Protein AF-A0A3B8SJ83-F1 (afdb_monomer_lite)

Secondary structure (DSSP, 8-state):
-----EEEEE-S---HHHHHHHHHHHHH--SEEEEEESSGGG--HHHHHHHHTSTTGGGEEEEE-TT--HHHHHH--SHHHHHHHHHTTEEEHHHHHHHHHHHHHHHHT--TT--HHHHHHHHHHHHHHH-EE-TTTTTS-HHHHSSTTHHHHSEE-HHHHHHHHHHHHHHTT--EEEEEEESSHHHHHTT---EEEEEEEETTEEEEE-HHHHHHHHHTTPPPPGGGTT-HHHHHHH-EE-TT-S---HHHHBEEE-HHHHHHHHHHS---EE-TTSEEEEE-TTS-EEEEEEEEEEEETTEEEEEEEEEEBPTTS-B---EEEEESS-HHHHHHHHHHHHHHHHHHHHHHHTT-HHHHHHHHHHHTT-GGGTTHHHHIIIIIT-HHHHHHHHHHTS-B--EEEEEE-TTTSSSEEEEEE--HHHHHHT---EEEEE-TTS-EEEEEEEEEEEETTEEEEEEEEEEEEEETTEEEEEEEEEEESS--TT---HHIIIIIT-HHHHHHHHHHHTTEEEEE-TTS-EE--HHHHHHHHTTHHHHT---GGGEEE------HHHHHHHHHHEEEEEE--SS-TTEEEEEETTT-PBP--HHHHHHHHHHHHHHHHH-SS--TT-SSTTHHHHHTSHHHHHHHHHHHHHHHHHHHHHSS--HHHHHHHHHHHHTTSTTHHHHHHHHHSSHHHHHHHHHHHHHH-TTS-------------HHHHHHHHHHHHHHHHHHHHHHHHHT--PPPPP--

pLDDT: mean 80.46, std 15.46, range [27.53, 97.81]

Foldseek 3Di:
DDPQFEDEAEDLELDPVNLVVLLVDVVVDDHAYEYEDQACLSDDLVSLVSLCPRDPSVSYKYAHQQQLHPLQLVPPPDPVSNCLSVPLRIGRSVLSNLLNVLLVVLVVLDFPLDDLVLLLLSLLVCLLQQAAEAPPVVPDDSSCAQDSVCSRVSYHHQNHSLRVSSNSCVSVVWDKHKFFAFQDPVCRVVLHRPGIWMWTQDPNATFTARSVVQRVVVLVLDHGQQLVGRQLLSCVHGPQTRPSGPDGPSQARHWGFASVLSRVSSVLSWDQRWQPLQKDWAAAPVRWIKIWGFDDWDQDLNQIKTKIWIWTQDPVRDTHFTDIAIESDSPSNLVSLVVVLVVLVVVLVVCVVVVVVVSNVVSVVVNPPVLVSVCVSNCVRCQQPNPVLQVVLVVLQLSYSAYWDWDQDPPPSRHTDIHGDDPSVVSVVNHWQKDWDAAPVRWIKMKTWPAWDAAPNAIKTKIKIWGWDQDPNDTIITIGIAIESDDCSPPPDNLVVYPQVNPVLQVVCCNQQVHYRYDQDPVRDGDHDPRNSVCSRSNVCVVSDRDVVRMGRRDHACALVNLVVLVVFKDWDADDPPVDRGDIWIAGPVPRDTDPPVVSVLSSVLSVLLQVLQQVDADPPDPDRRPCRSRVPPVNNVLVVQLLVLQVVCCVSRVFGDLVSSLVSSCVVVVVDPCSNSSSLSQQADPVSRVSSVVSVCSSRVSRHRDPDDRDGDDDPVVVVVVVVVVVVVVVVVVVVVVVVVVPDDDDDDDD

Radius of gyration: 31.82 Å; chains: 1; bounding box: 109×90×77 Å

Structure (mmCIF, N/CA/C/O backbone):
data_AF-A0A3B8SJ83-F1
#
_entry.id   AF-A0A3B8SJ83-F1
#
loop_
_atom_site.group_PDB
_atom_site.id
_atom_site.type_symbol
_atom_site.label_atom_id
_atom_site.label_alt_id
_atom_site.label_comp_id
_atom_site.label_asym_id
_atom_site.label_entity_id
_atom_site.label_seq_id
_atom_site.pdbx_PDB_ins_code
_atom_site.Cartn_x
_atom_site.Cartn_y
_atom_site.Cartn_z
_atom_site.occupancy
_atom_site.B_iso_or_equiv
_atom_site.auth_seq_id
_atom_site.auth_comp_id
_atom_site.auth_asym_id
_atom_site.auth_atom_id
_atom_site.pdbx_PDB_model_num
ATOM 1 N N . MET A 1 1 ? -13.842 -2.117 34.768 1.00 34.81 1 MET A N 1
ATOM 2 C CA . MET A 1 1 ? -14.308 -2.565 33.436 1.00 34.81 1 MET A CA 1
ATOM 3 C C . MET A 1 1 ? -15.825 -2.562 33.440 1.00 34.81 1 MET A C 1
ATOM 5 O O . MET A 1 1 ? -16.409 -3.313 34.207 1.00 34.81 1 MET A O 1
ATOM 9 N N . VAL A 1 2 ? -16.463 -1.702 32.647 1.00 33.84 2 VAL A N 1
ATOM 10 C CA . VAL A 1 2 ? -17.920 -1.751 32.462 1.00 33.84 2 VAL A CA 1
ATOM 11 C C . VAL A 1 2 ? -18.201 -2.896 31.488 1.00 33.84 2 VAL A C 1
ATOM 13 O O . VAL A 1 2 ? -17.814 -2.814 30.325 1.00 33.84 2 VAL A O 1
ATOM 16 N N . LYS A 1 3 ? -18.804 -3.994 31.961 1.00 45.38 3 LYS A N 1
ATOM 17 C CA . LYS A 1 3 ? -19.375 -5.018 31.076 1.00 45.38 3 LYS A CA 1
ATOM 18 C C . LYS A 1 3 ? -20.525 -4.350 30.326 1.00 45.38 3 LYS A C 1
ATOM 20 O O . LYS A 1 3 ? -21.556 -4.059 30.923 1.00 45.38 3 LYS A O 1
ATOM 25 N N . TYR A 1 4 ? -20.339 -4.050 29.046 1.00 55.72 4 TYR A N 1
ATOM 26 C CA . TYR A 1 4 ? -21.445 -3.587 28.218 1.00 55.72 4 TYR A CA 1
ATOM 27 C C . TYR A 1 4 ? -22.380 -4.779 27.967 1.00 55.72 4 TYR A C 1
ATOM 29 O O . TYR A 1 4 ? -22.067 -5.662 27.170 1.00 55.72 4 TYR A O 1
ATOM 37 N N . ASN A 1 5 ? -23.508 -4.834 28.679 1.00 74.50 5 ASN A N 1
ATOM 38 C CA . ASN A 1 5 ? -24.552 -5.825 28.428 1.00 74.50 5 ASN A CA 1
ATOM 39 C C . ASN A 1 5 ? -25.293 -5.453 27.139 1.00 74.50 5 ASN A C 1
ATOM 41 O O . ASN A 1 5 ? -26.170 -4.586 27.143 1.00 74.50 5 ASN A O 1
ATOM 45 N N . TYR A 1 6 ? -24.917 -6.104 26.039 1.00 87.31 6 TYR A N 1
ATOM 46 C CA . TYR A 1 6 ? -25.641 -6.035 24.774 1.00 87.31 6 TYR A CA 1
ATOM 47 C C . TYR A 1 6 ? -26.563 -7.244 24.626 1.00 87.31 6 TYR A C 1
ATOM 49 O O . TYR A 1 6 ? -26.104 -8.387 24.673 1.00 87.31 6 TYR A O 1
ATOM 57 N N . TYR A 1 7 ? -27.841 -6.993 24.372 1.00 92.56 7 TYR A N 1
ATOM 58 C CA . TYR A 1 7 ? -28.748 -7.975 23.800 1.00 92.56 7 TYR A CA 1
ATOM 59 C C . TYR A 1 7 ? -28.501 -8.057 22.293 1.00 92.56 7 TYR A C 1
ATOM 61 O O . TYR A 1 7 ? -28.601 -7.052 21.587 1.00 92.56 7 TYR A O 1
ATOM 69 N N . ARG A 1 8 ? -28.104 -9.237 21.809 1.00 90.56 8 ARG A N 1
ATOM 70 C CA . ARG A 1 8 ? -27.739 -9.451 20.404 1.00 90.56 8 ARG A CA 1
ATOM 71 C C . ARG A 1 8 ? -28.942 -9.940 19.608 1.00 90.56 8 ARG A C 1
ATOM 73 O O . ARG A 1 8 ? -29.590 -10.899 20.015 1.00 90.56 8 ARG A O 1
ATOM 80 N N . ILE A 1 9 ? -29.185 -9.318 18.459 1.00 93.50 9 ILE A N 1
ATOM 81 C CA . ILE A 1 9 ? -30.235 -9.712 17.513 1.00 93.50 9 ILE A CA 1
ATOM 82 C C . ILE A 1 9 ? -29.571 -9.954 16.162 1.00 93.50 9 ILE A C 1
ATOM 84 O O . ILE A 1 9 ? -29.054 -9.012 15.572 1.00 93.50 9 ILE A O 1
ATOM 88 N N . SER A 1 10 ? -29.569 -11.191 15.669 1.00 91.38 10 SER A N 1
ATOM 89 C CA . SER A 1 10 ? -29.023 -11.509 14.343 1.00 91.38 10 SER A CA 1
ATOM 90 C C . SER A 1 10 ? -30.096 -11.373 13.267 1.00 91.38 10 SER A C 1
ATOM 92 O O . SER A 1 10 ? -31.195 -11.904 13.418 1.00 91.38 10 SER A O 1
ATOM 94 N N . THR A 1 11 ? -29.774 -10.672 12.182 1.00 92.62 11 THR A N 1
ATOM 95 C CA . THR A 1 11 ? -30.673 -10.452 11.041 1.00 92.62 11 THR A CA 1
ATOM 96 C C . THR A 1 11 ? -29.872 -10.233 9.755 1.00 92.62 11 THR A C 1
ATOM 98 O O . THR A 1 11 ? -28.681 -9.926 9.788 1.00 92.62 11 THR A O 1
ATOM 101 N N . SER A 1 12 ? -30.529 -10.386 8.608 1.00 90.38 12 SER A N 1
ATOM 102 C CA . SER A 1 12 ? -29.990 -10.029 7.290 1.00 90.38 12 SER A CA 1
ATOM 103 C C . SER A 1 12 ? -30.589 -8.742 6.723 1.00 90.38 12 SER A C 1
ATOM 105 O O . SER A 1 12 ? -30.140 -8.282 5.682 1.00 90.38 12 SER A O 1
ATOM 107 N N . THR A 1 13 ? -31.617 -8.177 7.355 1.00 92.75 13 THR A N 1
ATOM 108 C CA . THR A 1 13 ? -32.349 -7.006 6.851 1.00 92.75 13 THR A CA 1
ATOM 109 C C . THR A 1 13 ? -32.823 -6.125 8.000 1.00 92.75 13 THR A C 1
ATOM 111 O O . THR A 1 13 ? -33.065 -6.613 9.107 1.00 92.75 13 THR A O 1
ATOM 114 N N . VAL A 1 14 ? -32.984 -4.830 7.726 1.00 94.44 14 VAL A N 1
ATOM 115 C CA . VAL A 1 14 ? -33.705 -3.894 8.596 1.00 94.44 14 VAL A CA 1
ATOM 116 C C . VAL A 1 14 ? -35.096 -3.692 8.008 1.00 94.44 14 VAL A C 1
ATOM 118 O O . VAL A 1 14 ? -35.273 -2.960 7.043 1.00 94.44 14 VAL A O 1
ATOM 121 N N . ASP A 1 15 ? -36.076 -4.400 8.560 1.00 94.88 15 ASP A N 1
ATOM 122 C CA . ASP A 1 15 ? -37.480 -4.318 8.159 1.00 94.88 15 ASP A CA 1
ATOM 123 C C . ASP A 1 15 ? -38.366 -3.835 9.319 1.00 94.88 15 ASP A C 1
ATOM 125 O O . ASP A 1 15 ? -37.934 -3.743 10.473 1.00 94.88 15 ASP A O 1
ATOM 129 N N . ASP A 1 16 ? -39.636 -3.550 9.032 1.00 95.12 16 ASP A N 1
ATOM 130 C CA . ASP A 1 16 ? -40.601 -3.087 10.038 1.00 95.12 16 ASP A CA 1
ATOM 131 C C . ASP A 1 16 ? -40.759 -4.061 11.214 1.00 95.12 16 ASP A C 1
ATOM 133 O O . ASP A 1 16 ? -41.078 -3.649 12.333 1.00 95.12 16 ASP A O 1
ATOM 137 N N . LYS A 1 17 ? -40.552 -5.363 10.979 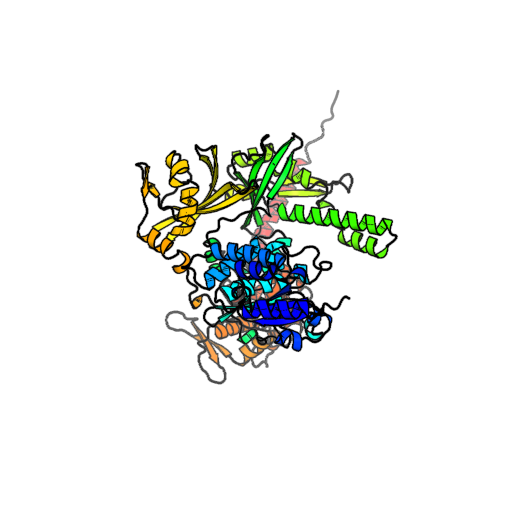1.00 95.94 17 LYS A N 1
ATOM 138 C CA . LYS A 1 17 ? -40.641 -6.387 12.021 1.00 95.94 17 LYS A CA 1
ATOM 139 C C . LYS A 1 17 ? -39.481 -6.245 13.001 1.00 95.94 17 LYS A C 1
ATOM 141 O O . LYS A 1 17 ? -39.714 -6.275 14.211 1.00 95.94 17 LYS A O 1
ATOM 146 N N . LEU A 1 18 ? -38.261 -6.059 12.500 1.00 96.31 18 LEU A N 1
ATOM 147 C CA . LEU A 1 18 ? -37.087 -5.787 13.322 1.00 96.31 18 LEU A CA 1
ATOM 148 C C . LEU A 1 18 ? -37.250 -4.477 14.090 1.00 96.31 18 LEU A C 1
ATOM 150 O O . LEU A 1 18 ? -37.018 -4.464 15.296 1.00 96.31 18 LEU A O 1
ATOM 154 N N . LEU A 1 19 ? -37.664 -3.398 13.421 1.00 96.88 19 LEU A N 1
ATOM 155 C CA . LEU A 1 19 ? -37.819 -2.079 14.044 1.00 96.88 19 LEU A CA 1
ATOM 156 C C . LEU A 1 19 ? -38.784 -2.136 15.235 1.00 96.88 19 LEU A C 1
ATOM 158 O O . LEU A 1 19 ? -38.406 -1.762 16.346 1.00 96.88 19 LEU A O 1
ATOM 162 N N . LYS A 1 20 ? -39.979 -2.712 15.039 1.00 96.06 20 LYS A N 1
ATOM 163 C CA . LYS A 1 20 ? -40.971 -2.909 16.113 1.00 96.06 20 LYS A CA 1
ATOM 164 C C . LYS A 1 20 ? -40.437 -3.781 17.245 1.00 96.06 20 LYS A C 1
ATOM 166 O O . LYS A 1 20 ? -40.707 -3.516 18.413 1.00 96.06 20 LYS A O 1
ATOM 171 N N . TYR A 1 21 ? -39.691 -4.832 16.911 1.00 96.50 21 TYR A N 1
ATOM 172 C CA . TYR A 1 21 ? -39.110 -5.726 17.906 1.00 96.50 21 TYR A CA 1
ATOM 173 C C . TYR A 1 21 ? -38.054 -5.021 18.767 1.00 96.50 21 TYR A C 1
ATOM 175 O O . TYR A 1 21 ? -38.084 -5.138 19.993 1.00 96.50 21 TYR A O 1
ATOM 183 N N . VAL A 1 22 ? -37.143 -4.269 18.141 1.00 96.25 22 VAL A N 1
ATOM 184 C CA . VAL A 1 22 ? -36.103 -3.496 18.834 1.00 96.25 22 VAL A CA 1
ATOM 185 C C . VAL A 1 22 ? -36.736 -2.428 19.719 1.00 96.25 22 VAL A C 1
ATOM 187 O O . VAL A 1 22 ? -36.352 -2.306 20.879 1.00 96.25 22 VAL A O 1
ATOM 190 N N . GLU A 1 23 ? -37.730 -1.701 19.212 1.00 95.31 23 GLU A N 1
ATOM 191 C CA . GLU A 1 23 ? -38.444 -0.677 19.977 1.00 95.31 23 GLU A CA 1
ATOM 192 C C . GLU A 1 23 ? -39.129 -1.272 21.212 1.00 95.31 23 GLU A C 1
ATOM 194 O O . GLU A 1 23 ? -38.849 -0.850 22.334 1.00 95.31 23 GLU A O 1
ATOM 199 N N . ASN A 1 24 ? -39.911 -2.342 21.036 1.00 95.56 24 ASN A N 1
ATOM 200 C CA . ASN A 1 24 ? -40.551 -3.048 22.145 1.00 95.56 24 ASN A CA 1
ATOM 201 C C . ASN A 1 24 ? -39.526 -3.594 23.160 1.00 95.56 24 ASN A C 1
ATOM 203 O O . ASN A 1 24 ? -39.752 -3.549 24.370 1.00 95.56 24 ASN A O 1
ATOM 207 N N . TYR A 1 25 ? -38.373 -4.093 22.702 1.00 95.56 25 TYR A N 1
ATOM 208 C CA . TYR A 1 25 ? -37.311 -4.538 23.606 1.00 95.56 25 TYR A CA 1
ATOM 209 C C . TYR A 1 25 ? -36.755 -3.374 24.436 1.00 95.56 25 TYR A C 1
ATOM 211 O O . TYR A 1 25 ? -36.599 -3.512 25.651 1.00 95.56 25 TYR A O 1
ATOM 219 N N . LEU A 1 26 ? -36.468 -2.234 23.804 1.00 94.31 26 LEU A N 1
ATOM 220 C CA . LEU A 1 26 ? -35.889 -1.057 24.457 1.00 94.31 26 LEU A CA 1
ATOM 221 C C . LEU A 1 26 ? -36.829 -0.405 25.474 1.00 94.31 26 LEU A C 1
ATOM 223 O O . LEU A 1 26 ? -36.334 0.163 26.450 1.00 94.31 26 LEU A O 1
ATOM 227 N N . GLU A 1 27 ? -38.144 -0.483 25.262 1.00 93.81 27 GLU A N 1
ATOM 228 C CA . GLU A 1 27 ? -39.149 0.010 26.212 1.00 93.81 27 GLU A CA 1
ATOM 229 C C . GLU A 1 27 ? -39.242 -0.854 27.473 1.00 93.81 27 GLU A C 1
ATOM 231 O O . GLU A 1 27 ? -39.438 -0.327 28.566 1.00 93.81 27 GLU A O 1
ATOM 236 N N . ASN A 1 28 ? -39.040 -2.166 27.337 1.00 94.44 28 ASN A N 1
ATOM 237 C CA . ASN A 1 28 ? -39.207 -3.121 28.434 1.00 94.44 28 ASN A CA 1
ATOM 238 C C . ASN A 1 28 ? -37.895 -3.525 29.128 1.00 94.44 28 ASN A C 1
ATOM 240 O O . ASN A 1 28 ? -37.922 -4.222 30.139 1.00 94.44 28 ASN A O 1
ATOM 244 N N . ASN A 1 29 ? -36.735 -3.126 28.597 1.00 92.69 29 ASN A N 1
ATOM 245 C CA . ASN A 1 29 ? -35.425 -3.554 29.095 1.00 92.69 29 ASN A CA 1
ATOM 246 C C . ASN A 1 29 ? -34.447 -2.381 29.187 1.00 92.69 29 ASN A C 1
ATOM 248 O O . ASN A 1 29 ? -34.550 -1.413 28.437 1.00 92.69 29 ASN A O 1
ATOM 252 N N . SER A 1 30 ? -33.434 -2.496 30.053 1.00 88.62 30 SER A N 1
ATOM 253 C CA . SER A 1 30 ? -32.368 -1.494 30.244 1.00 88.62 30 SER A CA 1
ATOM 254 C C . SER A 1 30 ? -31.062 -1.794 29.487 1.00 88.62 30 SER A C 1
ATOM 256 O O . SER A 1 30 ? -30.221 -0.907 29.341 1.00 88.62 30 SER A O 1
ATOM 258 N N . ASN A 1 31 ? -30.898 -3.007 28.947 1.00 92.25 31 ASN A N 1
ATOM 259 C CA . ASN A 1 31 ? -29.703 -3.412 28.194 1.00 92.25 31 ASN A CA 1
ATOM 260 C C . ASN A 1 31 ? -29.587 -2.692 26.841 1.00 92.25 31 ASN A C 1
ATOM 262 O O . ASN A 1 31 ? -30.593 -2.370 26.211 1.00 92.25 31 ASN A O 1
ATOM 266 N N . ASN A 1 32 ? -28.364 -2.488 26.353 1.00 94.06 32 ASN A N 1
ATOM 267 C CA . ASN A 1 32 ? -28.154 -2.001 24.987 1.00 94.06 32 ASN A CA 1
ATOM 268 C C . ASN A 1 32 ? -28.525 -3.091 23.975 1.00 94.06 32 ASN A C 1
ATOM 270 O O . ASN A 1 32 ? -28.421 -4.277 24.281 1.00 94.06 32 ASN A O 1
ATOM 274 N N . VAL A 1 33 ? -28.904 -2.710 22.759 1.00 96.50 33 VAL A N 1
ATOM 275 C CA . VAL A 1 33 ? -29.196 -3.647 21.665 1.00 96.50 33 VAL A CA 1
ATOM 276 C C . VAL A 1 33 ? -28.073 -3.583 20.638 1.00 96.50 33 VAL A C 1
ATOM 278 O O . VAL A 1 33 ? -27.719 -2.501 20.180 1.00 96.50 33 VAL A O 1
ATOM 281 N N . ALA A 1 34 ? -27.519 -4.736 20.265 1.00 95.56 34 ALA A N 1
ATOM 282 C CA . ALA A 1 34 ? -26.570 -4.866 19.162 1.00 95.56 34 ALA A CA 1
ATOM 283 C C . ALA A 1 34 ? -27.201 -5.703 18.042 1.00 95.56 34 ALA A C 1
ATOM 285 O O . ALA A 1 34 ? -27.373 -6.916 18.185 1.00 95.56 34 ALA A O 1
ATOM 286 N N . ILE A 1 35 ? -27.538 -5.053 16.929 1.00 97.06 35 ILE A N 1
ATOM 287 C CA . ILE A 1 35 ? -28.074 -5.710 15.735 1.00 97.06 35 ILE A CA 1
ATOM 288 C C . ILE A 1 35 ? -26.894 -6.249 14.932 1.00 97.06 35 ILE A C 1
ATOM 290 O O . ILE A 1 35 ? -26.019 -5.492 14.515 1.00 97.06 35 ILE A O 1
ATOM 294 N N . ASN A 1 36 ? -26.839 -7.564 14.776 1.00 95.12 36 ASN A N 1
ATOM 295 C CA . ASN A 1 36 ? -25.716 -8.289 14.214 1.00 95.12 36 ASN A CA 1
ATOM 296 C C . ASN A 1 36 ? -25.958 -8.616 12.737 1.00 95.12 36 ASN A C 1
ATOM 298 O O . ASN A 1 36 ? -26.928 -9.300 12.404 1.00 95.12 36 ASN A O 1
ATOM 302 N N . PHE A 1 37 ? -25.035 -8.161 11.891 1.00 95.38 37 PHE A N 1
ATOM 303 C CA . PHE A 1 37 ? -24.977 -8.450 10.462 1.00 95.38 37 PHE A CA 1
ATOM 304 C C . PHE A 1 37 ? -23.670 -9.158 10.115 1.00 95.38 37 PHE A C 1
ATOM 306 O O . PHE A 1 37 ? -22.623 -8.906 10.717 1.00 95.38 37 PHE A O 1
ATOM 313 N N . LYS A 1 38 ? -23.715 -9.994 9.075 1.00 92.88 38 LYS A N 1
ATOM 314 C CA . LYS A 1 38 ? -22.539 -10.715 8.574 1.00 92.88 38 LYS A CA 1
ATOM 315 C C . LYS A 1 38 ? -21.435 -9.766 8.086 1.00 92.88 38 LYS A C 1
ATOM 317 O O . LYS A 1 38 ? -20.259 -9.958 8.385 1.00 92.88 38 LYS A O 1
ATOM 322 N N . ASN A 1 39 ? -21.827 -8.745 7.332 1.00 94.94 39 ASN A N 1
ATOM 323 C CA . ASN A 1 39 ? -20.981 -7.670 6.821 1.00 94.94 39 ASN A CA 1
ATOM 324 C C . ASN A 1 39 ? -21.859 -6.421 6.591 1.00 94.94 39 ASN A C 1
ATOM 326 O O . ASN A 1 39 ? -23.078 -6.457 6.790 1.00 94.94 39 ASN A O 1
ATOM 330 N N . THR A 1 40 ? -21.265 -5.317 6.156 1.00 96.44 40 THR A N 1
ATOM 331 C CA . THR A 1 40 ? -21.988 -4.058 5.933 1.00 96.44 40 THR A CA 1
ATOM 332 C C . THR A 1 40 ? -22.846 -4.044 4.661 1.00 96.44 40 THR A C 1
ATOM 334 O O . THR A 1 40 ? -23.563 -3.071 4.453 1.00 96.44 40 THR A O 1
ATOM 337 N N . SER A 1 41 ? -22.827 -5.064 3.785 1.00 95.06 41 SER A N 1
ATOM 338 C CA . SER A 1 41 ? -23.718 -5.081 2.602 1.00 95.06 41 SER A CA 1
ATOM 339 C C . SER A 1 41 ? -25.188 -5.290 2.968 1.00 95.06 41 SER A C 1
ATOM 341 O O . SER A 1 41 ? -26.057 -5.053 2.138 1.00 95.06 41 SER A O 1
ATOM 343 N N . PHE A 1 42 ? -25.463 -5.735 4.195 1.00 95.00 42 PHE A N 1
ATOM 344 C CA . PHE A 1 42 ? -26.809 -5.972 4.721 1.00 95.00 42 PHE A CA 1
ATOM 345 C C . PHE A 1 42 ? -27.407 -4.762 5.455 1.00 95.00 42 PHE A C 1
ATOM 347 O O . PHE A 1 42 ? -28.500 -4.863 6.007 1.00 95.00 42 PHE A O 1
ATOM 354 N N . VAL A 1 43 ? -26.693 -3.632 5.492 1.00 95.38 43 VAL A N 1
ATOM 355 C CA . VAL A 1 43 ? -27.158 -2.398 6.132 1.00 95.38 43 VAL A CA 1
ATOM 356 C C . VAL A 1 43 ? -26.799 -1.184 5.276 1.00 95.38 43 VAL A C 1
ATOM 358 O O . VAL A 1 43 ? -25.647 -0.961 4.908 1.00 95.38 43 VAL A O 1
ATOM 361 N N . SER A 1 44 ? -27.805 -0.390 4.935 1.00 95.25 44 SER A N 1
ATOM 362 C CA . SER A 1 44 ? -27.694 0.813 4.113 1.00 95.25 44 SER A CA 1
ATOM 363 C C . SER A 1 44 ? -27.753 2.092 4.952 1.00 95.25 44 SER A C 1
ATOM 365 O O . SER A 1 44 ? -28.101 2.078 6.129 1.00 95.25 44 SER A O 1
ATOM 367 N N . MET A 1 45 ? -27.451 3.239 4.332 1.00 95.38 45 MET A N 1
ATOM 368 C CA . MET A 1 45 ? -27.646 4.546 4.976 1.00 95.38 45 MET A CA 1
ATOM 369 C C . MET A 1 45 ? -29.100 4.771 5.405 1.00 95.38 45 MET A C 1
ATOM 371 O O . MET A 1 45 ? -29.333 5.291 6.494 1.00 95.38 45 MET A O 1
ATOM 375 N N . HIS A 1 46 ? -30.057 4.338 4.580 1.00 95.88 46 HIS A N 1
ATOM 376 C CA . HIS A 1 46 ? -31.481 4.455 4.877 1.00 95.88 46 HIS A CA 1
ATOM 377 C C . HIS A 1 46 ? -31.874 3.622 6.104 1.00 95.88 46 HIS A C 1
ATOM 379 O O . HIS A 1 46 ? -32.580 4.106 6.982 1.00 95.88 46 HIS A O 1
ATOM 385 N N . ASP A 1 47 ? -31.341 2.406 6.219 1.00 97.06 47 ASP A N 1
ATOM 386 C CA . ASP A 1 47 ? -31.588 1.539 7.375 1.00 97.06 47 ASP A CA 1
ATOM 387 C C . ASP A 1 47 ? -31.101 2.178 8.681 1.00 97.06 47 ASP A C 1
ATOM 389 O O . ASP A 1 47 ? -31.779 2.105 9.707 1.00 97.06 47 ASP A O 1
ATOM 393 N N . ILE A 1 48 ? -29.950 2.861 8.649 1.00 97.12 48 ILE A N 1
ATOM 394 C CA . ILE A 1 48 ? -29.464 3.597 9.821 1.00 97.12 48 ILE A CA 1
ATOM 395 C C . ILE A 1 48 ? -30.395 4.766 10.165 1.00 97.12 48 ILE A C 1
ATOM 397 O O . ILE A 1 48 ? -30.680 4.984 11.340 1.00 97.12 48 ILE A O 1
ATOM 401 N N . GLU A 1 49 ? -30.903 5.497 9.171 1.00 96.12 49 GLU A N 1
ATOM 402 C CA . GLU A 1 49 ? -31.882 6.573 9.394 1.00 96.12 49 GLU A CA 1
ATOM 403 C C . GLU A 1 49 ? -33.190 6.056 10.005 1.00 96.12 49 GLU A C 1
ATOM 405 O O . GLU A 1 49 ? -33.778 6.734 10.846 1.00 96.12 49 GLU A O 1
ATOM 410 N N . LEU A 1 50 ? -33.644 4.859 9.621 1.00 96.69 50 LEU A N 1
ATOM 411 C CA . LEU A 1 50 ? -34.806 4.214 10.238 1.00 96.69 50 LEU A CA 1
ATOM 412 C C . LEU A 1 50 ? -34.534 3.859 11.705 1.00 96.69 50 LEU A C 1
ATOM 414 O O . LEU A 1 50 ? -35.357 4.152 12.570 1.00 96.69 50 LEU A O 1
ATOM 418 N N . LEU A 1 51 ? -33.364 3.292 12.005 1.00 96.81 51 LEU A N 1
ATOM 419 C CA . LEU A 1 51 ? -32.968 2.943 13.373 1.00 96.81 51 LEU A CA 1
ATOM 420 C C . LEU A 1 51 ? -32.798 4.172 14.276 1.00 96.81 51 LEU A C 1
ATOM 422 O O . LEU A 1 51 ? -33.109 4.112 15.464 1.00 96.81 51 LEU A O 1
ATOM 426 N N . GLU A 1 52 ? -32.340 5.300 13.733 1.00 96.56 52 GLU A N 1
ATOM 427 C CA . GLU A 1 52 ? -32.212 6.558 14.478 1.00 96.56 52 GLU A CA 1
ATOM 428 C C . GLU A 1 52 ? -33.563 7.145 14.905 1.00 96.56 52 GLU A C 1
ATOM 430 O O . GLU A 1 52 ? -33.619 7.833 15.927 1.00 96.56 52 GLU A O 1
ATOM 435 N N . ARG A 1 53 ? -34.643 6.855 14.162 1.00 95.50 53 ARG A N 1
ATOM 436 C CA . ARG A 1 53 ? -36.014 7.299 14.479 1.00 95.50 53 ARG A CA 1
ATOM 437 C C . ARG A 1 53 ? -36.643 6.534 15.641 1.00 95.50 53 ARG A C 1
ATOM 439 O O . ARG A 1 53 ? -37.641 7.004 16.180 1.00 95.50 53 ARG A O 1
ATOM 446 N N . LEU A 1 54 ? -36.083 5.384 16.021 1.00 94.81 54 LEU A N 1
ATOM 447 C CA . LEU A 1 54 ? -36.581 4.612 17.155 1.00 94.81 54 LEU A CA 1
ATOM 448 C C . LEU A 1 54 ? -36.448 5.405 18.453 1.00 94.81 54 LEU A C 1
ATOM 450 O O . LEU A 1 54 ? -35.447 6.086 18.711 1.00 94.81 54 LEU A O 1
ATOM 454 N N . LYS A 1 55 ? -37.428 5.242 19.335 1.00 91.31 55 LYS A N 1
ATOM 455 C CA . LYS A 1 55 ? -37.325 5.742 20.703 1.00 91.31 55 LYS A CA 1
ATOM 456 C C . LYS A 1 55 ? -36.159 5.046 21.420 1.00 91.31 55 LYS A C 1
ATOM 458 O O . LYS A 1 55 ? -36.029 3.827 21.381 1.00 91.31 55 LYS A O 1
ATOM 463 N N . ASN A 1 56 ? -35.308 5.823 22.096 1.00 90.44 56 ASN A N 1
ATOM 464 C CA . ASN A 1 56 ? -34.062 5.350 22.726 1.00 90.44 56 ASN A CA 1
ATOM 465 C C . ASN A 1 56 ? -33.011 4.787 21.741 1.00 90.44 56 ASN A C 1
ATOM 467 O O . ASN A 1 56 ? -32.235 3.896 22.096 1.00 90.44 56 ASN A O 1
ATOM 471 N N . SER A 1 57 ? -32.937 5.323 20.517 1.00 91.75 57 SER A N 1
ATOM 472 C CA . SER A 1 57 ? -31.948 4.920 19.502 1.00 91.75 57 SER A CA 1
ATOM 473 C C . SER A 1 57 ? -30.481 5.069 19.941 1.00 91.75 57 SER A C 1
ATOM 475 O O . SER A 1 57 ? -29.610 4.369 19.431 1.00 91.75 57 SER A O 1
ATOM 477 N N . ASN A 1 58 ? -30.184 5.882 20.963 1.00 92.50 58 ASN A N 1
ATOM 478 C CA . ASN A 1 58 ? -28.858 5.974 21.595 1.00 92.50 58 ASN A CA 1
ATOM 479 C C . ASN A 1 58 ? -28.382 4.667 22.266 1.00 92.50 58 ASN A C 1
ATOM 481 O O . ASN A 1 58 ? -27.202 4.545 22.599 1.00 92.50 58 ASN A O 1
ATOM 485 N N . ARG A 1 59 ? -29.286 3.704 22.480 1.00 94.69 59 ARG A N 1
ATOM 486 C CA . ARG A 1 59 ? -29.001 2.363 23.016 1.00 94.69 59 ARG A CA 1
ATOM 487 C C . ARG A 1 59 ? -28.936 1.287 21.927 1.00 94.69 59 ARG A C 1
ATOM 489 O O . ARG A 1 59 ? -28.771 0.111 22.257 1.00 94.69 59 ARG A O 1
ATOM 496 N N . VAL A 1 60 ? -29.054 1.674 20.655 1.00 96.88 60 VAL A N 1
ATOM 497 C CA . VAL A 1 60 ? -28.970 0.784 19.491 1.00 96.88 60 VAL A CA 1
ATOM 498 C C . VAL A 1 60 ? -27.586 0.877 18.862 1.00 96.88 60 VAL A C 1
ATOM 500 O O . VAL A 1 60 ? -27.060 1.956 18.592 1.00 96.88 60 VAL A O 1
ATOM 503 N N . PHE A 1 61 ? -27.003 -0.286 18.605 1.00 97.38 61 PHE A N 1
ATOM 504 C CA . PHE A 1 61 ? -25.684 -0.447 18.019 1.00 97.38 61 PHE A CA 1
ATOM 505 C C . PHE A 1 61 ? -25.738 -1.468 16.888 1.00 97.38 61 PHE A C 1
ATOM 507 O O . PHE A 1 61 ? -26.579 -2.367 16.875 1.00 97.38 61 PHE A O 1
ATOM 514 N N . ILE A 1 62 ? -24.798 -1.353 15.958 1.00 97.44 62 ILE A N 1
ATOM 515 C CA . ILE A 1 62 ? -24.606 -2.301 14.866 1.00 97.44 62 ILE A CA 1
ATOM 516 C C . ILE A 1 62 ? -23.368 -3.129 15.165 1.00 97.44 62 ILE A C 1
ATOM 518 O O . ILE A 1 62 ? -22.300 -2.580 15.430 1.00 97.44 62 ILE A O 1
ATOM 522 N N . ARG A 1 63 ? -23.490 -4.449 15.093 1.00 95.06 63 ARG A N 1
ATOM 523 C CA . ARG A 1 63 ? -22.359 -5.369 15.120 1.00 95.06 63 ARG A CA 1
ATOM 524 C C . ARG A 1 63 ? -22.132 -5.924 13.723 1.00 95.06 63 ARG A C 1
ATOM 526 O O . ARG A 1 63 ? -23.069 -6.411 13.099 1.00 95.06 63 ARG A O 1
ATOM 533 N N . ILE A 1 64 ? -20.886 -5.878 13.265 1.00 95.25 64 ILE A N 1
ATOM 534 C CA . ILE A 1 64 ? -20.474 -6.498 12.004 1.00 95.25 64 ILE A CA 1
ATOM 535 C C . ILE A 1 64 ? -19.579 -7.688 12.320 1.00 95.25 64 ILE A C 1
ATOM 537 O O . ILE A 1 64 ? -18.483 -7.483 12.836 1.00 95.25 64 ILE A O 1
ATOM 541 N N . GLU A 1 65 ? -20.022 -8.913 12.030 1.00 91.31 65 GLU A N 1
ATOM 542 C CA . GLU A 1 65 ? -19.252 -10.136 12.310 1.00 91.31 65 GLU A CA 1
ATOM 543 C C . GLU A 1 65 ? -17.842 -10.054 11.724 1.00 91.31 65 GLU A C 1
ATOM 545 O O . GLU A 1 65 ? -16.867 -10.091 12.478 1.00 91.31 65 GLU A O 1
ATOM 550 N N . GLY A 1 66 ? -17.733 -9.874 10.402 1.00 87.94 66 GLY A N 1
ATOM 551 C CA . GLY A 1 66 ? -16.454 -9.722 9.713 1.00 87.94 66 GLY A CA 1
ATOM 552 C C . GLY A 1 66 ? -15.473 -10.846 10.064 1.00 87.94 66 GLY A C 1
ATOM 553 O O . GLY A 1 66 ? -15.722 -12.018 9.791 1.00 87.94 66 GLY A O 1
ATOM 554 N N . GLY A 1 67 ? -14.325 -10.485 10.641 1.00 87.06 67 GLY A N 1
ATOM 555 C CA . GLY A 1 67 ? -13.305 -11.422 11.122 1.00 87.06 67 GLY A CA 1
ATOM 556 C C . GLY A 1 67 ? -13.532 -11.961 12.539 1.00 87.06 67 GLY A C 1
ATOM 557 O O . GLY A 1 67 ? -12.840 -12.894 12.937 1.00 87.06 67 GLY A O 1
ATOM 558 N N . TYR A 1 68 ? -14.480 -11.407 13.297 1.00 91.06 68 TYR A N 1
ATOM 559 C CA . TYR A 1 68 ? -14.778 -11.760 14.690 1.00 91.06 68 TYR A CA 1
ATOM 560 C C . TYR A 1 68 ? -16.106 -12.523 14.797 1.00 91.06 68 TYR A C 1
ATOM 562 O O . TYR A 1 68 ? -17.017 -12.134 15.530 1.00 91.06 68 TYR A O 1
ATOM 570 N N . ASP A 1 69 ? -16.236 -13.599 14.026 1.00 88.25 69 ASP A N 1
ATOM 571 C CA . ASP A 1 69 ? -17.408 -14.474 14.065 1.00 88.25 69 ASP A CA 1
ATOM 572 C C . ASP A 1 69 ? -17.538 -15.239 15.400 1.00 88.25 69 ASP A C 1
ATOM 574 O O . ASP A 1 69 ? -16.636 -15.248 16.246 1.00 88.25 69 ASP A O 1
ATOM 578 N N . ASP A 1 70 ? -18.693 -15.875 15.611 1.00 86.19 70 ASP A N 1
ATOM 579 C CA . ASP A 1 70 ? -18.964 -16.611 16.851 1.00 86.19 70 ASP A CA 1
ATOM 580 C C . ASP A 1 70 ? -18.022 -17.811 17.036 1.00 86.19 70 ASP A C 1
ATOM 582 O O . ASP A 1 70 ? -17.682 -18.152 18.169 1.00 86.19 70 ASP A O 1
ATOM 586 N N . SER A 1 71 ? -17.533 -18.416 15.945 1.00 88.44 71 SER A N 1
ATOM 587 C CA . SER A 1 71 ? -16.541 -19.493 16.030 1.00 88.44 71 SER A CA 1
ATOM 588 C C . SER A 1 71 ? -15.253 -18.990 16.673 1.00 88.44 71 SER A C 1
ATOM 590 O O . SER A 1 71 ? -14.734 -19.637 17.581 1.00 88.44 71 SER A O 1
ATOM 592 N N . ARG A 1 72 ? -14.743 -17.830 16.247 1.00 89.75 72 ARG A N 1
ATOM 593 C CA . ARG A 1 72 ? -13.540 -17.218 16.825 1.00 89.75 72 ARG A CA 1
ATOM 594 C C . ARG A 1 72 ? -13.749 -16.870 18.296 1.00 89.75 72 ARG A C 1
ATOM 596 O O . ARG A 1 72 ? -12.917 -17.224 19.128 1.00 89.75 72 ARG A O 1
ATOM 603 N N . VAL A 1 73 ? -14.880 -16.240 18.615 1.00 86.88 73 VAL A N 1
ATOM 604 C CA . VAL A 1 73 ? -15.245 -15.848 19.987 1.00 86.88 73 VAL A CA 1
ATOM 605 C C . VAL A 1 73 ? -15.301 -17.049 20.937 1.00 86.88 73 VAL A C 1
ATOM 607 O O . VAL A 1 73 ? -14.909 -16.926 22.097 1.00 86.88 73 VAL A O 1
ATOM 610 N N . ASN A 1 74 ? -15.803 -18.191 20.466 1.00 88.19 74 ASN A N 1
ATOM 611 C CA . ASN A 1 74 ? -15.954 -19.395 21.283 1.00 88.19 74 ASN A CA 1
ATOM 612 C C . ASN A 1 74 ? -14.650 -20.192 21.413 1.00 88.19 74 ASN A C 1
ATOM 614 O O . ASN A 1 74 ? -14.420 -20.808 22.450 1.00 88.19 74 ASN A O 1
ATOM 618 N N . ASN A 1 75 ? -13.799 -20.169 20.386 1.00 88.75 75 ASN A N 1
ATOM 619 C CA . ASN A 1 75 ? -12.569 -20.957 20.365 1.00 88.75 75 ASN A CA 1
ATOM 620 C C . ASN A 1 75 ? -11.400 -20.260 21.085 1.00 88.75 75 ASN A C 1
ATOM 622 O O . ASN A 1 75 ? -10.607 -20.923 21.749 1.00 88.75 75 ASN A O 1
ATOM 626 N N . TYR A 1 76 ? -11.288 -18.929 21.015 1.00 86.12 76 TYR A N 1
ATOM 627 C CA . TYR A 1 76 ? -10.232 -18.179 21.707 1.00 86.12 76 TYR A CA 1
ATOM 628 C C . TYR A 1 76 ? -10.724 -17.629 23.050 1.00 86.12 76 TYR A C 1
ATOM 630 O O . TYR A 1 76 ? -11.129 -16.475 23.157 1.00 86.12 76 TYR A O 1
ATOM 638 N N . THR A 1 77 ? -10.670 -18.463 24.090 1.00 83.06 77 THR A N 1
ATOM 639 C CA . THR A 1 77 ? -11.326 -18.219 25.391 1.00 83.06 77 THR A CA 1
ATOM 640 C C . THR A 1 77 ? -10.543 -17.354 26.380 1.00 83.06 77 THR A C 1
ATOM 642 O O . THR A 1 77 ? -11.089 -16.989 27.419 1.00 83.06 77 THR A O 1
ATOM 645 N N . ALA A 1 78 ? -9.291 -16.989 26.084 1.00 80.25 78 ALA A N 1
ATOM 646 C CA . ALA A 1 78 ? -8.538 -16.085 26.950 1.00 80.25 78 ALA A CA 1
ATOM 647 C C . ALA A 1 78 ? -9.208 -14.699 26.995 1.00 80.25 78 ALA A C 1
ATOM 649 O O . ALA A 1 78 ? -9.502 -14.113 25.950 1.00 80.25 78 ALA A O 1
ATOM 650 N N . ASP A 1 79 ? -9.401 -14.155 28.202 1.00 75.75 79 ASP A N 1
ATOM 651 C CA . ASP A 1 79 ? -10.215 -12.953 28.454 1.00 75.75 79 ASP A CA 1
ATOM 652 C C . ASP A 1 79 ? -9.874 -11.758 27.550 1.00 75.75 79 ASP A C 1
ATOM 654 O O . ASP A 1 79 ? -10.761 -11.013 27.124 1.00 75.75 79 ASP A O 1
ATOM 658 N N . ILE A 1 80 ? -8.590 -11.563 27.236 1.00 76.81 80 ILE A N 1
ATOM 659 C CA . ILE A 1 80 ? -8.136 -10.464 26.377 1.00 76.81 80 ILE A CA 1
ATOM 660 C C . ILE A 1 80 ? -8.676 -10.583 24.942 1.00 76.81 80 ILE A C 1
ATOM 662 O O . ILE A 1 80 ? -9.108 -9.581 24.371 1.00 76.81 80 ILE A O 1
ATOM 666 N N . TYR A 1 81 ? -8.721 -11.795 24.383 1.00 83.38 81 TYR A N 1
ATOM 667 C CA . TYR A 1 81 ? -9.200 -12.052 23.022 1.00 83.38 81 TYR A CA 1
ATOM 668 C C . TYR A 1 81 ? -10.722 -12.074 22.968 1.00 83.38 81 TYR A C 1
ATOM 670 O O . TYR A 1 81 ? -11.304 -11.417 22.110 1.00 83.38 81 TYR A O 1
ATOM 678 N N . VAL A 1 82 ? -11.374 -12.707 23.948 1.00 82.31 82 VAL A N 1
ATOM 679 C CA . VAL A 1 82 ? -12.842 -12.737 24.040 1.00 82.31 82 VAL A CA 1
ATOM 680 C C . VAL A 1 82 ? -13.418 -11.326 24.059 1.00 82.31 82 VAL A C 1
ATOM 682 O O . VAL A 1 82 ? -14.375 -11.044 23.340 1.00 82.31 82 VAL A O 1
ATOM 685 N N . ASN A 1 83 ? -12.849 -10.423 24.862 1.00 83.88 83 ASN A N 1
ATOM 686 C CA . ASN A 1 83 ? -13.333 -9.046 24.925 1.00 83.88 83 ASN A CA 1
ATOM 687 C C . ASN A 1 83 ? -13.146 -8.319 23.586 1.00 83.88 83 ASN A C 1
ATOM 689 O O . ASN A 1 83 ? -14.085 -7.689 23.101 1.00 83.88 83 ASN A O 1
ATOM 693 N N . MET A 1 84 ? -11.975 -8.460 22.961 1.00 87.44 84 MET A N 1
ATOM 694 C CA . MET A 1 84 ? -11.692 -7.886 21.643 1.00 87.44 84 MET A CA 1
ATOM 695 C C . MET A 1 84 ? -12.690 -8.398 20.589 1.00 87.44 84 MET A C 1
ATOM 697 O O . MET A 1 84 ? -13.407 -7.611 19.973 1.00 87.44 84 MET A O 1
ATOM 701 N N . HIS A 1 85 ? -12.824 -9.719 20.441 1.00 89.81 85 HIS A N 1
ATOM 702 C CA . HIS A 1 85 ? -13.681 -10.355 19.431 1.00 89.81 85 HIS A CA 1
ATOM 703 C C . HIS A 1 85 ? -15.183 -10.141 19.680 1.00 89.81 85 HIS A C 1
ATOM 705 O O . HIS A 1 85 ? -15.984 -10.118 18.741 1.00 89.81 85 HIS A O 1
ATOM 711 N N . LYS A 1 86 ? -15.608 -9.971 20.939 1.00 86.81 86 LYS A N 1
ATOM 712 C CA . LYS A 1 86 ? -17.023 -9.732 21.264 1.00 86.81 86 LYS A CA 1
ATOM 713 C C . LYS A 1 86 ? -17.465 -8.289 21.067 1.00 86.81 86 LYS A C 1
ATOM 715 O O . LYS A 1 86 ? -18.652 -8.106 20.778 1.00 86.81 86 LYS A O 1
ATOM 720 N N . TYR A 1 87 ? -16.585 -7.309 21.284 1.00 88.69 87 TYR A N 1
ATOM 721 C CA . TYR A 1 87 ? -17.003 -5.915 21.465 1.00 88.69 87 TYR A CA 1
ATOM 722 C C . TYR A 1 87 ? -16.364 -4.912 20.496 1.00 88.69 87 TYR A C 1
ATOM 724 O O . TYR A 1 87 ? -16.988 -3.886 20.226 1.00 88.69 87 TYR A O 1
ATOM 732 N N . ASP A 1 88 ? -15.179 -5.170 19.934 1.00 91.38 88 ASP A N 1
ATOM 733 C CA . ASP A 1 88 ? -14.487 -4.165 19.105 1.00 91.38 88 ASP A CA 1
ATOM 734 C C . ASP A 1 88 ? -15.180 -3.914 17.754 1.00 91.38 88 ASP A C 1
ATOM 736 O O . ASP A 1 88 ? -15.039 -2.835 17.172 1.00 91.38 88 ASP A O 1
ATOM 740 N N . ASN A 1 89 ? -15.974 -4.878 17.277 1.00 92.50 89 ASN A N 1
ATOM 741 C CA . ASN A 1 89 ? -16.780 -4.791 16.055 1.00 92.50 89 ASN A CA 1
ATOM 742 C C . ASN A 1 89 ? -18.227 -4.317 16.286 1.00 92.50 89 ASN A C 1
ATOM 744 O O . ASN A 1 89 ? -19.087 -4.541 15.432 1.00 92.50 89 ASN A O 1
ATOM 748 N N . ILE A 1 90 ? -18.500 -3.685 17.431 1.00 94.81 90 ILE A N 1
ATOM 749 C CA . ILE A 1 90 ? -19.769 -3.012 17.722 1.00 94.81 90 ILE A CA 1
ATOM 750 C C . ILE A 1 90 ? -19.590 -1.510 17.488 1.00 94.81 90 ILE A C 1
ATOM 752 O O . ILE A 1 90 ? -18.646 -0.895 17.992 1.00 94.81 90 ILE A O 1
ATOM 756 N N . TYR A 1 91 ? -20.503 -0.915 16.731 1.00 95.81 91 TYR A N 1
ATOM 757 C CA . TYR A 1 91 ? -20.470 0.471 16.281 1.00 95.81 91 TYR A CA 1
ATOM 758 C C . TYR A 1 91 ? -21.764 1.178 16.672 1.00 95.81 91 TYR A C 1
ATOM 760 O O . TYR A 1 91 ? -22.851 0.607 16.591 1.00 95.81 91 TYR A O 1
ATOM 768 N N . SER A 1 92 ? -21.660 2.439 17.075 1.00 95.81 92 SER A N 1
ATOM 769 C CA . SER A 1 92 ? -22.829 3.319 17.143 1.00 95.81 92 SER A CA 1
ATOM 770 C C . SER A 1 92 ? -23.417 3.550 15.745 1.00 95.81 92 SER A C 1
ATOM 772 O O . SER A 1 92 ? -22.722 3.403 14.736 1.00 95.81 92 SER A O 1
ATOM 774 N N . LEU A 1 93 ? -24.684 3.970 15.678 1.00 96.50 93 LEU A N 1
ATOM 775 C CA . LEU A 1 93 ? -25.339 4.337 14.414 1.00 96.50 93 LEU A CA 1
ATOM 776 C C . LEU A 1 93 ? -24.544 5.414 13.649 1.00 96.50 93 LEU A C 1
ATOM 778 O O . LEU A 1 93 ? -24.339 5.303 12.441 1.00 96.50 93 LEU A O 1
ATOM 782 N N . TYR A 1 94 ? -23.993 6.399 14.366 1.00 93.75 94 TYR A N 1
ATOM 783 C CA . TYR A 1 94 ? -23.150 7.444 13.783 1.00 93.75 94 TYR A CA 1
ATOM 784 C C . TYR A 1 94 ? -21.842 6.900 13.188 1.00 93.75 94 TYR A C 1
ATOM 786 O O . TYR A 1 94 ? -21.498 7.217 12.049 1.00 93.75 94 TYR A O 1
ATOM 794 N N . GLU A 1 95 ? -21.117 6.051 13.924 1.00 96.38 95 GLU A N 1
ATOM 795 C CA . GLU A 1 95 ? -19.902 5.411 13.402 1.00 96.38 95 GLU A CA 1
ATOM 796 C C . GLU A 1 95 ? -20.211 4.561 12.167 1.00 96.38 95 GLU A C 1
ATOM 798 O O . GLU A 1 95 ? -19.449 4.593 11.201 1.00 96.38 95 GLU A O 1
ATOM 803 N N . MET A 1 96 ? -21.343 3.849 12.162 1.00 97.62 96 MET A N 1
ATOM 804 C CA . MET A 1 96 ? -21.763 3.051 11.012 1.00 97.62 96 MET A CA 1
ATOM 805 C C . MET A 1 96 ? -22.036 3.919 9.779 1.00 97.62 96 MET A C 1
ATOM 807 O O . MET A 1 96 ? -21.593 3.566 8.689 1.00 97.62 96 MET A O 1
ATOM 811 N N . LYS A 1 97 ? -22.654 5.099 9.930 1.00 95.38 97 LYS A N 1
ATOM 812 C CA . LYS A 1 97 ? -22.783 6.064 8.822 1.00 95.38 97 LYS A CA 1
ATOM 813 C C . LYS A 1 97 ? -21.428 6.483 8.261 1.00 95.38 97 LYS A C 1
ATOM 815 O O . LYS A 1 97 ? -21.254 6.511 7.045 1.00 95.38 97 LYS A O 1
ATOM 820 N N . LEU A 1 98 ? -20.452 6.792 9.115 1.00 93.75 98 LEU A N 1
ATOM 821 C CA . LEU A 1 98 ? -19.106 7.156 8.653 1.00 93.75 98 LEU A CA 1
ATOM 822 C C . LEU A 1 98 ? -18.428 6.002 7.901 1.00 93.75 98 LEU A C 1
ATOM 824 O O . LEU A 1 98 ? -17.827 6.228 6.851 1.00 93.75 98 LEU A O 1
ATOM 828 N N . ILE A 1 99 ? -18.571 4.772 8.399 1.00 96.94 99 ILE A N 1
ATOM 829 C CA . ILE A 1 99 ? -18.058 3.557 7.751 1.00 96.94 99 ILE A CA 1
ATOM 830 C C . ILE A 1 99 ? -18.706 3.367 6.374 1.00 96.94 99 ILE A C 1
ATOM 832 O O . ILE A 1 99 ? -17.993 3.269 5.377 1.00 96.94 99 ILE A O 1
ATOM 836 N N . LEU A 1 100 ? -20.040 3.378 6.297 1.00 97.19 100 LEU A N 1
ATOM 837 C CA . LEU A 1 100 ? -20.782 3.216 5.042 1.00 97.19 100 LEU A CA 1
ATOM 838 C C . LEU A 1 100 ? -20.444 4.316 4.032 1.00 97.19 100 LEU A C 1
ATOM 840 O O . LEU A 1 100 ? -20.342 4.045 2.838 1.00 97.19 100 LEU A O 1
ATOM 844 N N . LYS A 1 101 ? -20.220 5.553 4.491 1.00 91.81 101 LYS A N 1
ATOM 845 C CA . LYS A 1 101 ? -19.824 6.671 3.626 1.00 91.81 101 LYS A CA 1
ATOM 846 C C . LYS A 1 101 ? -18.484 6.403 2.943 1.00 91.81 101 LYS A C 1
ATOM 848 O O . LYS A 1 101 ? -18.377 6.588 1.731 1.00 91.81 101 LYS A O 1
ATOM 853 N N . GLU A 1 102 ? -17.480 5.966 3.701 1.00 92.25 102 GLU A N 1
ATOM 854 C CA . GLU A 1 102 ? -16.159 5.660 3.143 1.00 92.25 102 GLU A CA 1
ATOM 855 C C . GLU A 1 102 ? -16.185 4.406 2.264 1.00 92.25 102 GLU A C 1
ATOM 857 O O . GLU A 1 102 ? -15.586 4.411 1.191 1.00 92.25 102 GLU A O 1
ATOM 862 N N . ILE A 1 103 ? -16.931 3.366 2.646 1.00 95.88 103 ILE A N 1
ATOM 863 C CA . ILE A 1 103 ? -17.115 2.170 1.811 1.00 95.88 103 ILE A CA 1
ATOM 864 C C . ILE A 1 103 ? -17.759 2.533 0.471 1.00 95.88 103 ILE A C 1
ATOM 866 O O . ILE A 1 103 ? -17.214 2.190 -0.575 1.00 95.88 103 ILE A O 1
ATOM 870 N N . ASN A 1 104 ? -18.857 3.294 0.477 1.00 91.50 104 ASN A N 1
ATOM 871 C CA . ASN A 1 104 ? -19.533 3.715 -0.752 1.00 91.50 104 ASN A CA 1
ATOM 872 C C . ASN A 1 104 ? -18.605 4.539 -1.655 1.00 91.50 104 ASN A C 1
ATOM 874 O O . ASN A 1 104 ? -18.622 4.380 -2.872 1.00 91.50 104 ASN A O 1
ATOM 878 N N . LYS A 1 105 ? -17.763 5.399 -1.071 1.00 86.31 105 LYS A N 1
ATOM 879 C CA . LYS A 1 105 ? -16.757 6.171 -1.811 1.00 86.31 105 LYS A CA 1
ATOM 880 C C . LYS A 1 105 ? -15.706 5.272 -2.469 1.00 86.31 105 LYS A C 1
ATOM 882 O O . LYS A 1 105 ? -15.316 5.534 -3.605 1.00 86.31 105 LYS A O 1
ATOM 887 N N . ILE A 1 106 ? -15.251 4.226 -1.777 1.00 89.56 106 ILE A N 1
ATOM 888 C CA . ILE A 1 106 ? -14.327 3.226 -2.334 1.00 89.56 106 ILE A CA 1
ATOM 889 C C . ILE A 1 106 ? -15.012 2.466 -3.477 1.00 89.56 106 ILE A C 1
ATOM 891 O O . ILE A 1 106 ? -14.449 2.334 -4.560 1.00 89.56 106 ILE A O 1
ATOM 895 N N . GLU A 1 107 ? -16.246 2.007 -3.278 1.00 90.75 107 GLU A N 1
ATOM 896 C CA . GLU A 1 107 ? -16.976 1.214 -4.275 1.00 90.75 107 GLU A CA 1
ATOM 897 C C . GLU A 1 107 ? -17.348 2.018 -5.528 1.00 90.75 107 GLU A C 1
ATOM 899 O O . GLU A 1 107 ? -17.287 1.485 -6.633 1.00 90.75 107 GLU A O 1
ATOM 904 N N . GLN A 1 108 ? -17.616 3.321 -5.403 1.00 83.50 108 GLN A N 1
ATOM 905 C CA . GLN A 1 108 ? -17.794 4.227 -6.549 1.00 83.50 108 GLN A CA 1
ATOM 906 C C . GLN A 1 108 ? -16.544 4.342 -7.435 1.00 83.50 108 GLN A C 1
ATOM 908 O O . GLN A 1 108 ? -16.653 4.705 -8.607 1.00 83.50 108 GLN A O 1
ATOM 913 N N . GLY A 1 109 ? -15.357 4.055 -6.893 1.00 78.00 109 GLY A N 1
ATOM 914 C CA . GLY A 1 109 ? -14.105 4.025 -7.647 1.00 78.00 109 GLY A CA 1
ATOM 915 C C . GLY A 1 109 ? -13.880 2.732 -8.435 1.00 78.00 109 GLY A C 1
ATOM 916 O O . GLY A 1 109 ? -12.910 2.654 -9.189 1.00 78.00 109 GLY A O 1
ATOM 917 N N . ILE A 1 110 ? -14.743 1.724 -8.274 1.00 81.38 110 ILE A N 1
ATOM 918 C CA . ILE A 1 110 ? -14.639 0.444 -8.975 1.00 81.38 110 ILE A CA 1
ATOM 919 C C . ILE A 1 110 ? -15.197 0.587 -10.391 1.00 81.38 110 ILE A C 1
ATOM 921 O O . ILE A 1 110 ? -16.341 0.989 -10.595 1.00 81.38 110 ILE A O 1
ATOM 925 N N . ASN A 1 111 ? -14.411 0.184 -11.387 1.00 73.50 111 ASN A N 1
ATOM 926 C CA . ASN A 1 111 ? -14.928 0.011 -12.740 1.00 73.50 111 ASN A CA 1
ATOM 927 C C . ASN A 1 111 ? -15.729 -1.300 -12.820 1.00 73.50 111 ASN A C 1
ATOM 929 O O . ASN A 1 111 ? -15.254 -2.353 -12.390 1.00 73.50 111 ASN A O 1
ATOM 933 N N . SER A 1 112 ? -16.927 -1.255 -13.401 1.00 74.75 112 SER A N 1
ATOM 934 C CA . SER A 1 112 ? -17.816 -2.419 -13.524 1.00 74.75 112 SER A CA 1
ATOM 935 C C . SER A 1 112 ? -17.207 -3.582 -14.312 1.00 74.75 112 SER A C 1
ATOM 937 O O . SER A 1 112 ? -17.578 -4.728 -14.084 1.00 74.75 112 SER A O 1
ATOM 939 N N . ASN A 1 113 ? -16.257 -3.299 -15.206 1.00 71.94 113 ASN A N 1
ATOM 940 C CA . ASN A 1 113 ? -15.571 -4.298 -16.025 1.00 71.94 113 ASN A CA 1
ATOM 941 C C . ASN A 1 113 ? -14.345 -4.899 -15.322 1.00 71.94 113 ASN A C 1
ATOM 943 O O . ASN A 1 113 ? -13.647 -5.723 -15.917 1.00 71.94 113 ASN A O 1
ATOM 947 N N . TRP A 1 114 ? -14.044 -4.478 -14.086 1.00 76.56 114 TRP A N 1
ATOM 948 C CA . TRP A 1 114 ? -12.897 -5.003 -13.361 1.00 76.56 114 TRP A CA 1
ATOM 949 C C . TRP A 1 114 ? -13.102 -6.440 -12.896 1.00 76.56 114 TRP A C 1
ATOM 951 O O . TRP A 1 114 ? -14.135 -6.792 -12.321 1.00 76.56 114 TRP A O 1
ATOM 961 N N . SER A 1 115 ? -12.058 -7.245 -13.075 1.00 76.19 115 SER A N 1
ATOM 962 C CA . SER A 1 115 ? -11.977 -8.589 -12.512 1.00 76.19 115 SER A CA 1
ATOM 963 C C . SER A 1 115 ? -11.805 -8.553 -10.986 1.00 76.19 115 SER A C 1
ATOM 965 O O . SER A 1 115 ? -11.446 -7.526 -10.401 1.00 76.19 115 SER A O 1
ATOM 967 N N . THR A 1 116 ? -12.033 -9.690 -10.328 1.00 84.06 116 THR A N 1
ATOM 968 C CA . THR A 1 116 ? -11.825 -9.880 -8.880 1.00 84.06 116 THR A CA 1
ATOM 969 C C . THR A 1 116 ? -10.420 -9.447 -8.448 1.00 84.06 116 THR A C 1
ATOM 971 O O . THR A 1 116 ? -10.252 -8.737 -7.458 1.00 84.06 116 THR A O 1
ATOM 974 N N . GLU A 1 117 ? -9.403 -9.798 -9.232 1.00 77.56 117 GLU A N 1
ATOM 975 C CA . GLU A 1 117 ? -7.998 -9.455 -8.998 1.00 77.56 117 GLU A CA 1
ATOM 976 C C . GLU A 1 117 ? -7.768 -7.940 -9.056 1.00 77.56 117 GLU A C 1
ATOM 978 O O . GLU A 1 117 ? -7.053 -7.372 -8.231 1.00 77.56 117 GLU A O 1
ATOM 983 N N . GLN A 1 118 ? -8.395 -7.265 -10.020 1.00 76.25 118 GLN A N 1
ATOM 984 C CA . GLN A 1 118 ? -8.261 -5.820 -10.204 1.00 76.25 118 GLN A CA 1
ATOM 985 C C . GLN A 1 118 ? -8.939 -5.055 -9.069 1.00 76.25 118 GLN A C 1
ATOM 987 O O . GLN A 1 118 ? -8.354 -4.112 -8.534 1.00 76.25 118 GLN A O 1
ATOM 992 N N . LYS A 1 119 ? -10.126 -5.502 -8.644 1.00 85.69 119 LYS A N 1
ATOM 993 C CA . LYS A 1 119 ? -10.809 -4.969 -7.458 1.00 85.69 119 LYS A CA 1
ATOM 994 C C . LYS A 1 119 ? -9.959 -5.154 -6.201 1.00 85.69 119 LYS A C 1
ATOM 996 O O . LYS A 1 119 ? -9.770 -4.195 -5.457 1.00 85.69 119 LYS A O 1
ATOM 1001 N N . LEU A 1 120 ? -9.366 -6.336 -6.006 1.00 86.50 120 LEU A N 1
ATOM 1002 C CA . LEU A 1 120 ? -8.461 -6.592 -4.883 1.00 86.50 120 LEU A CA 1
ATOM 1003 C C . LEU A 1 120 ? -7.264 -5.631 -4.887 1.00 86.50 120 LEU A C 1
ATOM 1005 O O . LEU A 1 120 ? -6.981 -4.996 -3.872 1.00 86.50 120 LEU A O 1
ATOM 1009 N N . LEU A 1 121 ? -6.571 -5.483 -6.020 1.00 79.12 121 LEU A N 1
ATOM 1010 C CA . LEU A 1 121 ? -5.419 -4.579 -6.125 1.00 79.12 121 LEU A CA 1
ATOM 1011 C C . LEU A 1 121 ? -5.807 -3.110 -5.954 1.00 79.12 121 LEU A C 1
ATOM 1013 O O . LEU A 1 121 ? -5.030 -2.331 -5.395 1.00 79.12 121 LEU A O 1
ATOM 1017 N N . TYR A 1 122 ? -7.010 -2.734 -6.385 1.00 80.19 122 TYR A N 1
ATOM 1018 C CA . TYR A 1 122 ? -7.578 -1.424 -6.104 1.00 80.19 122 TYR A CA 1
ATOM 1019 C C . TYR A 1 122 ? -7.789 -1.216 -4.599 1.00 80.19 122 TYR A C 1
ATOM 1021 O O . TYR A 1 122 ? -7.301 -0.214 -4.072 1.00 80.19 122 TYR A O 1
ATOM 1029 N N . PHE A 1 123 ? -8.420 -2.162 -3.894 1.00 87.69 123 PHE A N 1
ATOM 1030 C CA . PHE A 1 123 ? -8.629 -2.083 -2.442 1.00 87.69 123 PHE A CA 1
ATOM 1031 C C . PHE A 1 123 ? -7.310 -1.994 -1.690 1.00 87.69 123 PHE A C 1
ATOM 1033 O O . PHE A 1 123 ? -7.106 -1.057 -0.920 1.00 87.69 123 PHE A O 1
ATOM 1040 N N . ILE A 1 124 ? -6.380 -2.907 -1.976 1.00 82.50 124 ILE A N 1
ATOM 1041 C CA . ILE A 1 124 ? -5.032 -2.898 -1.404 1.00 82.50 124 ILE A CA 1
ATOM 1042 C C . ILE A 1 124 ? -4.388 -1.532 -1.630 1.00 82.50 124 ILE A C 1
ATOM 1044 O O . ILE A 1 124 ? -3.940 -0.892 -0.682 1.00 82.50 124 ILE A O 1
ATOM 1048 N N . GLY A 1 125 ? -4.392 -1.046 -2.874 1.00 73.75 125 GLY A N 1
ATOM 1049 C CA . GLY A 1 125 ? -3.820 0.245 -3.223 1.00 73.75 125 GLY A CA 1
ATOM 1050 C C . GLY A 1 125 ? -4.497 1.420 -2.518 1.00 73.75 125 GLY A C 1
ATOM 1051 O O . GLY A 1 125 ? -3.811 2.384 -2.188 1.00 73.75 125 GLY A O 1
ATOM 1052 N N . TYR A 1 126 ? -5.820 1.405 -2.341 1.00 78.75 126 TYR A N 1
ATOM 1053 C CA . TYR A 1 126 ? -6.578 2.454 -1.646 1.00 78.75 126 TYR A CA 1
ATOM 1054 C C . TYR A 1 126 ? -6.232 2.485 -0.157 1.00 78.75 126 TYR A C 1
ATOM 1056 O O . TYR A 1 126 ? -5.837 3.529 0.360 1.00 78.75 126 TYR A O 1
ATOM 1064 N N . LEU A 1 127 ? -6.318 1.335 0.517 1.00 82.62 127 LEU A N 1
ATOM 1065 C CA . LEU A 1 127 ? -6.066 1.221 1.954 1.00 82.62 127 LEU A CA 1
ATOM 1066 C C . LEU A 1 127 ? -4.639 1.639 2.303 1.00 82.62 127 LEU A C 1
ATOM 1068 O O . LEU A 1 127 ? -4.439 2.381 3.259 1.00 82.62 127 LEU A O 1
ATOM 1072 N N . LYS A 1 128 ? -3.662 1.252 1.477 1.00 73.00 128 LYS A N 1
ATOM 1073 C CA . LYS A 1 128 ? -2.259 1.656 1.640 1.00 73.00 128 LYS A CA 1
ATOM 1074 C C . LYS A 1 128 ? -2.045 3.175 1.565 1.00 73.00 128 LYS A C 1
ATOM 1076 O O . LYS A 1 128 ? -1.112 3.692 2.167 1.00 73.00 128 LYS A O 1
ATOM 1081 N N . GLU A 1 129 ? -2.836 3.868 0.750 1.00 68.44 129 GLU A N 1
ATOM 1082 C CA . GLU A 1 129 ? -2.678 5.302 0.485 1.00 68.44 129 GLU A CA 1
ATOM 1083 C C . GLU A 1 129 ? -3.415 6.149 1.528 1.00 68.44 129 GLU A C 1
ATOM 1085 O O . GLU A 1 129 ? -2.936 7.210 1.929 1.00 68.44 129 GLU A O 1
ATOM 1090 N N . LYS A 1 130 ? -4.590 5.682 1.962 1.00 73.50 130 LYS A N 1
ATOM 1091 C CA . LYS A 1 130 ? -5.530 6.462 2.775 1.00 73.50 130 LYS A CA 1
ATOM 1092 C C . LYS A 1 130 ? -5.538 6.113 4.253 1.00 73.50 130 LYS A C 1
ATOM 1094 O O . LYS A 1 130 ? -6.108 6.871 5.033 1.00 73.50 130 LYS A O 1
ATOM 1099 N N . ILE A 1 131 ? -4.925 5.003 4.644 1.00 77.50 131 ILE A N 1
ATOM 1100 C CA . ILE A 1 131 ? -4.847 4.578 6.037 1.00 77.50 131 ILE A CA 1
ATOM 1101 C C . ILE A 1 131 ? -3.374 4.454 6.408 1.00 77.50 131 ILE A C 1
ATOM 1103 O O . ILE A 1 131 ? -2.571 3.908 5.656 1.00 77.50 131 ILE A O 1
ATOM 1107 N N . ILE A 1 132 ? -3.005 4.998 7.565 1.00 72.00 132 ILE A N 1
ATOM 1108 C CA . ILE A 1 132 ? -1.655 4.872 8.116 1.00 72.00 132 ILE A CA 1
ATOM 1109 C C . ILE A 1 132 ? -1.646 3.879 9.275 1.00 72.00 132 ILE A C 1
ATOM 1111 O O . ILE A 1 132 ? -2.626 3.723 10.008 1.00 72.00 132 ILE A O 1
ATOM 1115 N N . TYR A 1 133 ? -0.518 3.201 9.481 1.00 71.25 133 TYR A N 1
ATOM 1116 C CA . TYR A 1 133 ? -0.367 2.348 10.657 1.00 71.25 133 TYR A CA 1
ATOM 1117 C C . TYR A 1 133 ? -0.306 3.207 11.930 1.00 71.25 133 TYR A C 1
ATOM 1119 O O . TYR A 1 133 ? 0.516 4.124 12.024 1.00 71.25 133 TYR A O 1
ATOM 1127 N N . HIS A 1 134 ? -1.139 2.905 12.928 1.00 67.94 134 HIS A N 1
ATOM 1128 C CA . HIS A 1 134 ? -1.303 3.735 14.116 1.00 67.94 134 HIS A CA 1
ATOM 1129 C C . HIS A 1 134 ? 0.043 3.900 14.863 1.00 67.94 134 HIS A C 1
ATOM 1131 O O . HIS A 1 134 ? 0.685 2.909 15.229 1.00 67.94 134 HIS A O 1
ATOM 1137 N N . PRO A 1 135 ? 0.530 5.137 15.083 1.00 53.53 135 PRO A N 1
ATOM 1138 C CA . PRO A 1 135 ? 1.858 5.366 15.659 1.00 53.53 135 PRO A CA 1
ATOM 1139 C C . PRO A 1 135 ? 1.934 5.047 17.157 1.00 53.53 135 PRO A C 1
ATOM 1141 O O . PRO A 1 135 ? 3.002 4.694 17.633 1.00 53.53 135 PRO A O 1
ATOM 1144 N N . PHE A 1 136 ? 0.811 5.110 17.878 1.00 62.09 136 PHE A N 1
ATOM 1145 C CA . PHE A 1 136 ? 0.725 4.843 19.325 1.00 62.09 136 PHE A CA 1
ATOM 1146 C C . PHE A 1 136 ? -0.139 3.618 19.613 1.00 62.09 136 PHE A C 1
ATOM 1148 O O . PHE A 1 136 ? -1.035 3.658 20.445 1.00 62.09 136 PHE A O 1
ATOM 1155 N N . PHE A 1 137 ? 0.026 2.565 18.815 1.00 70.75 137 PHE A N 1
ATOM 1156 C CA . PHE A 1 137 ? -0.841 1.391 18.899 1.00 70.75 137 PHE A CA 1
ATOM 1157 C C . PHE A 1 137 ? -0.780 0.674 20.255 1.00 70.75 137 PHE A C 1
ATOM 1159 O O . PHE A 1 137 ? -1.759 0.050 20.637 1.00 70.75 137 PHE A O 1
ATOM 1166 N N . GLU A 1 138 ? 0.333 0.791 20.981 1.00 67.56 138 GLU A N 1
ATOM 1167 C CA . GLU A 1 138 ? 0.519 0.185 22.305 1.00 67.56 138 GLU A CA 1
ATOM 1168 C C . GLU A 1 138 ? -0.405 0.784 23.373 1.00 67.56 138 GLU A C 1
ATOM 1170 O O . GLU A 1 138 ? -0.762 0.108 24.332 1.00 67.56 138 GLU A O 1
ATOM 1175 N N . THR A 1 139 ? -0.808 2.048 23.207 1.00 69.25 139 THR A N 1
ATOM 1176 C CA . THR A 1 139 ? -1.634 2.784 24.179 1.00 69.25 139 THR A CA 1
ATOM 1177 C C . THR A 1 139 ? -3.016 3.150 23.645 1.00 69.25 139 THR A C 1
ATOM 1179 O O . THR A 1 139 ? -3.856 3.647 24.394 1.00 69.25 139 THR A O 1
ATOM 1182 N N . ALA A 1 140 ? -3.274 2.914 22.357 1.00 69.56 140 ALA A N 1
ATOM 1183 C CA . ALA A 1 140 ? -4.562 3.193 21.742 1.00 69.56 140 ALA A CA 1
ATOM 1184 C C . ALA A 1 140 ? -5.618 2.152 22.159 1.00 69.56 140 ALA A C 1
ATOM 1186 O O . ALA A 1 140 ? -5.310 0.958 22.206 1.00 69.56 140 ALA A O 1
ATOM 1187 N N . PRO A 1 141 ? -6.876 2.563 22.414 1.00 81.31 141 PRO A N 1
ATOM 1188 C CA . PRO A 1 141 ? -7.948 1.619 22.704 1.00 81.31 141 PRO A CA 1
ATOM 1189 C C . PRO A 1 141 ? -8.150 0.632 21.550 1.00 81.31 141 PRO A C 1
ATOM 1191 O O . PRO A 1 141 ? -8.271 1.036 20.395 1.00 81.31 141 PRO A O 1
ATOM 1194 N N . SER A 1 142 ? -8.232 -0.663 21.871 1.00 85.06 142 SER A N 1
ATOM 1195 C CA . SER A 1 142 ? -8.323 -1.750 20.885 1.00 85.06 142 SER A CA 1
ATOM 1196 C C . SER A 1 142 ? -9.416 -1.515 19.831 1.00 85.06 142 SER A C 1
ATOM 1198 O O . SER A 1 142 ? -9.122 -1.479 18.632 1.00 85.06 142 SER A O 1
ATOM 1200 N N . LYS A 1 143 ? -10.642 -1.208 20.281 1.00 86.00 143 LYS A N 1
ATOM 1201 C CA . LYS A 1 143 ? -11.797 -0.917 19.418 1.00 86.00 143 LYS A CA 1
ATOM 1202 C C . LYS A 1 143 ? -11.540 0.157 18.356 1.00 86.00 143 LYS A C 1
ATOM 1204 O O . LYS A 1 143 ? -12.091 0.053 17.259 1.00 86.00 143 LYS A O 1
ATOM 1209 N N . ASP A 1 144 ? -10.699 1.150 18.651 1.00 82.38 144 ASP A N 1
ATOM 1210 C CA . ASP A 1 144 ? -10.463 2.313 17.787 1.00 82.38 144 ASP A CA 1
ATOM 1211 C C . ASP A 1 144 ? -9.487 1.989 16.650 1.00 82.38 144 ASP A C 1
ATOM 1213 O O . ASP A 1 144 ? -9.524 2.628 15.598 1.00 82.38 144 ASP A O 1
ATOM 1217 N N . ILE A 1 145 ? -8.621 0.988 16.844 1.00 84.38 145 ILE A N 1
ATOM 1218 C CA . ILE A 1 145 ? -7.520 0.679 15.922 1.00 84.38 145 ILE A CA 1
ATOM 1219 C C . ILE A 1 145 ? -7.580 -0.725 15.314 1.00 84.38 145 ILE A C 1
ATOM 1221 O O . ILE A 1 145 ? -6.823 -0.977 14.379 1.00 84.38 145 ILE A O 1
ATOM 1225 N N . ARG A 1 146 ? -8.449 -1.628 15.790 1.00 91.44 146 ARG A N 1
ATOM 1226 C CA . ARG A 1 146 ? -8.551 -3.030 15.323 1.00 91.44 146 ARG A CA 1
ATOM 1227 C C . ARG A 1 146 ? -9.829 -3.361 14.537 1.00 91.44 146 ARG A C 1
ATOM 1229 O O . ARG A 1 146 ? -10.088 -4.524 14.258 1.00 91.44 146 ARG A O 1
ATOM 1236 N N . SER A 1 147 ? -10.621 -2.355 14.169 1.00 93.94 147 SER A N 1
ATOM 1237 C CA . SER A 1 147 ? -11.955 -2.517 13.568 1.00 93.94 147 SER A CA 1
ATOM 1238 C C . SER A 1 147 ? -12.132 -1.687 12.286 1.00 93.94 147 SER A C 1
ATOM 1240 O O . SER A 1 147 ? -11.199 -1.017 11.833 1.00 93.94 147 SER A O 1
ATOM 1242 N N . LEU A 1 148 ? -13.350 -1.666 11.725 1.00 96.56 148 LEU A N 1
ATOM 1243 C CA . LEU A 1 148 ? -13.699 -0.838 10.558 1.00 96.56 148 LEU A CA 1
ATOM 1244 C C . LEU A 1 148 ? -13.553 0.671 10.808 1.00 96.56 148 LEU A C 1
ATOM 1246 O O . LEU A 1 148 ? -13.546 1.448 9.855 1.00 96.56 148 LEU A O 1
ATOM 1250 N N . ARG A 1 149 ? -13.355 1.103 12.063 1.00 94.19 149 ARG A N 1
ATOM 1251 C CA . ARG A 1 149 ? -13.059 2.505 12.404 1.00 94.19 149 ARG A CA 1
ATOM 1252 C C . ARG A 1 149 ? -11.834 3.056 11.679 1.00 94.19 149 ARG A C 1
ATOM 1254 O O . ARG A 1 149 ? -11.777 4.258 11.433 1.00 94.19 149 ARG A O 1
ATOM 1261 N N . GLY A 1 150 ? -10.903 2.190 11.268 1.00 89.81 150 GLY A N 1
ATOM 1262 C CA . GLY A 1 150 ? -9.753 2.575 10.448 1.00 89.81 150 GLY A CA 1
ATOM 1263 C C . GLY A 1 150 ? -10.123 3.292 9.141 1.00 89.81 150 GLY A C 1
ATOM 1264 O O . GLY A 1 150 ? -9.330 4.106 8.671 1.00 89.81 150 GLY A O 1
ATOM 1265 N N . LEU A 1 151 ? -11.322 3.050 8.588 1.00 91.19 151 LEU A N 1
ATOM 1266 C CA . LEU A 1 151 ? -11.803 3.698 7.361 1.00 91.19 151 LEU A CA 1
ATOM 1267 C C . LEU A 1 151 ? -11.986 5.210 7.524 1.00 91.19 151 LEU A C 1
ATOM 1269 O O . LEU A 1 151 ? -11.540 5.962 6.663 1.00 91.19 151 LEU A O 1
ATOM 1273 N N . PHE A 1 152 ? -12.593 5.656 8.628 1.00 85.62 152 PHE A N 1
ATOM 1274 C CA . PHE A 1 152 ? -12.851 7.082 8.867 1.00 85.62 152 PHE A CA 1
ATOM 1275 C C . PHE A 1 152 ? -11.805 7.741 9.775 1.00 85.62 152 PHE A C 1
ATOM 1277 O O . PHE A 1 152 ? -11.620 8.954 9.727 1.00 85.62 152 PHE A O 1
ATOM 1284 N N . SER A 1 153 ? -11.107 6.973 10.619 1.00 78.50 153 SER A N 1
ATOM 1285 C CA . SER A 1 153 ? -10.015 7.500 11.448 1.00 78.50 153 SER A CA 1
ATOM 1286 C C . SER A 1 153 ? -8.716 7.679 10.656 1.00 78.50 153 SER A C 1
ATOM 1288 O O . SER A 1 153 ? -7.794 8.359 11.121 1.00 78.50 153 SER A O 1
ATOM 1290 N N . HIS A 1 154 ? -8.628 7.032 9.486 1.00 78.81 154 HIS A N 1
ATOM 1291 C CA . HIS A 1 154 ? -7.438 6.920 8.643 1.00 78.81 154 HIS A CA 1
ATOM 1292 C C . HIS A 1 154 ? -6.226 6.309 9.365 1.00 78.81 154 HIS A C 1
ATOM 1294 O O . HIS A 1 154 ? -5.089 6.468 8.918 1.00 78.81 154 HIS A O 1
ATOM 1300 N N . LYS A 1 155 ? -6.433 5.621 10.499 1.00 78.44 155 LYS A N 1
ATOM 1301 C CA . LYS A 1 155 ? -5.363 5.054 11.333 1.00 78.44 155 LYS A CA 1
ATOM 1302 C C . LYS A 1 155 ? -5.767 3.697 11.898 1.00 78.44 155 LYS A C 1
ATOM 1304 O O . LYS A 1 155 ? -6.794 3.585 12.559 1.00 78.44 155 LYS A O 1
ATOM 1309 N N . THR A 1 156 ? -4.939 2.672 11.709 1.00 88.38 156 THR A N 1
ATOM 1310 C CA . THR A 1 156 ? -5.255 1.312 12.186 1.00 88.38 156 THR A CA 1
ATOM 1311 C C . THR A 1 156 ? -4.007 0.443 12.396 1.00 88.38 156 THR A C 1
ATOM 1313 O O . THR A 1 156 ? -2.892 0.903 12.163 1.00 88.38 156 THR A O 1
ATOM 1316 N N . VAL A 1 157 ? -4.164 -0.793 12.871 1.00 88.12 157 VAL A N 1
ATOM 1317 C CA . VAL A 1 157 ? -3.093 -1.808 12.984 1.00 88.12 157 VAL A CA 1
ATOM 1318 C C . VAL A 1 157 ? -3.428 -3.063 12.177 1.00 88.12 157 VAL A C 1
ATOM 1320 O O . VAL A 1 157 ? -4.427 -3.074 11.465 1.00 88.12 157 VAL A O 1
ATOM 1323 N N . CYS A 1 158 ? -2.618 -4.124 12.289 1.00 91.75 158 CYS A N 1
ATOM 1324 C CA . CYS A 1 158 ? -2.799 -5.394 11.571 1.00 91.75 158 CYS A CA 1
ATOM 1325 C C . CYS A 1 158 ? -4.234 -5.911 11.576 1.00 91.75 158 CYS A C 1
ATOM 1327 O O . CYS A 1 158 ? -4.815 -6.096 10.508 1.00 91.75 158 CYS A O 1
ATOM 1329 N N . ALA A 1 159 ? -4.852 -6.008 12.752 1.00 92.75 159 ALA A N 1
ATOM 1330 C CA . ALA A 1 159 ? -6.236 -6.447 12.870 1.00 92.75 159 ALA A CA 1
ATOM 1331 C C . ALA A 1 159 ? -7.225 -5.561 12.095 1.00 92.75 159 ALA A C 1
ATOM 1333 O O . ALA A 1 159 ? -8.080 -6.089 11.392 1.00 92.75 159 ALA A O 1
ATOM 1334 N N . GLY A 1 160 ? -7.105 -4.233 12.159 1.00 94.31 160 GLY A N 1
ATOM 1335 C CA . GLY A 1 160 ? -8.056 -3.368 11.465 1.00 94.31 160 GLY A CA 1
ATOM 1336 C C . GLY A 1 160 ? -7.810 -3.284 9.956 1.00 94.31 160 GLY A C 1
ATOM 1337 O O . GLY A 1 160 ? -8.778 -3.291 9.203 1.00 94.31 160 GLY A O 1
ATOM 1338 N N . TYR A 1 161 ? -6.558 -3.337 9.480 1.00 93.31 161 TYR A N 1
ATOM 1339 C CA . TYR A 1 161 ? -6.283 -3.512 8.045 1.00 93.31 161 TYR A CA 1
ATOM 1340 C C . TYR A 1 161 ? -6.919 -4.793 7.511 1.00 93.31 161 TYR A C 1
ATOM 1342 O O . TYR A 1 161 ? -7.604 -4.757 6.488 1.00 93.31 161 TYR A O 1
ATOM 1350 N N . ALA A 1 162 ? -6.717 -5.906 8.219 1.00 95.12 162 ALA A N 1
ATOM 1351 C CA . ALA A 1 162 ? -7.235 -7.192 7.788 1.00 95.12 162 ALA A CA 1
ATOM 1352 C C . ALA A 1 162 ? -8.771 -7.253 7.843 1.00 95.12 162 ALA A C 1
ATOM 1354 O O . ALA A 1 162 ? -9.404 -7.853 6.970 1.00 95.12 162 ALA A O 1
ATOM 1355 N N . MET A 1 163 ? -9.380 -6.584 8.827 1.00 96.06 163 MET A N 1
ATOM 1356 C CA . MET A 1 163 ? -10.833 -6.440 8.943 1.00 96.06 163 MET A CA 1
ATOM 1357 C C . MET A 1 163 ? -11.415 -5.626 7.781 1.00 96.06 163 MET A C 1
ATOM 1359 O O . MET A 1 163 ? -12.397 -6.036 7.168 1.00 96.06 163 MET A O 1
ATOM 1363 N N . ILE A 1 164 ? -10.795 -4.492 7.444 1.00 97.00 164 ILE A N 1
ATOM 1364 C CA . ILE A 1 164 ? -11.269 -3.609 6.372 1.00 97.00 164 ILE A CA 1
ATOM 1365 C C . ILE A 1 164 ? -11.113 -4.273 5.001 1.00 97.00 164 ILE A C 1
ATOM 1367 O O . ILE A 1 164 ? -12.031 -4.205 4.186 1.00 97.00 164 ILE A O 1
ATOM 1371 N N . LEU A 1 165 ? -9.985 -4.941 4.733 1.00 96.31 165 LEU A N 1
ATOM 1372 C CA . LEU A 1 165 ? -9.807 -5.651 3.465 1.00 96.31 165 LEU A CA 1
ATOM 1373 C C . LEU A 1 165 ? -10.822 -6.786 3.318 1.00 96.31 165 LEU A C 1
ATOM 1375 O O . LEU A 1 165 ? -11.392 -6.947 2.239 1.00 96.31 165 LEU A O 1
ATOM 1379 N N . LYS A 1 166 ? -11.076 -7.539 4.396 1.00 96.81 166 LYS A N 1
ATOM 1380 C CA . LYS A 1 166 ? -12.126 -8.561 4.418 1.00 96.81 166 LYS A CA 1
ATOM 1381 C C . LYS A 1 166 ? -13.491 -7.968 4.078 1.00 96.81 166 LYS A C 1
ATOM 1383 O O . LYS A 1 166 ? -14.167 -8.503 3.208 1.00 96.81 166 LYS A O 1
ATOM 1388 N N . GLU A 1 167 ? -13.861 -6.863 4.716 1.00 97.81 167 GLU A N 1
ATOM 1389 C CA . GLU A 1 167 ? -15.142 -6.192 4.484 1.00 97.81 167 GLU A CA 1
ATOM 1390 C C . GLU A 1 167 ? -15.308 -5.767 3.017 1.00 97.81 167 GLU A C 1
ATOM 1392 O O . GLU A 1 167 ? -16.307 -6.102 2.385 1.00 97.81 167 GLU A O 1
ATOM 1397 N N . LEU A 1 168 ? -14.304 -5.102 2.434 1.00 97.31 168 LEU A N 1
ATOM 1398 C CA . LEU A 1 168 ? -14.343 -4.690 1.026 1.00 97.31 168 LEU A CA 1
ATOM 1399 C C . LEU A 1 168 ? -14.420 -5.889 0.070 1.00 97.31 168 LEU A C 1
ATOM 1401 O O . LEU A 1 168 ? -15.149 -5.841 -0.921 1.00 97.31 168 LEU A O 1
ATOM 1405 N N . CYS A 1 169 ? -13.695 -6.970 0.366 1.00 96.81 169 CYS A N 1
ATOM 1406 C CA . CYS A 1 169 ? -13.722 -8.193 -0.433 1.00 96.81 169 CYS A CA 1
ATOM 1407 C C . CYS A 1 169 ? -15.093 -8.878 -0.384 1.00 96.81 169 CYS A C 1
ATOM 1409 O O . CYS A 1 169 ? -15.673 -9.142 -1.438 1.00 96.81 169 CYS A O 1
ATOM 1411 N N . ASP A 1 170 ? -15.634 -9.102 0.816 1.00 95.75 170 ASP A N 1
ATOM 1412 C CA . ASP A 1 170 ? -16.905 -9.802 1.015 1.00 95.75 170 ASP A CA 1
ATOM 1413 C C . ASP A 1 170 ? -18.062 -9.072 0.316 1.00 95.75 170 ASP A C 1
ATOM 1415 O O . ASP A 1 170 ? -18.865 -9.705 -0.371 1.00 95.75 170 ASP A O 1
ATOM 1419 N N . ARG A 1 171 ? -18.119 -7.737 0.422 1.00 95.31 171 ARG A N 1
ATOM 1420 C CA . ARG A 1 171 ? -19.127 -6.909 -0.265 1.00 95.31 171 ARG A CA 1
ATOM 1421 C C . ARG A 1 171 ? -19.053 -6.991 -1.789 1.00 95.31 171 ARG A C 1
ATOM 1423 O O . ARG A 1 171 ? -20.054 -6.798 -2.468 1.00 95.31 171 ARG A O 1
ATOM 1430 N N . ASN A 1 172 ? -17.870 -7.281 -2.325 1.00 94.88 172 ASN A N 1
ATOM 1431 C CA . ASN A 1 172 ? -17.597 -7.301 -3.761 1.00 94.88 172 ASN A CA 1
ATOM 1432 C C . ASN A 1 172 ? -17.479 -8.724 -4.328 1.00 94.88 172 ASN A C 1
ATOM 1434 O O . ASN A 1 172 ? -16.976 -8.900 -5.441 1.00 94.88 172 ASN A O 1
ATOM 1438 N N . GLY A 1 173 ? -17.948 -9.733 -3.582 1.00 93.19 173 GLY A N 1
ATOM 1439 C CA . GLY A 1 173 ? -17.976 -11.132 -4.017 1.00 93.19 173 GLY A CA 1
ATOM 1440 C C . GLY A 1 173 ? -16.598 -11.795 -4.090 1.00 93.19 173 GLY A C 1
ATOM 1441 O O . GLY A 1 173 ? -16.439 -12.808 -4.768 1.00 93.19 173 GLY A O 1
ATOM 1442 N N . ILE A 1 174 ? -15.593 -11.232 -3.416 1.00 94.81 174 ILE A N 1
ATOM 1443 C CA . ILE A 1 174 ? -14.228 -11.758 -3.365 1.00 94.81 174 ILE A CA 1
ATOM 1444 C C . ILE A 1 174 ? -14.076 -12.572 -2.080 1.00 94.81 174 ILE A C 1
ATOM 1446 O O . ILE A 1 174 ? -14.183 -12.035 -0.980 1.00 94.81 174 ILE A O 1
ATOM 1450 N N . SER A 1 175 ? -13.796 -13.869 -2.204 1.00 94.69 175 SER A N 1
ATOM 1451 C CA . SER A 1 175 ? -13.604 -14.741 -1.042 1.00 94.69 175 SER A CA 1
ATOM 1452 C C . SER A 1 175 ? -12.342 -14.344 -0.268 1.00 94.69 175 SER A C 1
ATOM 1454 O O . SER A 1 175 ? -11.226 -14.458 -0.777 1.00 94.69 175 SER A O 1
ATOM 1456 N N . CYS A 1 176 ? -12.520 -13.867 0.966 1.00 95.62 176 CYS A N 1
ATOM 1457 C CA . CYS A 1 176 ? -11.445 -13.357 1.809 1.00 95.62 176 CYS A CA 1
ATOM 1458 C C . CYS A 1 176 ? -11.598 -13.844 3.254 1.00 95.62 176 CYS A C 1
ATOM 1460 O O . CYS A 1 176 ? -12.610 -13.614 3.931 1.00 95.62 176 CYS A O 1
ATOM 1462 N N . GLN A 1 177 ? -10.566 -14.521 3.746 1.00 95.19 177 GLN A N 1
ATOM 1463 C CA . GLN A 1 177 ? -10.474 -14.965 5.130 1.00 95.19 177 GLN A CA 1
ATOM 1464 C C . GLN A 1 177 ? -9.703 -13.936 5.954 1.00 95.19 177 GLN A C 1
ATOM 1466 O O . GLN A 1 177 ? -8.703 -13.384 5.499 1.00 95.19 177 GLN A O 1
ATOM 1471 N N . TYR A 1 178 ? -10.176 -13.686 7.171 1.00 95.81 178 TYR A N 1
ATOM 1472 C CA . TYR A 1 178 ? -9.433 -12.976 8.207 1.00 95.81 178 TYR A CA 1
ATOM 1473 C C . TYR A 1 178 ? -8.743 -14.012 9.085 1.00 95.81 178 TYR A C 1
ATOM 1475 O O . TYR A 1 178 ? -9.394 -14.975 9.494 1.00 95.81 178 TYR A O 1
ATOM 1483 N N . VAL A 1 179 ? -7.462 -13.802 9.362 1.00 95.19 179 VAL A N 1
ATOM 1484 C CA . VAL A 1 179 ? -6.635 -14.731 10.129 1.00 95.19 179 VAL A CA 1
ATOM 1485 C C . VAL A 1 179 ? -5.914 -13.974 11.237 1.00 95.19 179 VAL A C 1
ATOM 1487 O O . VAL A 1 179 ? -5.371 -12.899 10.987 1.00 95.19 179 VAL A O 1
ATOM 1490 N N . GLU A 1 180 ? -5.879 -14.544 12.442 1.00 93.25 180 GLU A N 1
ATOM 1491 C CA . GLU A 1 180 ? -5.003 -14.101 13.533 1.00 93.25 180 GLU A CA 1
ATOM 1492 C C . GLU A 1 180 ? -4.009 -15.196 13.905 1.00 93.25 180 GLU A C 1
ATOM 1494 O O . GLU A 1 180 ? -4.280 -16.389 13.774 1.00 93.25 180 GLU A O 1
ATOM 1499 N N . GLY A 1 181 ? -2.855 -14.781 14.407 1.00 93.19 181 GLY A N 1
ATOM 1500 C CA . GLY A 1 181 ? -1.808 -15.688 14.844 1.00 93.19 181 GLY A CA 1
ATOM 1501 C C . GLY A 1 181 ? -0.598 -14.923 15.353 1.00 93.19 181 GLY A C 1
ATOM 1502 O O . GLY A 1 181 ? -0.739 -13.847 15.938 1.00 93.19 181 GLY A O 1
ATOM 1503 N N . ALA A 1 182 ? 0.592 -15.461 15.121 1.00 90.31 182 ALA A N 1
ATOM 1504 C CA . ALA A 1 182 ? 1.842 -14.891 15.608 1.00 90.31 182 ALA A CA 1
ATOM 1505 C C . ALA A 1 182 ? 2.848 -14.651 14.478 1.00 90.31 182 ALA A C 1
ATOM 1507 O O . ALA A 1 182 ? 2.884 -15.392 13.497 1.00 90.31 182 ALA A O 1
ATOM 1508 N N . CYS A 1 183 ? 3.708 -13.644 14.671 1.00 83.56 183 CYS A N 1
ATOM 1509 C CA . CYS A 1 183 ? 4.825 -13.345 13.765 1.00 83.56 183 CYS A CA 1
ATOM 1510 C C . CYS A 1 183 ? 6.139 -14.070 14.119 1.00 83.56 183 CYS A C 1
ATOM 1512 O O . CYS A 1 183 ? 7.186 -13.818 13.522 1.00 83.56 183 CYS A O 1
ATOM 1514 N N . ASN A 1 184 ? 6.138 -14.884 15.178 1.00 81.56 184 ASN A N 1
ATOM 1515 C CA . ASN A 1 184 ? 7.305 -15.642 15.610 1.00 81.56 184 ASN A CA 1
ATOM 1516 C C . ASN A 1 184 ? 6.889 -16.890 16.396 1.00 81.56 184 ASN A C 1
ATOM 1518 O O . ASN A 1 184 ? 5.824 -16.942 17.016 1.00 81.56 184 ASN A O 1
ATOM 1522 N N . LYS A 1 185 ? 7.778 -17.886 16.401 1.00 79.44 185 LYS A N 1
ATOM 1523 C CA . LYS A 1 185 ? 7.531 -19.183 17.036 1.00 79.44 185 LYS A CA 1
ATOM 1524 C C . LYS A 1 185 ? 7.311 -19.078 18.547 1.00 79.44 185 LYS A C 1
ATOM 1526 O O . LYS A 1 185 ? 6.438 -19.747 19.077 1.00 79.44 185 LYS A O 1
ATOM 1531 N N . LYS A 1 186 ? 8.050 -18.195 19.228 1.00 84.50 186 LYS A N 1
ATOM 1532 C CA . LYS A 1 186 ? 7.970 -18.014 20.686 1.00 84.50 186 LYS A CA 1
ATOM 1533 C C . LYS A 1 186 ? 6.589 -17.533 21.140 1.00 84.50 186 LYS A C 1
ATOM 1535 O O . LYS A 1 186 ? 6.091 -17.996 22.160 1.00 84.50 186 LYS A O 1
ATOM 1540 N N . ASP A 1 187 ? 5.987 -16.600 20.412 1.00 84.69 187 ASP A N 1
ATOM 1541 C CA . ASP A 1 187 ? 4.636 -16.111 20.690 1.00 84.69 187 ASP A CA 1
ATOM 1542 C C . ASP A 1 187 ? 3.593 -17.169 20.316 1.00 84.69 187 ASP A C 1
ATOM 1544 O O . ASP A 1 187 ? 2.658 -17.406 21.080 1.00 84.69 187 ASP A O 1
ATOM 1548 N N . SER A 1 188 ? 3.802 -17.871 19.196 1.00 84.38 188 SER A N 1
ATOM 1549 C CA . SER A 1 188 ? 2.933 -18.972 18.771 1.00 84.38 188 SER A CA 1
ATOM 1550 C C . SER A 1 188 ? 2.888 -20.116 19.787 1.00 84.38 188 SER A C 1
ATOM 1552 O O . SER A 1 188 ? 1.808 -20.608 20.094 1.00 84.38 188 SER A O 1
ATOM 1554 N N . GLU A 1 189 ? 4.033 -20.536 20.329 1.00 85.88 189 GLU A N 1
ATOM 1555 C CA . GLU A 1 189 ? 4.137 -21.608 21.335 1.00 85.88 189 GLU A CA 1
ATOM 1556 C C . GLU A 1 189 ? 3.431 -21.236 22.649 1.00 85.88 189 GLU A C 1
ATOM 1558 O O . GLU A 1 189 ? 2.981 -22.110 23.385 1.00 85.88 189 GLU A O 1
ATOM 1563 N N . LYS A 1 190 ? 3.275 -19.936 22.926 1.00 83.44 190 LYS A N 1
ATOM 1564 C CA . LYS A 1 190 ? 2.488 -19.415 24.055 1.00 83.44 190 LYS A CA 1
ATOM 1565 C C . LYS A 1 190 ? 0.999 -19.246 23.737 1.00 83.44 190 LYS A C 1
ATOM 1567 O O . LYS A 1 190 ? 0.248 -18.794 24.601 1.00 83.44 190 LYS A O 1
ATOM 1572 N N . GLY A 1 191 ? 0.579 -19.541 22.507 1.00 81.31 191 GLY A N 1
ATOM 1573 C CA . GLY A 1 191 ? -0.783 -19.315 22.025 1.00 81.31 191 GLY A CA 1
ATOM 1574 C C . GLY A 1 191 ? -1.156 -17.835 21.892 1.00 81.31 191 GLY A C 1
ATOM 1575 O O . GLY A 1 191 ? -2.340 -17.500 21.920 1.00 81.31 191 GLY A O 1
ATOM 1576 N N . TRP A 1 192 ? -0.176 -16.930 21.795 1.00 86.19 192 TRP A N 1
ATOM 1577 C CA . TRP A 1 192 ? -0.440 -15.497 21.696 1.00 86.19 192 TRP A CA 1
ATOM 1578 C C . TRP A 1 192 ? -0.806 -15.093 20.265 1.00 86.19 192 TRP A C 1
ATOM 1580 O O . TRP A 1 192 ? -0.034 -15.293 19.331 1.00 86.19 192 TRP A O 1
ATOM 1590 N N . LEU A 1 193 ? -1.959 -14.443 20.109 1.00 87.62 193 LEU A N 1
ATOM 1591 C CA . LEU A 1 193 ? -2.390 -13.805 18.865 1.00 87.62 193 LEU A CA 1
ATOM 1592 C C . LEU A 1 193 ? -1.829 -12.377 18.796 1.00 87.62 193 LEU A C 1
ATOM 1594 O O . LEU A 1 193 ? -2.460 -11.418 19.254 1.00 87.62 193 LEU A O 1
ATOM 1598 N N . THR A 1 194 ? -0.604 -12.234 18.292 1.00 87.12 194 THR A N 1
ATOM 1599 C CA . THR A 1 194 ? 0.103 -10.945 18.204 1.00 87.12 194 THR A CA 1
ATOM 1600 C C . THR A 1 194 ? -0.064 -10.246 16.857 1.00 87.12 194 THR A C 1
ATOM 1602 O O . THR A 1 194 ? 0.225 -9.052 16.762 1.00 87.12 194 THR A O 1
ATOM 1605 N N . HIS A 1 195 ? -0.576 -10.939 15.834 1.00 92.38 195 HIS A N 1
ATOM 1606 C CA . HIS A 1 195 ? -0.696 -10.407 14.477 1.00 92.38 195 HIS A CA 1
ATOM 1607 C C . HIS A 1 195 ? -1.951 -10.882 13.736 1.00 92.38 195 HIS A C 1
ATOM 1609 O O . HIS A 1 195 ? -2.574 -11.865 14.133 1.00 92.38 195 HIS A O 1
ATOM 1615 N N . ALA A 1 196 ? -2.321 -10.172 12.664 1.00 93.19 196 ALA A N 1
ATOM 1616 C CA . ALA A 1 196 ? -3.486 -10.486 11.836 1.00 93.19 196 ALA A CA 1
ATOM 1617 C C . ALA A 1 196 ? -3.263 -10.135 10.357 1.00 93.19 196 ALA A C 1
ATOM 1619 O O . ALA A 1 196 ? -2.605 -9.141 10.044 1.00 93.19 196 ALA A O 1
ATOM 1620 N N . TRP A 1 197 ? -3.835 -10.933 9.458 1.00 94.69 197 TRP A N 1
ATOM 1621 C CA . TRP A 1 197 ? -3.671 -10.827 8.003 1.00 94.69 197 TRP A CA 1
ATOM 1622 C C . TRP A 1 197 ? -4.881 -11.414 7.261 1.00 94.69 197 TRP A C 1
ATOM 1624 O O . TRP A 1 197 ? -5.859 -11.846 7.878 1.00 94.69 197 TRP A O 1
ATOM 1634 N N . ASN A 1 198 ? -4.829 -11.428 5.927 1.00 95.25 198 ASN A N 1
ATOM 1635 C CA . ASN A 1 198 ? -5.856 -12.040 5.092 1.00 95.25 198 ASN A CA 1
ATOM 1636 C C . ASN A 1 198 ? -5.319 -13.177 4.229 1.00 95.25 198 ASN A C 1
ATOM 1638 O O . ASN A 1 198 ? -4.152 -13.197 3.839 1.00 95.25 198 ASN A O 1
ATOM 1642 N N . ILE A 1 199 ? -6.220 -14.087 3.871 1.00 95.19 199 ILE A N 1
ATOM 1643 C CA . ILE A 1 199 ? -6.011 -15.061 2.801 1.00 95.19 199 ILE A CA 1
ATOM 1644 C C . ILE A 1 199 ? -7.149 -14.887 1.799 1.00 95.19 199 ILE A C 1
ATOM 1646 O O . ILE A 1 199 ? -8.315 -15.103 2.133 1.00 95.19 199 ILE A O 1
ATOM 1650 N N . VAL A 1 200 ? -6.818 -14.463 0.582 1.00 93.69 200 VAL A N 1
ATOM 1651 C CA . VAL A 1 200 ? -7.789 -14.162 -0.475 1.00 93.69 200 VAL A CA 1
ATOM 1652 C C . VAL A 1 200 ? -7.796 -15.293 -1.490 1.00 93.69 200 VAL A C 1
ATOM 1654 O O . VAL A 1 200 ? -6.743 -15.667 -1.996 1.00 93.69 200 VAL A O 1
ATOM 1657 N N . ASN A 1 201 ? -8.964 -15.840 -1.813 1.00 91.62 201 ASN A N 1
ATOM 1658 C CA . ASN A 1 201 ? -9.076 -16.854 -2.854 1.00 91.62 201 ASN A CA 1
ATOM 1659 C C . ASN A 1 201 ? -9.295 -16.184 -4.217 1.00 91.62 201 ASN A C 1
ATOM 1661 O O . ASN A 1 201 ? -10.310 -15.520 -4.436 1.00 91.62 201 ASN A O 1
ATOM 1665 N N . LEU A 1 202 ? -8.341 -16.369 -5.128 1.00 85.12 202 LEU A N 1
ATOM 1666 C CA . LEU A 1 202 ? -8.407 -15.908 -6.512 1.00 85.12 202 LEU A CA 1
ATOM 1667 C C . LEU A 1 202 ? -8.355 -17.128 -7.430 1.00 85.12 202 LEU A C 1
ATOM 1669 O O . LEU A 1 202 ? -7.354 -17.842 -7.462 1.00 85.12 202 LEU A O 1
ATOM 1673 N N . ASN A 1 203 ? -9.440 -17.379 -8.166 1.00 79.50 203 ASN A N 1
ATOM 1674 C CA . ASN A 1 203 ? -9.563 -18.508 -9.099 1.00 79.50 203 ASN A CA 1
ATOM 1675 C C . ASN A 1 203 ? -9.168 -19.861 -8.472 1.00 79.50 203 ASN A C 1
ATOM 1677 O O . ASN A 1 203 ? -8.422 -20.639 -9.064 1.00 79.50 203 ASN A O 1
ATOM 1681 N N . GLY A 1 204 ? -9.632 -20.122 -7.244 1.00 84.12 204 GLY A N 1
ATOM 1682 C CA . GLY A 1 204 ? -9.368 -21.367 -6.521 1.00 84.12 204 GLY A CA 1
ATOM 1683 C C . GLY A 1 204 ? -8.023 -21.419 -5.793 1.00 84.12 204 GLY A C 1
ATOM 1684 O O . GLY A 1 204 ? -7.785 -22.370 -5.055 1.00 84.12 204 GLY A O 1
ATOM 1685 N N . ARG A 1 205 ? -7.165 -20.402 -5.930 1.00 86.62 205 ARG A N 1
ATOM 1686 C CA . ARG A 1 205 ? -5.849 -20.335 -5.276 1.00 86.62 205 ARG A CA 1
ATOM 1687 C C . ARG A 1 205 ? -5.883 -19.381 -4.091 1.00 86.62 205 ARG A C 1
ATOM 1689 O O . ARG A 1 205 ? -6.400 -18.273 -4.212 1.00 86.62 205 ARG A O 1
ATOM 1696 N N . ASN A 1 206 ? -5.325 -19.790 -2.954 1.00 91.31 206 ASN A N 1
ATOM 1697 C CA . ASN A 1 206 ? -5.311 -18.959 -1.752 1.00 91.31 206 ASN A CA 1
ATOM 1698 C C . ASN A 1 206 ? -4.045 -18.108 -1.703 1.00 91.31 206 ASN A C 1
ATOM 1700 O O . ASN A 1 206 ? -2.933 -18.620 -1.608 1.00 91.31 206 ASN A O 1
ATOM 1704 N N . ILE A 1 207 ? -4.227 -16.799 -1.732 1.00 88.38 207 ILE A N 1
ATOM 1705 C CA . ILE A 1 207 ? -3.158 -15.817 -1.810 1.00 88.38 207 ILE A CA 1
ATOM 1706 C C . ILE A 1 207 ? -3.031 -15.126 -0.452 1.00 88.38 207 ILE A C 1
ATOM 1708 O O . ILE A 1 207 ? -4.000 -14.501 -0.004 1.00 88.38 207 ILE A O 1
ATOM 1712 N N . PRO A 1 208 ? -1.875 -15.214 0.228 1.00 90.25 208 PRO A N 1
ATOM 1713 C CA . PRO A 1 208 ? -1.690 -14.523 1.493 1.00 90.25 208 PRO A CA 1
ATOM 1714 C C . PRO A 1 208 ? -1.464 -13.027 1.270 1.00 90.25 208 PRO A C 1
ATOM 1716 O O . PRO A 1 208 ? -0.654 -12.615 0.437 1.00 90.25 208 PRO A O 1
ATOM 1719 N N . ILE A 1 209 ? -2.168 -12.202 2.040 1.00 88.50 209 ILE A N 1
ATOM 1720 C CA . ILE A 1 209 ? -2.077 -10.745 1.980 1.00 88.50 209 ILE A CA 1
ATOM 1721 C C . ILE A 1 209 ? -1.875 -10.208 3.397 1.00 88.50 209 ILE A C 1
ATOM 1723 O O . ILE A 1 209 ? -2.792 -10.220 4.218 1.00 88.50 209 ILE A O 1
ATOM 1727 N N . ASP A 1 210 ? -0.682 -9.677 3.667 1.00 88.50 210 ASP A N 1
ATOM 1728 C CA . ASP A 1 210 ? -0.410 -8.868 4.855 1.00 88.50 210 ASP A CA 1
ATOM 1729 C C . ASP A 1 210 ? -0.239 -7.398 4.454 1.00 88.50 210 ASP A C 1
ATOM 1731 O O . ASP A 1 210 ? 0.835 -6.943 4.057 1.00 88.50 210 ASP A O 1
ATOM 1735 N N . LEU A 1 211 ? -1.320 -6.630 4.600 1.00 82.06 211 LEU A N 1
ATOM 1736 C CA . LEU A 1 211 ? -1.320 -5.190 4.340 1.00 82.06 211 LEU A CA 1
ATOM 1737 C C . LEU A 1 211 ? -0.416 -4.395 5.286 1.00 82.06 211 LEU A C 1
ATOM 1739 O O . LEU A 1 211 ? -0.131 -3.232 5.008 1.00 82.06 211 LEU A O 1
ATOM 1743 N N . THR A 1 212 ? 0.037 -4.969 6.399 1.00 74.25 212 THR A N 1
ATOM 1744 C CA . THR A 1 212 ? 0.936 -4.295 7.340 1.00 74.25 212 THR A CA 1
ATOM 1745 C C . THR A 1 212 ? 2.403 -4.499 7.052 1.00 74.25 212 THR A C 1
ATOM 1747 O O . THR A 1 212 ? 3.173 -3.600 7.375 1.00 74.25 212 THR A O 1
ATOM 1750 N N . TRP A 1 213 ? 2.810 -5.567 6.368 1.00 68.06 213 TRP A N 1
ATOM 1751 C CA . TRP A 1 2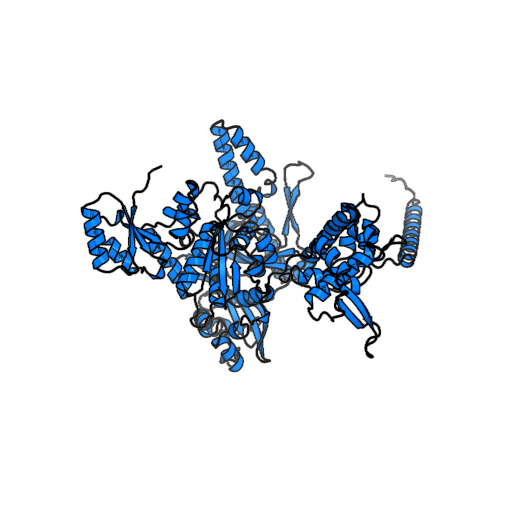13 ? 4.122 -5.597 5.703 1.00 68.06 213 TRP A CA 1
ATOM 1752 C C . TRP A 1 213 ? 4.251 -4.434 4.734 1.00 68.06 213 TRP A C 1
ATOM 1754 O O . TRP A 1 213 ? 5.258 -3.729 4.699 1.00 68.06 213 TRP A O 1
ATOM 1764 N N . THR A 1 214 ? 3.155 -4.168 4.033 1.00 54.81 214 THR A N 1
ATOM 1765 C CA . THR A 1 214 ? 2.987 -3.010 3.174 1.00 54.81 214 THR A CA 1
ATOM 1766 C C . THR A 1 214 ? 2.970 -1.734 4.039 1.00 54.81 214 THR A C 1
ATOM 1768 O O . THR A 1 214 ? 3.855 -0.906 3.906 1.00 54.81 214 THR A O 1
ATOM 1771 N N . ALA A 1 215 ? 2.065 -1.553 5.007 1.00 51.84 215 ALA A N 1
ATOM 1772 C CA . ALA A 1 215 ? 1.895 -0.285 5.742 1.00 51.84 215 ALA A CA 1
ATOM 1773 C C . ALA A 1 215 ? 3.023 0.078 6.737 1.00 51.84 215 ALA A C 1
ATOM 1775 O O . ALA A 1 215 ? 3.239 1.257 7.021 1.00 51.84 215 ALA A O 1
ATOM 1776 N N . SER A 1 216 ? 3.759 -0.893 7.281 1.00 46.31 216 SER A N 1
ATOM 1777 C CA . SER A 1 216 ? 4.883 -0.651 8.203 1.00 46.31 216 SER A CA 1
ATOM 1778 C C . SER A 1 216 ? 6.133 -0.141 7.477 1.00 46.31 216 SER A C 1
ATOM 1780 O O . SER A 1 216 ? 6.850 0.695 8.028 1.00 46.31 216 SER A O 1
ATOM 1782 N N . LYS A 1 217 ? 6.338 -0.514 6.204 1.00 47.69 217 LYS A N 1
ATOM 1783 C CA . LYS A 1 217 ? 7.375 0.072 5.334 1.00 47.69 217 LYS A CA 1
ATOM 1784 C C . LYS A 1 217 ? 7.127 1.569 5.064 1.00 47.69 217 LYS A C 1
ATOM 1786 O O . LYS A 1 217 ? 8.091 2.331 5.016 1.00 47.69 217 LYS A O 1
ATOM 1791 N N . SER A 1 218 ? 5.873 2.034 5.081 1.00 39.25 218 SER A N 1
ATOM 1792 C CA . SER A 1 218 ? 5.518 3.470 5.032 1.00 39.25 218 SER A CA 1
ATOM 1793 C C . SER A 1 218 ? 6.019 4.267 6.251 1.00 39.25 218 SER A C 1
ATOM 1795 O O . SER A 1 218 ? 6.482 5.397 6.095 1.00 39.25 218 SER A O 1
ATOM 1797 N N . LYS A 1 219 ? 6.089 3.665 7.455 1.00 37.00 219 LYS A N 1
ATOM 1798 C CA . LYS A 1 219 ? 6.756 4.286 8.626 1.00 37.00 219 LYS A CA 1
ATOM 1799 C C . LYS A 1 219 ? 8.268 4.457 8.437 1.00 37.00 219 LYS A C 1
ATOM 1801 O O . LYS A 1 219 ? 8.869 5.283 9.118 1.00 37.00 219 LYS A O 1
ATOM 1806 N N . SER A 1 220 ? 8.882 3.695 7.530 1.00 34.12 220 SER A N 1
ATOM 1807 C CA . SER A 1 220 ? 10.283 3.864 7.122 1.00 34.12 220 SER A CA 1
ATOM 1808 C C . SER A 1 220 ? 10.450 4.821 5.942 1.00 34.12 220 SER A C 1
ATOM 1810 O O . SER A 1 220 ? 11.541 4.916 5.392 1.00 34.12 220 SER A O 1
ATOM 1812 N N . GLY A 1 221 ? 9.378 5.520 5.552 1.00 33.28 221 GLY A N 1
ATOM 1813 C CA . GLY A 1 221 ? 9.382 6.457 4.441 1.00 33.28 221 GLY A CA 1
ATOM 1814 C C . GLY A 1 221 ? 9.251 5.800 3.079 1.00 33.28 221 GLY A C 1
ATOM 1815 O O . GLY A 1 221 ? 8.990 6.513 2.118 1.00 33.28 221 GLY A O 1
ATOM 1816 N N . LYS A 1 222 ? 9.389 4.474 3.013 1.00 36.44 222 LYS A N 1
ATOM 1817 C CA . LYS A 1 222 ? 9.300 3.727 1.770 1.00 36.44 222 LYS A CA 1
ATOM 1818 C C . LYS A 1 222 ? 7.865 3.725 1.255 1.00 36.44 222 LYS A C 1
ATOM 1820 O O . LYS A 1 222 ? 6.960 3.330 1.989 1.00 36.44 222 LYS A O 1
ATOM 1825 N N . LEU A 1 223 ? 7.628 4.126 0.013 1.00 39.00 223 LEU A N 1
ATOM 1826 C CA . LEU A 1 223 ? 6.405 3.869 -0.728 1.00 39.00 223 LEU A CA 1
ATOM 1827 C C . LEU A 1 223 ? 6.350 2.379 -1.031 1.00 39.00 223 LEU A C 1
ATOM 1829 O O . LEU A 1 223 ? 7.336 1.726 -1.350 1.00 39.00 223 LEU A O 1
ATOM 1833 N N . LEU A 1 224 ? 5.153 1.834 -0.878 1.00 47.50 224 LEU A N 1
ATOM 1834 C CA . LEU A 1 224 ? 5.011 0.397 -0.684 1.00 47.50 224 LEU A CA 1
ATOM 1835 C C . LEU A 1 224 ? 5.198 -0.344 -2.012 1.00 47.50 224 LEU A C 1
ATOM 1837 O O . LEU A 1 224 ? 4.560 0.041 -2.996 1.00 47.50 224 LEU A O 1
ATOM 1841 N N . ASP A 1 225 ? 6.003 -1.403 -2.051 1.00 49.72 225 ASP A N 1
ATOM 1842 C CA . ASP A 1 225 ? 6.100 -2.248 -3.240 1.00 49.72 225 ASP A CA 1
ATOM 1843 C C . ASP A 1 225 ? 4.946 -3.259 -3.245 1.00 49.72 225 ASP A C 1
ATOM 1845 O O . ASP A 1 225 ? 4.659 -3.929 -2.257 1.00 49.72 225 ASP A O 1
ATOM 1849 N N . VAL A 1 226 ? 4.248 -3.349 -4.372 1.00 50.53 226 VAL A N 1
ATOM 1850 C CA . VAL A 1 226 ? 3.179 -4.335 -4.594 1.00 50.53 226 VAL A CA 1
ATOM 1851 C C . VAL A 1 226 ? 3.780 -5.739 -4.737 1.00 50.53 226 VAL A C 1
ATOM 1853 O O . VAL A 1 226 ? 3.083 -6.721 -4.517 1.00 50.53 226 VAL A O 1
ATOM 1856 N N . GLY A 1 227 ? 5.082 -5.841 -5.034 1.00 52.62 227 GLY A N 1
ATOM 1857 C CA . GLY A 1 227 ? 5.829 -7.100 -5.038 1.00 52.62 227 GLY A CA 1
ATOM 1858 C C . GLY A 1 227 ? 6.044 -7.739 -3.660 1.00 52.62 227 GLY A C 1
ATOM 1859 O O . GLY A 1 227 ? 6.409 -8.907 -3.611 1.00 52.62 227 GLY A O 1
ATOM 1860 N N . ASP A 1 228 ? 5.784 -7.017 -2.563 1.00 57.47 228 ASP A N 1
ATOM 1861 C CA . ASP A 1 228 ? 5.821 -7.570 -1.198 1.00 57.47 228 ASP A CA 1
ATOM 1862 C C . ASP A 1 228 ? 4.544 -8.347 -0.830 1.00 57.47 228 ASP A C 1
ATOM 1864 O O . ASP A 1 228 ? 4.458 -8.972 0.227 1.00 57.47 228 ASP A O 1
ATOM 1868 N N . LEU A 1 229 ? 3.514 -8.264 -1.671 1.00 63.56 229 LEU A N 1
ATOM 1869 C CA . LEU A 1 229 ? 2.252 -8.961 -1.474 1.00 63.56 229 LEU A CA 1
ATOM 1870 C C . LEU A 1 229 ? 2.373 -10.376 -2.037 1.00 63.56 229 LEU A C 1
ATOM 1872 O O . LEU A 1 229 ? 2.988 -10.576 -3.081 1.00 63.56 229 LEU A O 1
ATOM 1876 N N . ALA A 1 230 ? 1.742 -11.347 -1.377 1.00 68.31 230 ALA A N 1
ATOM 1877 C CA . ALA A 1 230 ? 1.705 -12.733 -1.833 1.00 68.31 230 ALA A CA 1
ATOM 1878 C C . ALA A 1 230 ? 3.067 -13.454 -1.909 1.00 68.31 230 ALA A C 1
ATOM 1880 O O . ALA A 1 230 ? 3.171 -14.443 -2.625 1.00 68.31 230 ALA A O 1
ATOM 1881 N N . ASN A 1 231 ? 4.105 -13.028 -1.178 1.00 73.00 231 ASN A N 1
ATOM 1882 C CA . ASN A 1 231 ? 5.351 -13.800 -1.077 1.00 73.00 231 ASN A CA 1
ATOM 1883 C C . ASN A 1 231 ? 5.191 -14.972 -0.093 1.00 73.00 231 ASN A C 1
ATOM 1885 O O . ASN A 1 231 ? 5.485 -14.835 1.093 1.00 73.00 231 ASN A O 1
ATOM 1889 N N . VAL A 1 232 ? 4.742 -16.133 -0.577 1.00 76.62 232 VAL A N 1
ATOM 1890 C CA . VAL A 1 232 ? 4.437 -17.293 0.282 1.00 76.62 232 VAL A CA 1
ATOM 1891 C C . VAL A 1 232 ? 5.668 -17.829 1.021 1.00 76.62 232 VAL A C 1
ATOM 1893 O O . VAL A 1 232 ? 5.548 -18.265 2.165 1.00 76.62 232 VAL A O 1
ATOM 1896 N N . ASN A 1 233 ? 6.857 -17.761 0.413 1.00 70.56 233 ASN A N 1
ATOM 1897 C CA . ASN A 1 233 ? 8.078 -18.304 1.016 1.00 70.56 233 ASN A CA 1
ATOM 1898 C C . ASN A 1 233 ? 8.501 -17.529 2.266 1.00 70.56 233 ASN A C 1
ATOM 1900 O O . ASN A 1 233 ? 8.985 -18.125 3.229 1.00 70.56 233 ASN A O 1
ATOM 1904 N N . GLU A 1 234 ? 8.337 -16.209 2.263 1.00 72.75 234 GLU A N 1
ATOM 1905 C CA . GLU A 1 234 ? 8.544 -15.387 3.457 1.00 72.75 234 GLU A CA 1
ATOM 1906 C C . GLU A 1 234 ? 7.371 -15.544 4.433 1.00 72.75 234 GLU A C 1
ATOM 1908 O O . GLU A 1 234 ? 7.581 -15.686 5.640 1.00 72.75 234 GLU A O 1
ATOM 1913 N N . PHE A 1 235 ? 6.145 -15.595 3.905 1.00 80.44 235 PHE A N 1
ATOM 1914 C CA . PHE A 1 235 ? 4.914 -15.676 4.689 1.00 80.44 235 PHE A CA 1
ATOM 1915 C C . PHE A 1 235 ? 4.874 -16.906 5.596 1.00 80.44 235 PHE A C 1
ATOM 1917 O O . PHE A 1 235 ? 4.625 -16.791 6.785 1.00 80.44 235 PHE A O 1
ATOM 1924 N N . ILE A 1 236 ? 5.202 -18.092 5.080 1.00 81.75 236 ILE A N 1
ATOM 1925 C CA . ILE A 1 236 ? 5.194 -19.334 5.876 1.00 81.75 236 ILE A CA 1
ATOM 1926 C C . ILE A 1 236 ? 6.184 -19.295 7.040 1.00 81.75 236 ILE A C 1
ATOM 1928 O O . ILE A 1 236 ? 5.931 -19.864 8.097 1.00 81.75 236 ILE A O 1
ATOM 1932 N N . ARG A 1 237 ? 7.315 -18.604 6.871 1.00 77.19 237 ARG A N 1
ATOM 1933 C CA . ARG A 1 237 ? 8.348 -18.513 7.912 1.00 77.19 237 ARG A CA 1
ATOM 1934 C C . ARG A 1 237 ? 7.970 -17.582 9.051 1.00 77.19 237 ARG A C 1
ATOM 1936 O O . ARG A 1 237 ? 8.522 -17.693 10.144 1.00 77.19 237 ARG A O 1
ATOM 1943 N N . THR A 1 238 ? 7.096 -16.630 8.771 1.00 79.81 238 THR A N 1
ATOM 1944 C CA . THR A 1 238 ? 6.852 -15.487 9.644 1.00 79.81 238 THR A CA 1
ATOM 1945 C C . THR A 1 238 ? 5.432 -15.485 10.180 1.00 79.81 238 THR A C 1
ATOM 1947 O O . THR A 1 238 ? 5.256 -15.125 11.332 1.00 79.81 238 THR A O 1
ATOM 1950 N N . HIS A 1 239 ? 4.437 -15.958 9.434 1.00 89.19 239 HIS A N 1
ATOM 1951 C CA . HIS A 1 239 ? 3.029 -15.970 9.828 1.00 89.19 239 HIS A CA 1
ATOM 1952 C C . HIS A 1 239 ? 2.575 -17.359 10.243 1.00 89.19 239 HIS A C 1
ATOM 1954 O O . HIS A 1 239 ? 2.237 -18.197 9.409 1.00 89.19 239 HIS A O 1
ATOM 1960 N N . ILE A 1 240 ? 2.502 -17.578 11.551 1.00 91.88 240 ILE A N 1
ATOM 1961 C CA . ILE A 1 240 ? 2.007 -18.831 12.115 1.00 91.88 240 ILE A CA 1
ATOM 1962 C C . ILE A 1 240 ? 0.536 -18.623 12.492 1.00 91.88 240 ILE A C 1
ATOM 1964 O O . ILE A 1 240 ? 0.269 -17.823 13.398 1.00 91.88 240 ILE A O 1
ATOM 1968 N N . PRO A 1 241 ? -0.429 -19.266 11.804 1.00 93.94 241 PRO A N 1
ATOM 1969 C CA . PRO A 1 241 ? -1.844 -19.109 12.121 1.00 93.94 241 PRO A CA 1
ATOM 1970 C C . PRO A 1 241 ? -2.143 -19.610 13.535 1.00 93.94 241 PRO A C 1
ATOM 1972 O O . PRO A 1 241 ? -1.543 -20.573 14.011 1.00 93.94 241 PRO A O 1
ATOM 1975 N N . GLY A 1 242 ? -3.092 -18.966 14.214 1.00 91.44 242 GLY A N 1
ATOM 1976 C CA . GLY A 1 242 ? -3.619 -19.483 15.471 1.00 91.44 242 GLY A CA 1
ATOM 1977 C C . GLY A 1 242 ? -4.254 -20.863 15.270 1.00 91.44 242 GLY A C 1
ATOM 1978 O O . GLY A 1 242 ? -4.750 -21.183 14.194 1.00 91.44 242 GLY A O 1
ATOM 1979 N N . GLN A 1 243 ? -4.269 -21.693 16.310 1.00 90.25 243 GLN A N 1
ATOM 1980 C CA . GLN A 1 243 ? -4.658 -23.110 16.205 1.00 90.25 243 GLN A CA 1
ATOM 1981 C C . GLN A 1 243 ? -6.075 -23.374 15.653 1.00 90.25 243 GLN A C 1
ATOM 1983 O O . GLN A 1 243 ? -6.363 -24.481 15.207 1.00 90.25 243 GLN A O 1
ATOM 1988 N N . TYR A 1 244 ? -6.966 -22.377 15.693 1.00 90.62 244 TYR A N 1
ATOM 1989 C CA . TYR A 1 244 ? -8.360 -22.501 15.255 1.00 90.62 244 TYR A CA 1
ATOM 1990 C C . TYR A 1 244 ? -8.648 -21.817 13.915 1.00 90.62 244 TYR A C 1
ATOM 1992 O O . TYR A 1 244 ? -9.802 -21.736 13.494 1.00 90.62 244 TYR A O 1
ATOM 2000 N N . GLU A 1 245 ? -7.621 -21.304 13.238 1.00 91.75 245 GLU A N 1
ATOM 2001 C CA . GLU A 1 245 ? -7.778 -20.714 11.912 1.00 91.75 245 GLU A CA 1
ATOM 2002 C C . GLU A 1 245 ? -8.114 -21.784 10.866 1.00 91.75 245 GLU A C 1
ATOM 2004 O O . GLU A 1 245 ? -7.626 -22.913 10.919 1.00 91.75 245 GLU A O 1
ATOM 2009 N N . LYS A 1 246 ? -8.936 -21.423 9.875 1.00 89.44 246 LYS A N 1
ATOM 2010 C CA . LYS A 1 246 ? -9.431 -22.366 8.853 1.00 89.44 246 LYS A CA 1
ATOM 2011 C C . LYS A 1 246 ? -8.316 -22.956 7.988 1.00 89.44 246 LYS A C 1
ATOM 2013 O O . LYS A 1 246 ? -8.446 -24.077 7.506 1.00 89.44 246 LYS A O 1
ATOM 2018 N N . ILE A 1 247 ? -7.240 -22.201 7.775 1.00 88.56 247 ILE A N 1
ATOM 2019 C CA . ILE A 1 247 ? -6.078 -22.623 6.994 1.00 88.56 247 ILE A CA 1
ATOM 2020 C C . ILE A 1 247 ? -4.882 -22.696 7.945 1.00 88.56 247 ILE A C 1
ATOM 2022 O O . ILE A 1 247 ? -4.458 -21.677 8.478 1.00 88.56 247 ILE A O 1
ATOM 2026 N N . GLN A 1 248 ? -4.352 -23.905 8.138 1.00 86.12 248 GLN A N 1
ATOM 2027 C CA . GLN A 1 248 ? -3.198 -24.181 9.007 1.00 86.12 248 GLN A CA 1
ATOM 2028 C C . GLN A 1 248 ? -1.936 -24.508 8.197 1.00 86.12 248 GLN A C 1
ATOM 2030 O O . GLN A 1 248 ? -0.888 -23.909 8.395 1.00 86.12 248 GLN A O 1
ATOM 2035 N N . ASN A 1 249 ? -2.046 -25.454 7.255 1.00 84.62 249 ASN A N 1
ATOM 2036 C CA . ASN A 1 249 ? -0.922 -25.968 6.466 1.00 84.62 249 ASN A CA 1
ATOM 2037 C C . ASN A 1 249 ? -0.631 -25.042 5.279 1.00 84.62 249 ASN A C 1
ATOM 2039 O O . ASN A 1 249 ? -1.042 -25.308 4.145 1.00 84.62 249 ASN A O 1
ATOM 2043 N N . TYR A 1 250 ? -0.011 -23.903 5.563 1.00 87.12 250 TYR A N 1
ATOM 2044 C CA . TYR A 1 250 ? 0.277 -22.882 4.564 1.00 87.12 250 TYR A CA 1
ATOM 2045 C C . TYR A 1 250 ? 1.143 -23.400 3.418 1.00 87.12 250 TYR A C 1
ATOM 2047 O O . TYR A 1 250 ? 0.904 -23.022 2.273 1.00 87.12 250 TYR A O 1
ATOM 2055 N N . GLU A 1 251 ? 2.044 -24.339 3.691 1.00 77.62 251 GLU A N 1
ATOM 2056 C CA . GLU A 1 251 ? 2.922 -24.977 2.712 1.00 77.62 251 GLU A CA 1
ATOM 2057 C C . GLU A 1 251 ? 2.152 -25.659 1.579 1.00 77.62 251 GLU A C 1
ATOM 2059 O O . GLU A 1 251 ? 2.605 -25.681 0.439 1.00 77.62 251 GLU A O 1
ATOM 2064 N N . LYS A 1 252 ? 0.980 -26.225 1.875 1.00 78.19 252 LYS A N 1
ATOM 2065 C CA . LYS A 1 252 ? 0.150 -26.910 0.872 1.00 78.19 252 LYS A CA 1
ATOM 2066 C C . LYS A 1 252 ? -0.970 -26.048 0.313 1.00 78.19 252 LYS A C 1
ATOM 2068 O O . LYS A 1 252 ? -1.528 -26.387 -0.725 1.00 78.19 252 LYS A O 1
ATOM 2073 N N . ASN A 1 253 ? -1.353 -24.994 1.028 1.00 84.69 253 ASN A N 1
ATOM 2074 C CA . ASN A 1 253 ? -2.592 -24.277 0.748 1.00 84.69 253 ASN A CA 1
ATOM 2075 C C . ASN A 1 253 ? -2.382 -22.883 0.172 1.00 84.69 253 ASN A C 1
ATOM 2077 O O . ASN A 1 253 ? -3.345 -22.356 -0.378 1.00 84.69 253 ASN A O 1
ATOM 2081 N N . LEU A 1 254 ? -1.195 -22.284 0.307 1.00 86.62 254 LEU A N 1
ATOM 2082 C CA . LEU A 1 254 ? -0.921 -20.932 -0.173 1.00 86.62 254 LEU A CA 1
ATOM 2083 C C . LEU A 1 254 ? -0.214 -20.920 -1.531 1.00 86.62 254 LEU A C 1
ATOM 2085 O O . LEU A 1 254 ? 0.618 -21.770 -1.845 1.00 86.62 254 LEU A O 1
ATOM 2089 N N . THR A 1 255 ? -0.513 -19.890 -2.318 1.00 83.38 255 THR A N 1
ATOM 2090 C CA . THR A 1 255 ? 0.075 -19.647 -3.636 1.00 83.38 255 THR A CA 1
ATOM 2091 C C . THR A 1 255 ? 0.541 -18.198 -3.747 1.00 83.38 255 THR A C 1
ATOM 2093 O O . THR A 1 255 ? -0.129 -17.276 -3.282 1.00 83.38 255 THR A O 1
ATOM 2096 N N . SER A 1 256 ? 1.708 -17.991 -4.358 1.00 76.06 256 SER A N 1
ATOM 2097 C CA . SER A 1 256 ? 2.252 -16.658 -4.615 1.00 76.06 256 SER A CA 1
ATOM 2098 C C . SER A 1 256 ? 1.746 -16.099 -5.942 1.00 76.06 256 SER A C 1
ATOM 2100 O O . SER A 1 256 ? 1.344 -16.848 -6.837 1.00 76.06 256 SER A O 1
ATOM 2102 N N . ILE A 1 257 ? 1.838 -14.780 -6.099 1.00 72.38 257 ILE A N 1
ATOM 2103 C CA . ILE A 1 257 ? 1.634 -14.083 -7.376 1.00 72.38 257 ILE A CA 1
ATOM 2104 C C . ILE A 1 257 ? 2.956 -13.430 -7.789 1.00 72.38 257 ILE A C 1
ATOM 2106 O O . ILE A 1 257 ? 3.670 -12.888 -6.948 1.00 72.38 257 ILE A O 1
ATOM 2110 N N . ASP A 1 258 ? 3.279 -13.455 -9.082 1.00 64.81 258 ASP A N 1
ATOM 2111 C CA . ASP A 1 258 ? 4.427 -12.738 -9.644 1.00 64.81 258 ASP A CA 1
ATOM 2112 C C . ASP A 1 258 ? 4.388 -11.229 -9.307 1.00 64.81 258 ASP A C 1
ATOM 2114 O O . ASP A 1 258 ? 3.525 -10.470 -9.764 1.00 64.81 258 ASP A O 1
ATOM 2118 N N . GLY A 1 259 ? 5.376 -10.770 -8.533 1.00 61.19 259 GLY A N 1
ATOM 2119 C CA . GLY A 1 259 ? 5.504 -9.374 -8.118 1.00 61.19 259 GLY A CA 1
ATOM 2120 C C . GLY A 1 259 ? 5.746 -8.387 -9.271 1.00 61.19 259 GLY A C 1
ATOM 2121 O O . GLY A 1 259 ? 5.312 -7.234 -9.193 1.00 61.19 259 GLY A O 1
ATOM 2122 N N . LYS A 1 260 ? 6.391 -8.802 -10.374 1.00 57.09 260 LYS A N 1
ATOM 2123 C CA . LYS A 1 260 ? 6.572 -7.960 -11.577 1.00 57.09 260 LYS A CA 1
ATOM 2124 C C . LYS A 1 260 ? 5.225 -7.679 -12.223 1.00 57.09 260 LYS A C 1
ATOM 2126 O O . LYS A 1 260 ? 4.933 -6.530 -12.561 1.00 57.09 260 LYS A O 1
ATOM 2131 N N . TYR A 1 261 ? 4.400 -8.711 -12.338 1.00 62.06 261 TYR A N 1
ATOM 2132 C CA . TYR A 1 261 ? 3.042 -8.586 -12.840 1.00 62.06 261 TYR A CA 1
ATOM 2133 C C . TYR A 1 261 ? 2.205 -7.661 -11.940 1.00 62.06 261 TYR A C 1
ATOM 2135 O O . TYR A 1 261 ? 1.592 -6.709 -12.430 1.00 62.06 261 TYR A O 1
ATOM 2143 N N . LEU A 1 262 ? 2.263 -7.854 -10.618 1.00 62.88 262 LEU A N 1
ATOM 2144 C CA . LEU A 1 262 ? 1.554 -7.010 -9.651 1.00 62.88 262 LEU A CA 1
ATOM 2145 C C . LEU A 1 262 ? 1.936 -5.525 -9.753 1.00 62.88 262 LEU A C 1
ATOM 2147 O O . LEU A 1 262 ? 1.060 -4.656 -9.711 1.00 62.88 262 LEU A O 1
ATOM 2151 N N . ARG A 1 263 ? 3.226 -5.216 -9.942 1.00 60.50 263 ARG A N 1
ATOM 2152 C CA . ARG A 1 263 ? 3.708 -3.843 -10.168 1.00 60.50 263 ARG A CA 1
ATOM 2153 C C . ARG A 1 263 ? 3.147 -3.237 -11.451 1.00 60.50 263 ARG A C 1
ATOM 2155 O O . ARG A 1 263 ? 2.695 -2.091 -11.425 1.00 60.50 263 ARG A O 1
ATOM 2162 N N . VAL A 1 264 ? 3.141 -3.988 -12.555 1.00 57.31 264 VAL A N 1
ATOM 2163 C CA . VAL A 1 264 ? 2.569 -3.524 -13.831 1.00 57.31 264 VAL A CA 1
ATOM 2164 C C . VAL A 1 264 ? 1.087 -3.217 -13.654 1.00 57.31 264 VAL A C 1
ATOM 2166 O O . VAL A 1 264 ? 0.680 -2.082 -13.905 1.00 57.31 264 VAL A O 1
ATOM 2169 N N . VAL A 1 265 ? 0.300 -4.162 -13.136 1.00 61.00 265 VAL A N 1
ATOM 2170 C CA . VAL A 1 265 ? -1.149 -3.981 -12.956 1.00 61.00 265 VAL A CA 1
ATOM 2171 C C . VAL A 1 265 ? -1.452 -2.829 -12.004 1.00 61.00 265 VAL A C 1
ATOM 2173 O O . VAL A 1 265 ? -2.246 -1.956 -12.344 1.00 61.00 265 VAL A O 1
ATOM 2176 N N . SER A 1 266 ? -0.771 -2.745 -10.860 1.00 61.47 266 SER A N 1
ATOM 2177 C CA . SER A 1 266 ? -0.962 -1.635 -9.920 1.00 61.47 266 SER A CA 1
ATOM 2178 C C . SER A 1 266 ? -0.584 -0.273 -10.507 1.00 61.47 266 SER A C 1
ATOM 2180 O O . SER A 1 266 ? -1.248 0.726 -10.225 1.00 61.47 266 SER A O 1
ATOM 2182 N N . SER A 1 267 ? 0.452 -0.212 -11.354 1.00 54.88 267 SER A N 1
ATOM 2183 C CA . SER A 1 267 ? 0.831 1.023 -12.056 1.00 54.88 267 SER A CA 1
ATOM 2184 C C . SER A 1 267 ? -0.210 1.463 -13.077 1.00 54.88 267 SER A C 1
ATOM 2186 O O . SER A 1 267 ? -0.322 2.655 -13.363 1.00 54.88 267 SER A O 1
ATOM 2188 N N . LEU A 1 268 ? -0.955 0.503 -13.621 1.00 55.53 268 LEU A N 1
ATOM 2189 C CA . LEU A 1 268 ? -1.992 0.774 -14.587 1.00 55.53 268 LEU A CA 1
ATOM 2190 C C . LEU A 1 268 ? -3.261 1.256 -13.887 1.00 55.53 268 LEU A C 1
ATOM 2192 O O . LEU A 1 268 ? -3.942 2.052 -14.516 1.00 55.53 268 LEU A O 1
ATOM 2196 N N . ILE A 1 269 ? -3.598 0.808 -12.655 1.00 61.84 269 ILE A N 1
ATOM 2197 C CA . ILE A 1 269 ? -4.879 1.121 -11.973 1.00 61.84 269 ILE A CA 1
ATOM 2198 C C . ILE A 1 269 ? -4.993 2.637 -11.850 1.00 61.84 269 ILE A C 1
ATOM 2200 O O . ILE A 1 269 ? -4.322 3.271 -11.028 1.00 61.84 269 ILE A O 1
ATOM 2204 N N . ASN A 1 270 ? -5.796 3.212 -12.748 1.00 50.56 270 ASN A N 1
ATOM 2205 C CA . ASN A 1 270 ? -5.884 4.644 -12.911 1.00 50.56 270 ASN A CA 1
ATOM 2206 C C . ASN A 1 270 ? -6.597 5.189 -11.680 1.00 50.56 270 ASN A C 1
ATOM 2208 O O . ASN A 1 270 ? -7.695 4.760 -11.334 1.00 50.56 270 ASN A O 1
ATOM 2212 N N . LYS A 1 271 ? -5.927 6.086 -10.975 1.00 53.91 271 LYS A N 1
ATOM 2213 C CA . LYS A 1 271 ? -6.467 6.735 -9.794 1.00 53.91 271 LYS A CA 1
ATOM 2214 C C . LYS A 1 271 ? -6.367 8.220 -10.050 1.00 53.91 271 LYS A C 1
ATOM 2216 O O . LYS A 1 271 ? -5.270 8.687 -10.343 1.00 53.91 271 LYS A O 1
ATOM 2221 N N . ASP A 1 272 ? -7.461 8.935 -9.821 1.00 52.69 272 ASP A N 1
ATOM 2222 C CA . ASP A 1 272 ? -7.370 10.248 -9.194 1.00 52.69 272 ASP A CA 1
ATOM 2223 C C . ASP A 1 272 ? -6.708 10.032 -7.816 1.00 52.69 272 ASP A C 1
ATOM 2225 O O . ASP A 1 272 ? -7.385 9.824 -6.806 1.00 52.69 272 ASP A O 1
ATOM 2229 N N . ARG A 1 273 ? -5.368 9.947 -7.774 1.00 60.69 273 ARG A N 1
ATOM 2230 C CA . ARG A 1 273 ? -4.636 9.851 -6.497 1.00 60.69 273 ARG A CA 1
ATOM 2231 C C . ARG A 1 273 ? -4.683 11.211 -5.843 1.00 60.69 273 ARG A C 1
ATOM 2233 O O . ARG A 1 273 ? -4.466 12.212 -6.520 1.00 60.69 273 ARG A O 1
ATOM 2240 N N . THR A 1 274 ? -4.953 11.237 -4.547 1.00 61.00 274 THR A N 1
ATOM 2241 C CA . THR A 1 274 ? -5.046 12.475 -3.769 1.00 61.00 274 THR A CA 1
ATOM 2242 C C . THR A 1 274 ? -4.055 12.397 -2.619 1.00 61.00 274 THR A C 1
ATOM 2244 O O . THR A 1 274 ? -4.107 11.475 -1.802 1.00 61.00 274 THR A O 1
ATOM 2247 N N . PHE A 1 275 ? -3.119 13.341 -2.575 1.00 64.19 275 PHE A N 1
ATOM 2248 C CA . PHE A 1 275 ? -1.903 13.241 -1.755 1.00 64.19 275 PHE A CA 1
ATOM 2249 C C . PHE A 1 275 ? -1.978 14.008 -0.423 1.00 64.19 275 PHE A C 1
ATOM 2251 O O . PHE A 1 275 ? -0.975 14.511 0.078 1.00 64.19 275 PHE A O 1
ATOM 2258 N N . ASP A 1 276 ? -3.163 14.096 0.181 1.00 58.50 276 ASP A N 1
ATOM 2259 C CA . ASP A 1 276 ? -3.398 14.963 1.349 1.00 58.50 276 ASP A CA 1
ATOM 2260 C C . ASP A 1 276 ? -2.562 14.578 2.582 1.00 58.50 276 ASP A C 1
ATOM 2262 O O . ASP A 1 276 ? -2.231 15.426 3.407 1.00 58.50 276 ASP A O 1
ATOM 2266 N N . THR A 1 277 ? -2.182 13.305 2.709 1.00 55.28 277 THR A N 1
ATOM 2267 C CA . THR A 1 277 ? -1.424 12.780 3.857 1.00 55.28 277 THR A CA 1
ATOM 2268 C C . THR A 1 277 ? 0.092 12.948 3.731 1.00 55.28 277 THR A C 1
ATOM 2270 O O . THR A 1 277 ? 0.794 12.789 4.729 1.00 55.28 277 THR A O 1
ATOM 2273 N N . SER A 1 278 ? 0.607 13.271 2.538 1.00 65.88 278 SER A N 1
ATOM 2274 C CA . SER A 1 278 ? 2.045 13.408 2.252 1.00 65.88 278 SER A CA 1
ATOM 2275 C C . SER A 1 278 ? 2.472 14.841 1.916 1.00 65.88 278 SER A C 1
ATOM 2277 O O . SER A 1 278 ? 3.602 15.066 1.466 1.00 65.88 278 SER A O 1
ATOM 2279 N N . ARG A 1 279 ? 1.577 15.812 2.135 1.00 79.19 279 ARG A N 1
ATOM 2280 C CA . ARG A 1 279 ? 1.834 17.241 1.954 1.00 79.19 279 ARG A CA 1
ATOM 2281 C C . ARG A 1 279 ? 2.522 17.840 3.183 1.00 79.19 279 ARG A C 1
ATOM 2283 O O . ARG A 1 279 ? 2.082 17.657 4.315 1.00 79.19 279 ARG A O 1
ATOM 2290 N N . PHE A 1 280 ? 3.570 18.611 2.930 1.00 84.56 280 PHE A N 1
ATOM 2291 C CA . PHE A 1 280 ? 4.245 19.480 3.885 1.00 84.56 280 PHE A CA 1
ATOM 2292 C C . PHE A 1 280 ? 4.138 20.931 3.408 1.00 84.56 280 PHE A C 1
ATOM 2294 O O . PHE A 1 280 ? 4.225 21.204 2.209 1.00 84.56 280 PHE A O 1
ATOM 2301 N N . GLU A 1 281 ? 3.936 21.853 4.344 1.00 90.88 281 GLU A N 1
ATOM 2302 C CA . GLU A 1 281 ? 3.997 23.292 4.097 1.00 90.88 281 GLU A CA 1
ATOM 2303 C C . GLU A 1 281 ? 5.188 23.866 4.861 1.00 90.88 281 GLU A C 1
ATOM 2305 O O . GLU A 1 281 ? 5.302 23.670 6.070 1.00 90.88 281 GLU A O 1
ATOM 2310 N N . GLY A 1 282 ? 6.078 24.540 4.136 1.00 90.38 282 GLY A N 1
ATOM 2311 C CA . GLY A 1 282 ? 7.313 25.112 4.660 1.00 90.38 282 GLY A CA 1
ATOM 2312 C C . GLY A 1 282 ? 7.331 26.631 4.533 1.00 90.38 282 GLY A C 1
ATOM 2313 O O . GLY A 1 282 ? 6.598 27.221 3.727 1.00 90.38 282 GLY A O 1
ATOM 2314 N N . SER A 1 283 ? 8.175 27.278 5.334 1.00 93.81 283 SER A N 1
ATOM 2315 C CA . SER A 1 283 ? 8.342 28.735 5.334 1.00 93.81 283 SER A CA 1
ATOM 2316 C C . SER A 1 283 ? 9.818 29.095 5.380 1.00 93.81 283 SER A C 1
ATOM 2318 O O . SER A 1 283 ? 10.524 28.819 6.345 1.00 93.81 283 SER A O 1
ATOM 2320 N N . ARG A 1 284 ? 10.296 29.751 4.324 1.00 92.94 284 ARG A N 1
ATOM 2321 C CA . ARG A 1 284 ? 11.693 30.189 4.246 1.00 92.94 284 ARG A CA 1
ATOM 2322 C C . ARG A 1 284 ? 11.946 31.395 5.143 1.00 92.94 284 ARG A C 1
ATOM 2324 O O . ARG A 1 284 ? 11.029 32.155 5.452 1.00 92.94 284 ARG A O 1
ATOM 2331 N N . LYS A 1 285 ? 13.219 31.634 5.472 1.00 91.81 285 LYS A N 1
ATOM 2332 C CA . LYS A 1 285 ? 13.673 32.822 6.224 1.00 91.81 285 LYS A CA 1
ATOM 2333 C C . LYS A 1 285 ? 13.304 34.146 5.546 1.00 91.81 285 LYS A C 1
ATOM 2335 O O . LYS A 1 285 ? 13.152 35.149 6.228 1.00 91.81 285 LYS A O 1
ATOM 2340 N N . ASP A 1 286 ? 13.130 34.141 4.225 1.00 89.69 286 ASP A N 1
ATOM 2341 C CA . ASP A 1 286 ? 12.682 35.306 3.450 1.00 89.69 286 ASP A CA 1
ATOM 2342 C C . ASP A 1 286 ? 11.155 35.537 3.483 1.00 89.69 286 ASP A C 1
ATOM 2344 O O . ASP A 1 286 ? 10.652 36.426 2.800 1.00 89.69 286 ASP A O 1
ATOM 2348 N N . GLY A 1 287 ? 10.404 34.739 4.253 1.00 90.44 287 GLY A N 1
ATOM 2349 C CA . GLY A 1 287 ? 8.946 34.817 4.366 1.00 90.44 287 GLY A CA 1
ATOM 2350 C C . GLY A 1 287 ? 8.183 34.087 3.256 1.00 90.44 287 GLY A C 1
ATOM 2351 O O . GLY A 1 287 ? 6.954 34.006 3.305 1.00 90.44 287 GLY A O 1
ATOM 2352 N N . THR A 1 288 ? 8.868 33.512 2.262 1.00 93.25 288 THR A N 1
ATOM 2353 C CA . THR A 1 288 ? 8.205 32.743 1.204 1.00 93.25 288 THR A CA 1
ATOM 2354 C C . THR A 1 288 ? 7.614 31.455 1.768 1.00 93.25 288 THR A C 1
ATOM 2356 O O . THR A 1 288 ? 8.345 30.572 2.225 1.00 93.25 288 THR A O 1
ATOM 2359 N N . ARG A 1 289 ? 6.296 31.303 1.628 1.00 96.44 289 ARG A N 1
ATOM 2360 C CA . ARG A 1 289 ? 5.577 30.064 1.942 1.00 96.44 289 ARG A CA 1
ATOM 2361 C C . ARG A 1 289 ? 5.482 29.153 0.727 1.00 96.44 289 ARG A C 1
ATOM 2363 O O . ARG A 1 289 ? 5.351 29.609 -0.415 1.00 96.44 289 ARG A O 1
ATOM 2370 N N . TYR A 1 290 ? 5.543 27.852 0.960 1.00 95.56 290 TYR A N 1
ATOM 2371 C CA . TYR A 1 290 ? 5.448 26.861 -0.101 1.00 95.56 290 TYR A CA 1
ATOM 2372 C C . TYR A 1 290 ? 4.871 25.547 0.415 1.00 95.56 290 TYR A C 1
ATOM 2374 O O . TYR A 1 290 ? 4.861 25.283 1.613 1.00 95.56 290 TYR A O 1
ATOM 2382 N N . SER A 1 291 ? 4.409 24.721 -0.513 1.00 92.88 291 SER A N 1
ATOM 2383 C CA . SER A 1 291 ? 3.980 23.359 -0.261 1.00 92.88 291 SER A CA 1
ATOM 2384 C C . SER A 1 291 ? 4.793 22.391 -1.105 1.00 92.88 291 SER A C 1
ATOM 2386 O O . SER A 1 291 ? 5.076 22.649 -2.278 1.00 92.88 291 SER A O 1
ATOM 2388 N N . VAL A 1 292 ? 5.161 21.269 -0.497 1.00 92.06 292 VAL A N 1
ATOM 2389 C CA . VAL A 1 292 ? 5.740 20.115 -1.179 1.00 92.06 292 VAL A CA 1
ATOM 2390 C C . VAL A 1 292 ? 4.954 18.875 -0.834 1.00 92.06 292 VAL A C 1
ATOM 2392 O O . VAL A 1 292 ? 4.581 18.650 0.313 1.00 92.06 292 VAL A O 1
ATOM 2395 N N . THR A 1 293 ? 4.698 18.058 -1.840 1.00 86.25 293 THR A N 1
ATOM 2396 C CA . THR A 1 293 ? 3.941 16.825 -1.669 1.00 86.25 293 THR A CA 1
ATOM 2397 C C . THR A 1 293 ? 4.750 15.667 -2.217 1.00 86.25 293 THR A C 1
ATOM 2399 O O . THR A 1 293 ? 5.102 15.675 -3.396 1.00 86.25 293 THR A O 1
ATOM 2402 N N . LEU A 1 294 ? 5.070 14.684 -1.369 1.00 83.00 294 LEU A N 1
ATOM 2403 C CA . LEU A 1 294 ? 5.731 13.457 -1.815 1.00 83.00 294 LEU A CA 1
ATOM 2404 C C . LEU A 1 294 ? 4.745 12.663 -2.674 1.00 83.00 294 LEU A C 1
ATOM 2406 O O . LEU A 1 294 ? 3.731 12.177 -2.165 1.00 83.00 294 LEU A O 1
ATOM 2410 N N . VAL A 1 295 ? 5.053 12.532 -3.963 1.00 81.06 295 VAL A N 1
ATOM 2411 C CA . VAL A 1 295 ? 4.200 11.827 -4.932 1.00 81.06 295 VAL A CA 1
ATOM 2412 C C . VAL A 1 295 ? 4.789 10.498 -5.387 1.00 81.06 295 VAL A C 1
ATOM 2414 O O . VAL A 1 295 ? 4.067 9.661 -5.939 1.00 81.06 295 VAL A O 1
ATOM 2417 N N . ARG A 1 296 ? 6.096 10.284 -5.177 1.00 79.94 296 ARG A N 1
ATOM 2418 C CA . ARG A 1 296 ? 6.787 9.091 -5.668 1.00 79.94 296 ARG A CA 1
ATOM 2419 C C . ARG A 1 296 ? 8.084 8.779 -4.943 1.00 79.94 296 ARG A C 1
ATOM 2421 O O . ARG A 1 296 ? 8.748 9.672 -4.436 1.00 79.94 296 ARG A O 1
ATOM 2428 N N . GLU A 1 297 ? 8.452 7.510 -5.010 1.00 71.62 297 GLU A N 1
ATOM 2429 C CA . GLU A 1 297 ? 9.735 6.956 -4.629 1.00 71.62 297 GLU A CA 1
ATOM 2430 C C . GLU A 1 297 ? 10.059 5.837 -5.601 1.00 71.62 297 GLU A C 1
ATOM 2432 O O . GLU A 1 297 ? 9.187 5.052 -5.990 1.00 71.62 297 GLU A O 1
ATOM 2437 N N . GLU A 1 298 ? 11.315 5.805 -5.998 1.00 65.31 298 GLU A N 1
ATOM 2438 C CA . GLU A 1 298 ? 11.902 4.812 -6.873 1.00 65.31 298 GLU A CA 1
ATOM 2439 C C . GLU A 1 298 ? 13.215 4.356 -6.249 1.00 65.31 298 GLU A C 1
ATOM 2441 O O . GLU A 1 298 ? 13.888 5.132 -5.574 1.00 65.31 298 GLU A O 1
ATOM 2446 N N . ILE A 1 299 ? 13.585 3.104 -6.490 1.00 59.91 299 ILE A N 1
ATOM 2447 C CA . ILE A 1 299 ? 14.944 2.638 -6.237 1.00 59.91 299 ILE A CA 1
ATOM 2448 C C . ILE A 1 299 ? 15.644 2.633 -7.586 1.00 59.91 299 ILE A C 1
ATOM 2450 O O . ILE A 1 299 ? 15.213 1.940 -8.510 1.00 59.91 299 ILE A O 1
ATOM 2454 N N . ILE A 1 300 ? 16.702 3.423 -7.699 1.00 62.94 300 ILE A N 1
ATOM 2455 C CA . ILE A 1 300 ? 17.524 3.537 -8.897 1.00 62.94 300 ILE A CA 1
ATOM 2456 C C . ILE A 1 300 ? 18.954 3.275 -8.468 1.00 62.94 300 ILE A C 1
ATOM 2458 O O . ILE A 1 300 ? 19.470 3.983 -7.611 1.00 62.94 300 ILE A O 1
ATOM 2462 N N . GLU A 1 301 ? 19.588 2.255 -9.048 1.00 63.88 301 GLU A N 1
ATOM 2463 C CA . GLU A 1 301 ? 20.984 1.914 -8.728 1.00 63.88 301 GLU A CA 1
ATOM 2464 C C . GLU A 1 301 ? 21.210 1.751 -7.217 1.00 63.88 301 GLU A C 1
ATOM 2466 O O . GLU A 1 301 ? 22.233 2.149 -6.674 1.00 63.88 301 GLU A O 1
ATOM 2471 N N . ASN A 1 302 ? 20.216 1.155 -6.545 1.00 54.50 302 ASN A N 1
ATOM 2472 C CA . ASN A 1 302 ? 20.160 0.921 -5.097 1.00 54.50 302 ASN A CA 1
ATOM 2473 C C . ASN A 1 302 ? 20.027 2.170 -4.219 1.00 54.50 302 ASN A C 1
ATOM 2475 O O . ASN A 1 302 ? 20.050 2.069 -2.993 1.00 54.50 302 ASN A O 1
ATOM 2479 N N . GLU A 1 303 ? 19.818 3.328 -4.827 1.00 62.31 303 GLU A N 1
ATOM 2480 C CA . GLU A 1 303 ? 19.578 4.589 -4.146 1.00 62.31 303 GLU A CA 1
ATOM 2481 C C . GLU A 1 303 ? 18.092 4.946 -4.233 1.00 62.31 303 GLU A C 1
ATOM 2483 O O . GLU A 1 303 ? 17.442 4.749 -5.262 1.00 62.31 303 GLU A O 1
ATOM 2488 N N . TYR A 1 304 ? 17.537 5.484 -3.147 1.00 73.56 304 TYR A N 1
ATOM 2489 C CA . TYR A 1 304 ? 16.159 5.967 -3.160 1.00 73.56 304 TYR A CA 1
ATOM 2490 C C . TYR A 1 304 ? 16.087 7.333 -3.833 1.00 73.56 304 TYR A C 1
ATOM 2492 O O . TYR A 1 304 ? 16.781 8.264 -3.430 1.00 73.56 304 TYR A O 1
ATOM 2500 N N . LEU A 1 305 ? 15.195 7.472 -4.807 1.00 82.50 305 LEU A N 1
ATOM 2501 C CA . LEU A 1 305 ? 14.856 8.738 -5.437 1.00 82.50 305 LEU A CA 1
ATOM 2502 C C . LEU A 1 305 ? 13.401 9.092 -5.146 1.00 82.50 305 LEU A C 1
ATOM 2504 O O . LEU A 1 305 ? 12.484 8.404 -5.587 1.00 82.50 305 LEU A O 1
ATOM 2508 N N . TYR A 1 306 ? 13.191 10.197 -4.440 1.00 85.19 306 TYR A N 1
ATOM 2509 C CA . TYR A 1 306 ? 11.875 10.709 -4.076 1.00 85.19 306 TYR A CA 1
ATOM 2510 C C . TYR A 1 306 ? 11.475 11.858 -4.998 1.00 85.19 306 TYR A C 1
ATOM 2512 O O . TYR A 1 306 ? 12.280 12.759 -5.230 1.00 85.19 306 TYR A O 1
ATOM 2520 N N . ALA A 1 307 ? 10.235 11.857 -5.492 1.00 90.81 307 ALA A N 1
ATOM 2521 C CA . ALA A 1 307 ? 9.684 12.945 -6.298 1.00 90.81 307 ALA A CA 1
ATOM 2522 C C . ALA A 1 307 ? 8.672 13.770 -5.499 1.00 90.81 307 ALA A C 1
ATOM 2524 O O . ALA A 1 307 ? 7.749 13.229 -4.878 1.00 90.81 307 ALA A O 1
ATOM 2525 N N . TYR A 1 308 ? 8.821 15.087 -5.580 1.00 93.19 308 TYR A N 1
ATOM 2526 C CA . TYR A 1 308 ? 8.037 16.075 -4.857 1.00 93.19 308 TYR A CA 1
ATOM 2527 C C . TYR A 1 308 ? 7.372 17.037 -5.826 1.00 93.19 308 TYR A C 1
ATOM 2529 O O . TYR A 1 308 ? 8.060 17.704 -6.595 1.00 93.19 308 TYR A O 1
ATOM 2537 N N . VAL A 1 309 ? 6.049 17.169 -5.747 1.00 95.25 309 VAL A N 1
ATOM 2538 C CA . VAL A 1 309 ? 5.358 18.291 -6.393 1.00 95.25 309 VAL A CA 1
ATOM 2539 C C . VAL A 1 309 ? 5.511 19.513 -5.497 1.00 95.25 309 VAL A C 1
ATOM 2541 O O . VAL A 1 309 ? 5.025 19.514 -4.366 1.00 95.25 309 VAL A O 1
ATOM 2544 N N . TYR A 1 310 ? 6.205 20.526 -6.003 1.00 96.44 310 TYR A N 1
ATOM 2545 C CA . TYR A 1 310 ? 6.455 21.813 -5.367 1.00 96.44 310 TYR A CA 1
ATOM 2546 C C . TYR A 1 310 ? 5.512 22.885 -5.915 1.00 96.44 310 TYR A C 1
ATOM 2548 O O . TYR A 1 310 ? 5.380 23.031 -7.132 1.00 96.44 310 TYR A O 1
ATOM 2556 N N . GLN A 1 311 ? 4.921 23.676 -5.019 1.00 95.94 311 GLN A N 1
ATOM 2557 C CA . GLN A 1 311 ? 4.153 24.880 -5.340 1.00 95.94 311 GLN A CA 1
ATOM 2558 C C . GLN A 1 311 ? 4.424 25.967 -4.296 1.00 95.94 311 GLN A C 1
ATOM 2560 O O . GLN A 1 311 ? 4.514 25.687 -3.103 1.00 95.94 311 GLN A O 1
ATOM 2565 N N . ARG A 1 312 ? 4.521 27.233 -4.705 1.00 95.44 312 ARG A N 1
ATOM 2566 C CA . ARG A 1 312 ? 4.499 28.360 -3.760 1.00 95.44 312 ARG A CA 1
ATOM 2567 C C . ARG A 1 312 ? 3.073 28.589 -3.279 1.00 95.44 312 ARG A C 1
ATOM 2569 O O . ARG A 1 312 ? 2.144 28.476 -4.073 1.00 95.44 312 ARG A O 1
ATOM 2576 N N . ILE A 1 313 ? 2.924 28.959 -2.011 1.00 94.56 313 ILE A N 1
ATOM 2577 C CA . ILE A 1 313 ? 1.649 29.421 -1.460 1.00 94.56 313 ILE A CA 1
ATOM 2578 C C . ILE A 1 313 ? 1.631 30.940 -1.614 1.00 94.56 313 ILE A C 1
ATOM 2580 O O . ILE A 1 313 ? 2.497 31.635 -1.076 1.00 94.56 313 ILE A O 1
ATOM 2584 N N . LEU A 1 314 ? 0.683 31.443 -2.396 1.00 92.38 314 LEU A N 1
ATOM 2585 C CA . LEU A 1 314 ? 0.528 32.862 -2.698 1.00 92.38 314 LEU A CA 1
ATOM 2586 C C . LEU A 1 314 ? -0.182 33.596 -1.545 1.00 92.38 314 LEU A C 1
ATOM 2588 O O . LEU A 1 314 ? -0.656 32.989 -0.579 1.00 92.38 314 LEU A O 1
ATOM 2592 N N . ASN A 1 315 ? -0.218 34.928 -1.615 1.00 89.75 315 ASN A N 1
ATOM 2593 C CA . ASN A 1 315 ? -0.755 35.773 -0.539 1.00 89.75 315 ASN A CA 1
ATOM 2594 C C . ASN A 1 315 ? -2.258 35.556 -0.300 1.00 89.75 315 ASN A C 1
ATOM 2596 O O . ASN A 1 315 ? -2.732 35.705 0.820 1.00 89.75 315 ASN A O 1
ATOM 2600 N N . ASP A 1 316 ? -2.992 35.157 -1.335 1.00 88.38 316 ASP A N 1
ATOM 2601 C CA . ASP A 1 316 ? -4.414 34.802 -1.298 1.00 88.38 316 ASP A CA 1
ATOM 2602 C C . ASP A 1 316 ? -4.667 33.333 -0.891 1.00 88.38 316 ASP A C 1
ATOM 2604 O O . ASP A 1 316 ? -5.789 32.838 -0.993 1.00 88.38 316 ASP A O 1
ATOM 2608 N N . ASN A 1 317 ? -3.630 32.625 -0.422 1.00 86.50 317 ASN A N 1
ATOM 2609 C CA . ASN A 1 317 ? -3.637 31.190 -0.117 1.00 86.50 317 ASN A CA 1
ATOM 2610 C C . ASN A 1 317 ? -3.977 30.291 -1.322 1.00 86.50 317 ASN A C 1
ATOM 2612 O O . ASN A 1 317 ? -4.414 29.152 -1.142 1.00 86.50 317 ASN A O 1
ATOM 2616 N N . THR A 1 318 ? -3.776 30.775 -2.550 1.00 88.94 318 THR A N 1
ATOM 2617 C CA . THR A 1 318 ? -3.738 29.925 -3.747 1.00 88.94 318 THR A CA 1
ATOM 2618 C C . THR A 1 318 ? -2.329 29.367 -3.966 1.00 88.94 318 THR A C 1
ATOM 2620 O O . THR A 1 318 ? -1.380 29.715 -3.258 1.00 88.94 318 THR A O 1
ATOM 2623 N N . TYR A 1 319 ? -2.183 28.466 -4.937 1.00 91.12 319 TYR A N 1
ATOM 2624 C CA . TYR A 1 319 ? -0.914 27.814 -5.243 1.00 91.12 319 TYR A CA 1
ATOM 2625 C C . TYR A 1 319 ? -0.381 28.273 -6.602 1.00 91.12 319 TYR A C 1
ATOM 2627 O O . TYR A 1 319 ? -1.145 28.396 -7.559 1.00 91.12 319 TYR A O 1
ATOM 2635 N N . SER A 1 320 ? 0.934 28.485 -6.698 1.00 94.25 320 SER A N 1
ATOM 2636 C CA . SER A 1 320 ? 1.608 28.731 -7.979 1.00 94.25 320 SER A CA 1
ATOM 2637 C C . SER A 1 320 ? 1.565 27.504 -8.887 1.00 94.25 320 SER A C 1
ATOM 2639 O O . SER A 1 320 ? 1.133 26.422 -8.481 1.00 94.25 320 SER A O 1
ATOM 2641 N N . GLU A 1 321 ? 2.103 27.634 -10.095 1.00 94.75 321 GLU A N 1
ATOM 2642 C CA . GLU A 1 321 ? 2.223 26.504 -11.001 1.00 94.75 321 GLU A CA 1
ATOM 2643 C C . GLU A 1 321 ? 3.071 25.369 -10.385 1.00 94.75 321 GLU A C 1
ATOM 2645 O O . GLU A 1 321 ? 4.082 25.645 -9.722 1.00 94.75 321 GLU A O 1
ATOM 2650 N N . PRO A 1 322 ? 2.661 24.096 -10.554 1.00 96.62 322 PRO A N 1
ATOM 2651 C CA . PRO A 1 322 ? 3.366 22.955 -9.983 1.00 96.62 322 PRO A CA 1
ATOM 2652 C C . PRO A 1 322 ? 4.632 22.610 -10.768 1.00 96.62 322 PRO A C 1
ATOM 2654 O O . PRO A 1 322 ? 4.676 22.718 -11.994 1.00 96.62 322 PRO A O 1
ATOM 2657 N N . ILE A 1 323 ? 5.655 22.150 -10.048 1.00 97.19 323 ILE A N 1
ATOM 2658 C CA . ILE A 1 323 ? 6.923 21.646 -10.598 1.00 97.19 323 ILE A CA 1
ATOM 2659 C C . ILE A 1 323 ? 7.295 20.367 -9.849 1.00 97.19 323 ILE A C 1
ATOM 2661 O O . ILE A 1 323 ? 7.124 20.308 -8.632 1.00 97.19 323 ILE A O 1
ATOM 2665 N N . ILE A 1 324 ? 7.818 19.352 -10.540 1.00 97.12 324 ILE A N 1
ATOM 2666 C CA . ILE A 1 324 ? 8.327 18.140 -9.890 1.00 97.12 324 ILE A CA 1
ATOM 2667 C C . ILE A 1 324 ? 9.825 18.305 -9.638 1.00 97.12 324 ILE A C 1
ATOM 2669 O O . ILE A 1 324 ? 10.597 18.516 -10.571 1.00 97.12 324 ILE A O 1
ATOM 2673 N N . PHE A 1 325 ? 10.240 18.171 -8.383 1.00 97.19 325 PHE A N 1
ATOM 2674 C CA . PHE A 1 325 ? 11.644 18.076 -7.991 1.00 97.19 325 PHE A CA 1
ATOM 2675 C C . PHE A 1 325 ? 11.965 16.690 -7.439 1.00 97.19 325 PHE A C 1
ATOM 2677 O O . PHE A 1 325 ? 11.109 16.036 -6.845 1.00 97.19 325 PHE A O 1
ATOM 2684 N N . TYR A 1 326 ? 13.218 16.272 -7.581 1.00 94.69 326 TYR A N 1
ATOM 2685 C CA . TYR A 1 326 ? 13.719 14.993 -7.088 1.00 94.69 326 TYR A CA 1
ATOM 2686 C C . TYR A 1 326 ? 14.727 15.188 -5.964 1.00 94.69 326 TYR A C 1
ATOM 2688 O O . TYR A 1 326 ? 15.517 16.126 -5.991 1.00 94.69 326 TYR A O 1
ATOM 2696 N N . SER A 1 327 ? 14.747 14.296 -4.982 1.00 93.62 327 SER A N 1
ATOM 2697 C CA . SER A 1 327 ? 15.761 14.295 -3.923 1.00 93.62 327 SER A CA 1
ATOM 2698 C C . SER A 1 327 ? 15.980 12.881 -3.399 1.00 93.62 327 SER A C 1
ATOM 2700 O O . SER A 1 327 ? 15.062 12.065 -3.433 1.00 93.62 327 SER A O 1
ATOM 2702 N N . LYS A 1 328 ? 17.177 12.591 -2.878 1.00 88.44 328 LYS A N 1
ATOM 2703 C CA . LYS A 1 328 ? 17.434 11.364 -2.101 1.00 88.44 328 LYS A CA 1
ATOM 2704 C C . LYS A 1 328 ? 16.954 11.470 -0.651 1.00 88.44 328 LYS A C 1
ATOM 2706 O O . LYS A 1 328 ? 16.873 10.476 0.064 1.00 88.44 328 LYS A O 1
ATOM 2711 N N . THR A 1 329 ? 16.589 12.667 -0.196 1.00 86.50 329 THR A N 1
ATOM 2712 C CA . THR A 1 329 ? 16.047 12.877 1.146 1.00 86.50 329 THR A CA 1
ATOM 2713 C C . THR A 1 329 ? 14.557 12.574 1.174 1.00 86.50 329 THR A C 1
ATOM 2715 O O . THR A 1 329 ? 13.781 13.147 0.411 1.00 86.50 329 THR A O 1
ATOM 2718 N N . ASN A 1 330 ? 14.143 11.721 2.111 1.00 83.50 330 ASN A N 1
ATOM 2719 C CA . ASN A 1 330 ? 12.739 11.441 2.390 1.00 83.50 330 ASN A CA 1
ATOM 2720 C C . ASN A 1 330 ? 12.168 12.434 3.411 1.00 83.50 330 ASN A C 1
ATOM 2722 O O . ASN A 1 330 ? 12.296 12.246 4.624 1.00 83.50 330 ASN A O 1
ATOM 2726 N N . ILE A 1 331 ? 11.528 13.494 2.934 1.00 84.19 331 ILE A N 1
ATOM 2727 C CA . ILE A 1 331 ? 11.001 14.573 3.779 1.00 84.19 331 ILE A CA 1
ATOM 2728 C C . ILE A 1 331 ? 9.869 14.061 4.666 1.00 84.19 331 ILE A C 1
ATOM 2730 O O . ILE A 1 331 ? 9.858 14.330 5.865 1.00 84.19 331 ILE A O 1
ATOM 2734 N N . ALA A 1 332 ? 8.946 13.281 4.095 1.00 74.19 332 ALA A N 1
ATOM 2735 C CA . ALA A 1 332 ? 7.786 12.766 4.816 1.00 74.19 332 ALA A CA 1
ATOM 2736 C C . ALA A 1 332 ? 8.209 11.916 6.026 1.00 74.19 332 ALA A C 1
ATOM 2738 O O . ALA A 1 332 ? 7.736 12.131 7.145 1.00 74.19 332 ALA A O 1
ATOM 2739 N N . LEU A 1 333 ? 9.168 11.006 5.829 1.00 71.75 333 LEU A N 1
ATOM 2740 C CA . LEU A 1 333 ? 9.767 10.216 6.904 1.00 71.75 333 LEU A CA 1
ATOM 2741 C C . LEU A 1 333 ? 10.438 11.091 7.953 1.00 71.75 333 LEU A C 1
ATOM 2743 O O . LEU A 1 333 ? 10.245 10.903 9.154 1.00 71.75 333 LEU A O 1
ATOM 2747 N N . THR A 1 334 ? 11.251 12.029 7.486 1.00 78.75 334 THR A N 1
ATOM 2748 C CA . THR A 1 334 ? 12.073 12.877 8.341 1.00 78.75 334 THR A CA 1
ATOM 2749 C C . THR A 1 334 ? 11.201 13.715 9.277 1.00 78.75 334 THR A C 1
ATOM 2751 O O . THR A 1 334 ? 11.423 13.730 10.488 1.00 78.75 334 THR A O 1
ATOM 2754 N N . LEU A 1 335 ? 10.132 14.315 8.752 1.00 79.50 335 LEU A N 1
ATOM 2755 C CA . LEU A 1 335 ? 9.161 15.079 9.535 1.00 79.50 335 LEU A CA 1
ATOM 2756 C C . LEU A 1 335 ? 8.313 14.192 10.454 1.00 79.50 335 LEU A C 1
ATOM 2758 O O . LEU A 1 335 ? 8.014 14.580 11.586 1.00 79.50 335 LEU A O 1
ATOM 2762 N N . SER A 1 336 ? 7.964 12.976 10.023 1.00 71.75 336 SER A N 1
ATOM 2763 C CA . SER A 1 336 ? 7.292 12.000 10.891 1.00 71.75 336 SER A CA 1
ATOM 2764 C C . SER A 1 336 ? 8.156 11.647 12.107 1.00 71.75 336 SER A C 1
ATOM 2766 O O . SER A 1 336 ? 7.662 11.629 13.238 1.00 71.75 336 SER A O 1
ATOM 2768 N N . ARG A 1 337 ? 9.460 11.423 11.901 1.00 75.69 337 ARG A N 1
ATOM 2769 C CA . ARG A 1 337 ? 10.421 11.170 12.986 1.00 75.69 337 ARG A CA 1
ATOM 2770 C C . ARG A 1 337 ? 10.589 12.387 13.893 1.00 75.69 337 ARG A C 1
ATOM 2772 O O . ARG A 1 337 ? 10.596 12.224 15.109 1.00 75.69 337 ARG A O 1
ATOM 2779 N N . LEU A 1 338 ? 10.635 13.598 13.335 1.00 82.62 338 LEU A N 1
ATOM 2780 C CA . LEU A 1 338 ? 10.673 14.836 14.122 1.00 82.62 338 LEU A CA 1
ATOM 2781 C C . LEU A 1 338 ? 9.438 14.976 15.023 1.00 82.62 338 LEU A C 1
ATOM 2783 O O . LEU A 1 338 ? 9.555 15.311 16.201 1.00 82.62 338 LEU A O 1
ATOM 2787 N N . LYS A 1 339 ? 8.245 14.674 14.504 1.00 79.25 339 LYS A N 1
ATOM 2788 C CA . LYS A 1 339 ? 7.005 14.699 15.293 1.00 79.25 339 LYS A CA 1
ATOM 2789 C C . LYS A 1 339 ? 7.031 13.681 16.434 1.00 79.25 339 LYS A C 1
ATOM 2791 O O . LYS A 1 339 ? 6.567 13.986 17.532 1.00 79.25 339 LYS A O 1
ATOM 2796 N N . GLN A 1 340 ? 7.573 12.489 16.185 1.00 75.69 340 GLN A N 1
ATOM 2797 C CA . GLN A 1 340 ? 7.762 11.472 17.219 1.00 75.69 340 GLN A CA 1
ATOM 2798 C C . GLN A 1 340 ? 8.758 11.937 18.289 1.00 75.69 340 GLN A C 1
ATOM 2800 O O . GLN A 1 340 ? 8.449 11.824 19.473 1.00 75.69 340 GLN A O 1
ATOM 2805 N N . LYS A 1 341 ? 9.890 12.525 17.882 1.00 86.25 341 LYS A N 1
ATOM 2806 C CA . LYS A 1 341 ? 10.883 13.118 18.788 1.00 86.25 341 LYS A CA 1
ATOM 2807 C C . LYS A 1 341 ? 10.252 14.169 19.704 1.00 86.25 341 LYS A C 1
ATOM 2809 O O . LYS A 1 341 ? 10.281 13.999 20.916 1.00 86.25 341 LYS A O 1
ATOM 2814 N N . ARG A 1 342 ? 9.574 15.174 19.136 1.00 88.38 342 ARG A N 1
ATOM 2815 C CA . ARG A 1 342 ? 8.888 16.243 19.893 1.00 88.38 342 ARG A CA 1
ATOM 2816 C C . ARG A 1 342 ? 7.891 15.699 20.919 1.00 88.38 342 ARG A C 1
ATOM 2818 O O . ARG A 1 342 ? 7.728 16.255 22.003 1.00 88.38 342 ARG A O 1
ATOM 2825 N N . LYS A 1 343 ? 7.200 14.604 20.585 1.00 82.25 343 LYS A N 1
ATOM 2826 C CA . LYS A 1 343 ? 6.287 13.942 21.520 1.00 82.25 343 LYS A CA 1
ATOM 2827 C C . LYS A 1 343 ? 7.042 13.279 22.676 1.00 82.25 343 LYS A C 1
ATOM 2829 O O . LYS A 1 343 ? 6.657 13.489 23.821 1.00 82.25 343 LYS A O 1
ATOM 2834 N N . LEU A 1 344 ? 8.090 12.514 22.380 1.00 81.75 344 LEU A N 1
ATOM 2835 C CA . LEU A 1 344 ? 8.917 11.861 23.399 1.00 81.75 344 LEU A CA 1
ATOM 2836 C C . LEU A 1 344 ? 9.594 12.883 24.319 1.00 81.75 344 LEU A C 1
ATOM 2838 O O . LEU A 1 344 ? 9.651 12.671 25.522 1.00 81.75 344 LEU A O 1
ATOM 2842 N N . GLU A 1 345 ? 10.038 14.022 23.785 1.00 90.81 345 GLU A N 1
ATOM 2843 C CA . GLU A 1 345 ? 10.575 15.129 24.584 1.00 90.81 345 GLU A CA 1
ATOM 2844 C C . GLU A 1 345 ? 9.534 15.670 25.565 1.00 90.81 345 GLU A C 1
ATOM 2846 O O . GLU A 1 345 ? 9.835 15.862 26.741 1.00 90.81 345 GLU A O 1
ATOM 2851 N N . LYS A 1 346 ? 8.286 15.856 25.119 1.00 91.88 346 LYS A N 1
ATOM 2852 C CA . LYS A 1 346 ? 7.189 16.275 25.999 1.00 91.88 346 LYS A CA 1
ATOM 2853 C C . LYS A 1 346 ? 6.905 15.238 27.092 1.00 91.88 346 LYS A C 1
ATOM 2855 O O . LYS A 1 346 ? 6.758 15.607 28.254 1.00 91.88 346 LYS A O 1
ATOM 2860 N N . GLU A 1 347 ? 6.851 13.956 26.735 1.00 86.12 347 GLU A N 1
ATOM 2861 C CA . GLU A 1 347 ? 6.624 12.858 27.688 1.00 86.12 347 GLU A CA 1
ATOM 2862 C C . GLU A 1 347 ? 7.775 12.721 28.696 1.00 86.12 347 GLU A C 1
ATOM 2864 O O . GLU A 1 347 ? 7.528 12.486 29.880 1.00 86.12 347 GLU A O 1
ATOM 2869 N N . LEU A 1 348 ? 9.016 12.955 28.259 1.00 91.31 348 LEU A N 1
ATOM 2870 C CA . LEU A 1 348 ? 10.190 13.039 29.122 1.00 91.31 348 LEU A CA 1
ATOM 2871 C C . LEU A 1 348 ? 10.062 14.183 30.132 1.00 91.31 348 LEU A C 1
ATOM 2873 O O . LEU A 1 348 ? 10.249 13.954 31.326 1.00 91.31 348 LEU A O 1
ATOM 2877 N N . GLN A 1 349 ? 9.701 15.391 29.688 1.00 93.81 349 GLN A N 1
ATOM 2878 C CA . GLN A 1 349 ? 9.491 16.528 30.594 1.00 93.81 349 GLN A CA 1
ATOM 2879 C C . GLN A 1 349 ? 8.373 16.250 31.609 1.00 93.81 349 GLN A C 1
ATOM 2881 O O . GLN A 1 349 ? 8.507 16.564 32.793 1.00 93.81 349 GLN A O 1
ATOM 2886 N N . ASP A 1 350 ? 7.291 15.601 31.178 1.00 91.25 350 ASP A N 1
ATOM 2887 C CA . ASP A 1 350 ? 6.196 15.207 32.064 1.00 91.25 350 ASP A CA 1
ATOM 2888 C C . ASP A 1 350 ? 6.609 14.139 33.089 1.00 91.25 350 ASP A C 1
ATOM 2890 O O . ASP A 1 350 ? 6.187 14.220 34.245 1.00 91.25 350 ASP A O 1
ATOM 2894 N N . ALA A 1 351 ? 7.424 13.154 32.700 1.00 88.44 351 ALA A N 1
ATOM 2895 C CA . ALA A 1 351 ? 7.954 12.136 33.610 1.00 88.44 351 ALA A CA 1
ATOM 2896 C C . ALA A 1 351 ? 8.900 12.749 34.651 1.00 88.44 351 ALA A C 1
ATOM 2898 O O . ALA A 1 351 ? 8.758 12.470 35.843 1.00 88.44 351 ALA A O 1
ATOM 2899 N N . ILE A 1 352 ? 9.793 13.647 34.216 1.00 93.06 352 ILE A N 1
ATOM 2900 C CA . ILE A 1 352 ? 10.691 14.405 35.099 1.00 93.06 352 ILE A CA 1
ATOM 2901 C C . ILE A 1 352 ? 9.877 15.215 36.111 1.00 93.06 352 ILE A C 1
ATOM 2903 O O . ILE A 1 352 ? 10.117 15.113 37.312 1.00 93.06 352 ILE A O 1
ATOM 2907 N N . ARG A 1 353 ? 8.858 15.954 35.655 1.00 94.62 353 ARG A N 1
ATOM 2908 C CA . ARG A 1 353 ? 7.981 16.754 36.526 1.00 94.62 353 ARG A CA 1
ATOM 2909 C C . ARG A 1 353 ? 7.244 15.914 37.575 1.00 94.62 353 ARG A C 1
ATOM 2911 O O . ARG A 1 353 ? 6.952 16.414 38.655 1.00 94.62 353 ARG A O 1
ATOM 2918 N N . LYS A 1 354 ? 6.926 14.655 37.261 1.00 93.44 354 LYS A N 1
ATOM 2919 C CA . LYS A 1 354 ? 6.231 13.716 38.160 1.00 93.44 354 LYS A CA 1
ATOM 2920 C C . LYS A 1 354 ? 7.172 12.908 39.062 1.00 93.44 354 LYS A C 1
ATOM 2922 O O . LYS A 1 354 ? 6.678 12.129 39.869 1.00 93.44 354 LYS A O 1
ATOM 2927 N N . GLY A 1 355 ? 8.492 13.055 38.918 1.00 90.81 355 GLY A N 1
ATOM 2928 C CA . GLY A 1 355 ? 9.478 12.257 39.655 1.00 90.81 355 GLY A CA 1
ATOM 2929 C C . GLY A 1 355 ? 9.554 10.783 39.228 1.00 90.81 355 GLY A C 1
ATOM 2930 O O . GLY A 1 355 ? 10.109 9.969 39.960 1.00 90.81 355 GLY A O 1
ATOM 2931 N N . ASP A 1 356 ? 9.013 10.419 38.060 1.00 90.31 356 ASP A N 1
ATOM 2932 C CA . ASP A 1 356 ? 9.029 9.044 37.534 1.00 90.31 356 ASP A CA 1
ATOM 2933 C C . ASP A 1 356 ? 10.360 8.780 36.805 1.00 90.31 356 ASP A C 1
ATOM 2935 O O . ASP A 1 356 ? 10.470 8.895 35.580 1.00 90.31 356 ASP A O 1
ATOM 2939 N N . THR A 1 357 ? 11.406 8.490 37.584 1.00 89.75 357 THR A N 1
ATOM 2940 C CA . THR A 1 357 ? 12.790 8.337 37.099 1.00 89.75 357 THR A CA 1
ATOM 2941 C C . THR A 1 357 ? 12.942 7.203 36.088 1.00 89.75 357 THR A C 1
ATOM 2943 O O . THR A 1 357 ? 13.629 7.372 35.083 1.00 89.75 357 THR A O 1
ATOM 2946 N N . LYS A 1 358 ? 12.233 6.087 36.291 1.00 89.06 358 LYS A N 1
ATOM 2947 C CA . LYS A 1 358 ? 12.261 4.933 35.385 1.00 89.06 358 LYS A CA 1
ATOM 2948 C C . LYS A 1 358 ? 11.760 5.301 33.986 1.00 89.06 358 LYS A C 1
ATOM 2950 O O . LYS A 1 358 ? 12.451 5.035 33.005 1.00 89.06 358 LYS A O 1
ATOM 2955 N N . LYS A 1 359 ? 10.603 5.967 33.882 1.00 80.06 359 LYS A N 1
ATOM 2956 C CA . LYS A 1 359 ? 10.093 6.424 32.577 1.00 80.06 359 LYS A CA 1
ATOM 2957 C C . LYS A 1 359 ? 10.967 7.498 31.950 1.00 80.06 359 LYS A C 1
ATOM 2959 O O . LYS A 1 359 ? 11.129 7.517 30.734 1.00 80.06 359 LYS A O 1
ATOM 2964 N N . ALA A 1 360 ? 11.536 8.393 32.757 1.00 84.06 360 ALA A N 1
ATOM 2965 C CA . ALA A 1 360 ? 12.455 9.401 32.242 1.00 84.06 360 ALA A CA 1
ATOM 2966 C C . ALA A 1 360 ? 13.682 8.753 31.567 1.00 84.06 360 ALA A C 1
ATOM 2968 O O . ALA A 1 360 ? 14.079 9.181 30.484 1.00 84.06 360 ALA A O 1
ATOM 2969 N N . ASP A 1 361 ? 14.247 7.693 32.148 1.00 86.94 361 ASP A N 1
ATOM 2970 C CA . ASP A 1 361 ? 15.384 6.973 31.560 1.00 86.94 361 ASP A CA 1
ATOM 2971 C C . ASP A 1 361 ? 15.008 6.154 30.315 1.00 86.94 361 ASP A C 1
ATOM 2973 O O . ASP A 1 361 ? 15.774 6.117 29.343 1.00 86.94 361 ASP A O 1
ATOM 2977 N N . GLU A 1 362 ? 13.809 5.567 30.291 1.00 82.12 362 GLU A N 1
ATOM 2978 C CA . GLU A 1 362 ? 13.243 4.925 29.096 1.00 82.12 362 GLU A CA 1
ATOM 2979 C C . GLU A 1 362 ? 13.129 5.932 27.939 1.00 82.12 362 GLU A C 1
ATOM 2981 O O . GLU A 1 362 ? 13.685 5.702 26.860 1.00 82.12 362 GLU A O 1
ATOM 2986 N N . TYR A 1 363 ? 12.515 7.099 28.167 1.00 80.25 363 TYR A N 1
ATOM 2987 C CA . TYR A 1 363 ? 12.372 8.127 27.131 1.00 80.25 363 TYR A CA 1
ATOM 2988 C C . TYR A 1 363 ? 13.713 8.717 26.683 1.00 80.25 363 TYR A C 1
ATOM 2990 O O . TYR A 1 363 ? 13.914 8.921 25.484 1.00 80.25 363 TYR A O 1
ATOM 2998 N N . ARG A 1 364 ? 14.669 8.937 27.598 1.00 86.06 364 ARG A N 1
ATOM 2999 C CA . ARG A 1 364 ? 16.041 9.341 27.230 1.00 86.06 364 ARG A CA 1
ATOM 3000 C C . ARG A 1 364 ? 16.694 8.319 26.309 1.00 86.06 364 ARG A C 1
ATOM 3002 O O . ARG A 1 364 ? 17.341 8.701 25.340 1.00 86.06 364 ARG A O 1
ATOM 3009 N N . THR A 1 365 ? 16.515 7.031 26.591 1.00 82.50 365 THR A N 1
ATOM 3010 C CA . THR A 1 365 ? 17.058 5.951 25.760 1.00 82.50 365 THR A CA 1
ATOM 3011 C C . THR A 1 365 ? 16.415 5.939 24.375 1.00 82.50 365 THR A C 1
ATOM 3013 O O . THR A 1 365 ? 17.133 5.820 23.386 1.00 82.50 365 THR A O 1
ATOM 3016 N N . MET A 1 366 ? 15.098 6.143 24.286 1.00 74.75 366 MET A N 1
ATOM 3017 C CA . MET A 1 366 ? 14.377 6.242 23.008 1.00 74.75 366 MET A CA 1
ATOM 3018 C C . MET A 1 366 ? 14.769 7.476 22.180 1.00 74.75 366 MET A C 1
ATOM 3020 O O . MET A 1 366 ? 14.662 7.444 20.956 1.00 74.75 366 MET A O 1
ATOM 3024 N N . LEU A 1 367 ? 15.211 8.560 22.827 1.00 81.19 367 LEU A N 1
ATOM 3025 C CA . LEU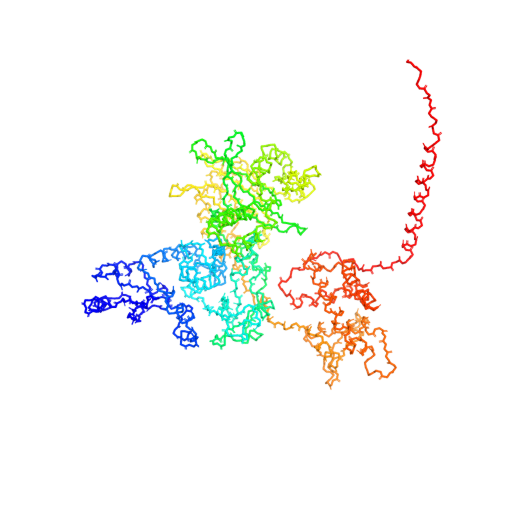 A 1 367 ? 15.641 9.797 22.167 1.00 81.19 367 LEU A CA 1
ATOM 3026 C C . LEU A 1 367 ? 17.094 9.760 21.663 1.00 81.19 367 LEU A C 1
ATOM 3028 O O . LEU A 1 367 ? 17.449 10.593 20.825 1.00 81.19 367 LEU A O 1
ATOM 3032 N N . LYS A 1 368 ? 17.929 8.819 22.126 1.00 82.12 368 LYS A N 1
ATOM 3033 C CA . LYS A 1 368 ? 19.331 8.708 21.685 1.00 82.12 368 LYS A CA 1
ATOM 3034 C C . LYS A 1 368 ? 19.422 8.524 20.171 1.00 82.12 368 LYS A C 1
ATOM 3036 O O . LYS A 1 368 ? 18.754 7.662 19.603 1.00 82.12 368 LYS A O 1
ATOM 3041 N N . GLY A 1 369 ? 20.289 9.298 19.521 1.00 76.00 369 GLY A N 1
ATOM 3042 C CA . GLY A 1 369 ? 20.486 9.214 18.073 1.00 76.00 369 GLY A CA 1
ATOM 3043 C C . GLY A 1 369 ? 19.443 9.987 17.264 1.00 76.00 369 GLY A C 1
ATOM 3044 O O . GLY A 1 369 ? 19.426 9.867 16.042 1.00 76.00 369 GLY A O 1
ATOM 3045 N N . SER A 1 370 ? 18.562 10.764 17.908 1.00 80.00 370 SER A N 1
ATOM 3046 C CA . SER A 1 370 ? 17.583 11.638 17.242 1.00 80.00 370 SER A CA 1
ATOM 3047 C C . SER A 1 370 ? 18.075 13.083 17.058 1.00 80.00 370 SER A C 1
ATOM 3049 O O . SER A 1 370 ? 17.332 13.937 16.570 1.00 80.00 370 SER A O 1
ATOM 3051 N N . GLU A 1 371 ? 19.324 13.382 17.420 1.00 80.94 371 GLU A N 1
ATOM 3052 C CA . GLU A 1 371 ? 19.917 14.728 17.385 1.00 80.94 371 GLU A CA 1
ATOM 3053 C C . GLU A 1 371 ? 20.039 15.262 15.948 1.00 80.94 371 GLU A C 1
ATOM 3055 O O . GLU A 1 371 ? 19.898 16.454 15.706 1.00 80.94 371 GLU A O 1
ATOM 3060 N N . TYR A 1 372 ? 20.186 14.378 14.955 1.00 77.44 372 TYR A N 1
ATOM 3061 C CA . TYR A 1 372 ? 20.204 14.766 13.535 1.00 77.44 372 TYR A CA 1
ATOM 3062 C C . TYR A 1 372 ? 18.887 15.406 13.050 1.00 77.44 372 TYR A C 1
ATOM 3064 O O . TYR A 1 372 ? 18.840 15.982 11.961 1.00 77.44 372 TYR A O 1
ATOM 3072 N N . LEU A 1 373 ? 17.798 15.291 13.819 1.00 82.56 373 LEU A N 1
ATOM 3073 C CA . LEU A 1 373 ? 16.513 15.926 13.512 1.00 82.56 373 LEU A CA 1
ATOM 3074 C C . LEU A 1 373 ? 16.454 17.388 13.981 1.00 82.56 373 LEU A C 1
ATOM 3076 O O . LEU A 1 373 ? 15.556 18.117 13.566 1.00 82.56 373 LEU A O 1
ATOM 3080 N N . ASP A 1 374 ? 17.395 17.849 14.807 1.00 83.88 374 ASP A N 1
ATOM 3081 C CA . ASP A 1 374 ? 17.387 19.222 15.323 1.00 83.88 374 ASP A CA 1
ATOM 3082 C C . ASP A 1 374 ? 17.692 20.228 14.221 1.00 83.88 374 ASP A C 1
ATOM 3084 O O . ASP A 1 374 ? 18.737 20.153 13.578 1.00 83.88 374 ASP A O 1
ATOM 3088 N N . GLY A 1 375 ? 16.761 21.149 13.964 1.00 84.94 375 GLY A N 1
ATOM 3089 C CA . GLY A 1 375 ? 16.861 22.116 12.865 1.00 84.94 375 GLY A CA 1
ATOM 3090 C C . GLY A 1 375 ? 16.525 21.551 11.478 1.00 84.94 375 GLY A C 1
ATOM 3091 O O . GLY A 1 375 ? 16.774 22.215 10.476 1.00 84.94 375 GLY A O 1
ATOM 3092 N N . ILE A 1 376 ? 15.950 20.346 11.378 1.00 86.31 376 ILE A N 1
ATOM 3093 C CA . ILE A 1 376 ? 15.695 19.704 10.076 1.00 86.31 376 ILE A CA 1
ATOM 3094 C C . ILE A 1 376 ? 14.680 20.451 9.209 1.00 86.31 376 ILE A C 1
ATOM 3096 O O . ILE A 1 376 ? 14.820 20.461 7.991 1.00 86.31 376 ILE A O 1
ATOM 3100 N N . GLU A 1 377 ? 13.701 21.118 9.824 1.00 89.75 377 GLU A N 1
ATOM 3101 C CA . GLU A 1 377 ? 12.761 21.999 9.118 1.00 89.75 377 GLU A CA 1
ATOM 3102 C C . GLU A 1 377 ? 13.509 23.170 8.455 1.00 89.75 377 GLU A C 1
ATOM 3104 O O . GLU A 1 377 ? 13.297 23.428 7.274 1.00 89.75 377 GLU A O 1
ATOM 3109 N N . ASP A 1 378 ? 14.477 23.790 9.148 1.00 89.19 378 ASP A N 1
ATOM 3110 C CA . ASP A 1 378 ? 15.309 24.865 8.582 1.00 89.19 378 ASP A CA 1
ATOM 3111 C C . ASP A 1 378 ? 16.153 24.367 7.403 1.00 89.19 378 ASP A C 1
ATOM 3113 O O . ASP A 1 378 ? 16.259 25.043 6.381 1.00 89.19 378 ASP A O 1
ATOM 3117 N N . ARG A 1 379 ? 16.712 23.155 7.503 1.00 89.25 379 ARG A N 1
ATOM 3118 C CA . ARG A 1 379 ? 17.449 22.528 6.396 1.00 89.25 379 ARG A CA 1
ATOM 3119 C C . ARG A 1 379 ? 16.556 22.259 5.187 1.00 89.25 379 ARG A C 1
ATOM 3121 O O . ARG A 1 379 ? 16.969 22.505 4.055 1.00 89.25 379 ARG A O 1
ATOM 3128 N N . ILE A 1 380 ? 15.348 21.744 5.404 1.00 91.88 380 ILE A N 1
ATOM 3129 C CA . ILE A 1 380 ? 14.391 21.485 4.322 1.00 91.88 380 ILE A CA 1
ATOM 3130 C C . ILE A 1 380 ? 14.016 22.809 3.640 1.00 91.88 380 ILE A C 1
ATOM 3132 O O . ILE A 1 380 ? 14.130 22.916 2.417 1.00 91.88 380 ILE A O 1
ATOM 3136 N N . ASP A 1 381 ? 13.657 23.827 4.424 1.00 93.12 381 ASP A N 1
ATOM 3137 C CA . ASP A 1 381 ? 13.160 25.113 3.929 1.00 93.12 381 ASP A CA 1
ATOM 3138 C C . ASP A 1 381 ? 14.250 25.960 3.264 1.00 93.12 381 ASP A C 1
ATOM 3140 O O . ASP A 1 381 ? 14.056 26.497 2.167 1.00 93.12 381 ASP A O 1
ATOM 3144 N N . ASN A 1 382 ? 15.408 26.073 3.913 1.00 91.44 382 ASN A N 1
ATOM 3145 C CA . ASN A 1 382 ? 16.432 27.058 3.571 1.00 91.44 382 ASN A CA 1
ATOM 3146 C C . ASN A 1 382 ? 17.680 26.463 2.919 1.00 91.44 382 ASN A C 1
ATOM 3148 O O . ASN A 1 382 ? 18.489 27.230 2.399 1.00 91.44 382 ASN A O 1
ATOM 3152 N N . LEU A 1 383 ? 17.819 25.134 2.869 1.00 91.75 383 LEU A N 1
ATOM 3153 C CA . LEU A 1 383 ? 18.822 24.467 2.039 1.00 91.75 383 LEU A CA 1
ATOM 3154 C C . LEU A 1 383 ? 18.136 23.739 0.878 1.00 91.75 383 LEU A C 1
ATOM 3156 O O . LEU A 1 383 ? 18.313 24.141 -0.277 1.00 91.75 383 LEU A O 1
ATOM 3160 N N . LEU A 1 384 ? 17.378 22.666 1.157 1.00 94.06 384 LEU A N 1
ATOM 3161 C CA . LEU A 1 384 ? 16.941 21.705 0.130 1.00 94.06 384 LEU A CA 1
ATOM 3162 C C . LEU A 1 384 ? 16.018 22.371 -0.887 1.00 94.06 384 LEU A C 1
ATOM 3164 O O . LEU A 1 384 ? 16.306 22.360 -2.084 1.00 94.06 384 LEU A O 1
ATOM 3168 N N . PHE A 1 385 ? 14.976 23.042 -0.397 1.00 94.56 385 PHE A N 1
ATOM 3169 C CA . PHE A 1 385 ? 14.081 23.871 -1.202 1.00 94.56 385 PHE A CA 1
ATOM 3170 C C . PHE A 1 385 ? 14.494 25.339 -1.196 1.00 94.56 385 PHE A C 1
ATOM 3172 O O . PHE A 1 385 ? 13.653 26.209 -1.411 1.00 94.56 385 PHE A O 1
ATOM 3179 N N . SER A 1 386 ? 15.771 25.663 -0.988 1.00 93.19 386 SER A N 1
ATOM 3180 C CA . SER A 1 386 ? 16.226 27.045 -1.146 1.00 93.19 386 SER A CA 1
ATOM 3181 C C . SER A 1 386 ? 15.980 27.541 -2.575 1.00 93.19 386 SER A C 1
ATOM 3183 O O . SER A 1 386 ? 16.051 26.784 -3.548 1.00 93.19 386 SER A O 1
ATOM 3185 N N . LYS A 1 387 ? 15.719 28.846 -2.722 1.00 92.12 387 LYS A N 1
ATOM 3186 C CA . LYS A 1 387 ? 15.537 29.473 -4.042 1.00 92.12 387 LYS A CA 1
ATOM 3187 C C . LYS A 1 387 ? 16.727 29.194 -4.963 1.00 92.12 387 LYS A C 1
ATOM 3189 O O . LYS A 1 387 ? 16.527 28.880 -6.133 1.00 92.12 387 LYS A O 1
ATOM 3194 N N . LEU A 1 388 ? 17.945 29.268 -4.426 1.00 92.12 388 LEU A N 1
ATOM 3195 C CA . LEU A 1 388 ? 19.173 29.012 -5.173 1.00 92.12 388 LEU A CA 1
ATOM 3196 C C . LEU A 1 388 ? 19.257 27.558 -5.656 1.00 92.12 388 LEU A C 1
ATOM 3198 O O . LEU A 1 388 ? 19.490 27.334 -6.843 1.00 92.12 388 LEU A O 1
ATOM 3202 N N . ASN A 1 389 ? 19.021 26.578 -4.776 1.00 94.94 389 ASN A N 1
ATOM 3203 C CA . ASN A 1 389 ? 19.120 25.165 -5.146 1.00 94.94 389 ASN A CA 1
ATOM 3204 C C . ASN A 1 389 ? 18.085 24.782 -6.215 1.00 94.94 389 ASN A C 1
ATOM 3206 O O . ASN A 1 389 ? 18.431 24.169 -7.225 1.00 94.94 389 ASN A O 1
ATOM 3210 N N . MET A 1 390 ? 16.836 25.232 -6.054 1.00 95.56 390 MET A N 1
ATOM 3211 C CA . MET A 1 390 ? 15.778 24.995 -7.043 1.00 95.56 390 MET A CA 1
ATOM 3212 C C . MET A 1 390 ? 16.100 25.634 -8.400 1.00 95.56 390 MET A C 1
ATOM 3214 O O . MET A 1 390 ? 15.943 24.988 -9.433 1.00 95.56 390 MET A O 1
ATOM 3218 N N . VAL A 1 391 ? 16.582 26.883 -8.424 1.00 95.31 391 VAL A N 1
ATOM 3219 C CA . VAL A 1 391 ? 16.984 27.553 -9.675 1.00 95.31 391 VAL A CA 1
ATOM 3220 C C . VAL A 1 391 ? 18.132 26.808 -10.353 1.00 95.31 391 VAL A C 1
ATOM 3222 O O . VAL A 1 391 ? 18.123 26.662 -11.575 1.00 95.31 391 VAL A O 1
ATOM 3225 N N . ASN A 1 392 ? 19.098 26.301 -9.587 1.00 94.12 392 ASN A N 1
ATOM 3226 C CA . ASN A 1 392 ? 20.197 25.512 -10.136 1.00 94.12 392 ASN A CA 1
ATOM 3227 C C . ASN A 1 392 ? 19.695 24.198 -10.753 1.00 94.12 392 ASN A C 1
ATOM 3229 O O . ASN A 1 392 ? 20.079 23.882 -11.876 1.00 94.12 392 ASN A O 1
ATOM 3233 N N . ALA A 1 393 ? 18.788 23.483 -10.086 1.00 94.88 393 ALA A N 1
ATOM 3234 C CA . ALA A 1 393 ? 18.174 22.269 -10.630 1.00 94.88 393 ALA A CA 1
ATOM 3235 C C . ALA A 1 393 ? 17.370 22.532 -11.918 1.00 94.88 393 ALA A C 1
ATOM 3237 O O . ALA A 1 393 ? 17.470 21.779 -12.887 1.00 94.88 393 ALA A O 1
ATOM 3238 N N . LEU A 1 394 ? 16.637 23.651 -11.980 1.00 94.31 394 LEU A N 1
ATOM 3239 C CA . LEU A 1 394 ? 15.932 24.077 -13.195 1.00 94.31 394 LEU A CA 1
ATOM 3240 C C . LEU A 1 394 ? 16.897 24.390 -14.349 1.00 94.31 394 LEU A C 1
ATOM 3242 O O . LEU A 1 394 ? 16.642 23.987 -15.482 1.00 94.31 394 LEU A O 1
ATOM 3246 N N . LYS A 1 395 ? 18.021 25.068 -14.075 1.00 93.56 395 LYS A N 1
ATOM 3247 C CA . LYS A 1 395 ? 19.050 25.377 -15.087 1.00 93.56 395 LYS A CA 1
ATOM 3248 C C . LYS A 1 395 ? 19.686 24.117 -15.671 1.00 93.56 395 LYS A C 1
ATOM 3250 O O . LYS A 1 395 ? 19.911 24.065 -16.876 1.00 93.56 395 LYS A O 1
ATOM 3255 N N . ARG A 1 396 ? 19.940 23.104 -14.837 1.00 93.50 396 ARG A N 1
ATOM 3256 C CA . ARG A 1 396 ? 20.477 21.803 -15.274 1.00 93.50 396 ARG A CA 1
ATOM 3257 C C . ARG A 1 396 ? 19.443 20.949 -16.015 1.00 93.50 396 ARG A C 1
ATOM 3259 O O . ARG A 1 396 ? 19.812 20.054 -16.766 1.00 93.50 396 ARG A O 1
ATOM 3266 N N . ARG A 1 397 ? 18.147 21.245 -15.849 1.00 91.62 397 ARG A N 1
ATOM 3267 C CA . ARG A 1 397 ? 17.010 20.459 -16.367 1.00 91.62 397 ARG A CA 1
ATOM 3268 C C . ARG A 1 397 ? 16.952 19.020 -15.836 1.00 91.62 397 ARG A C 1
ATOM 3270 O O . ARG A 1 397 ? 16.215 18.214 -16.393 1.00 91.62 397 ARG A O 1
ATOM 3277 N N . ASP A 1 398 ? 17.704 18.702 -14.784 1.00 92.75 398 ASP A N 1
ATOM 3278 C CA . ASP A 1 398 ? 17.636 17.420 -14.070 1.00 92.75 398 ASP A CA 1
ATOM 3279 C C . ASP A 1 398 ? 16.548 17.427 -12.983 1.00 92.75 398 ASP A C 1
ATOM 3281 O O . ASP A 1 398 ? 16.046 16.376 -12.592 1.00 92.75 398 ASP A O 1
ATOM 3285 N N . TYR A 1 399 ? 16.150 18.622 -12.522 1.00 96.38 399 TYR A N 1
ATOM 3286 C CA . TYR A 1 399 ? 15.216 18.841 -11.415 1.00 96.38 399 TYR A CA 1
ATOM 3287 C C . TYR A 1 399 ? 15.635 18.148 -10.106 1.00 96.38 399 TYR A C 1
ATOM 3289 O O . TYR A 1 399 ? 14.813 17.953 -9.210 1.00 96.38 399 TYR A O 1
ATOM 3297 N N . TYR A 1 400 ? 16.911 17.789 -9.969 1.00 96.38 400 TYR A N 1
ATOM 3298 C CA . TYR A 1 400 ? 17.444 17.066 -8.822 1.00 96.38 400 TYR A CA 1
ATOM 3299 C C . TYR A 1 400 ? 17.997 18.040 -7.775 1.00 96.38 400 TYR A C 1
ATOM 3301 O O . TYR A 1 400 ? 18.912 18.821 -8.028 1.00 96.38 400 TYR A O 1
ATOM 3309 N N . LEU A 1 401 ? 17.432 18.015 -6.572 1.00 96.12 401 LEU A N 1
ATOM 3310 C CA . LEU A 1 401 ? 17.805 18.895 -5.464 1.00 96.12 401 LEU A CA 1
ATOM 3311 C C . LEU A 1 401 ? 18.956 18.345 -4.616 1.00 96.12 401 LEU A C 1
ATOM 3313 O O . LEU A 1 401 ? 19.477 19.086 -3.786 1.00 96.12 401 LEU A O 1
ATOM 3317 N N . GLY A 1 402 ? 19.351 17.082 -4.804 1.00 93.19 402 GLY A N 1
ATOM 3318 C CA . GLY A 1 402 ? 20.389 16.433 -4.004 1.00 93.19 402 GLY A CA 1
ATOM 3319 C C . GLY A 1 402 ? 19.867 15.752 -2.738 1.00 93.19 402 GLY A C 1
ATOM 3320 O O . GLY A 1 402 ? 18.697 15.368 -2.643 1.00 93.19 402 GLY A O 1
ATOM 3321 N N . GLU A 1 403 ? 20.758 15.593 -1.765 1.00 91.19 403 GLU A N 1
ATOM 3322 C CA . GLU A 1 403 ? 20.522 14.961 -0.465 1.00 91.19 403 GLU A CA 1
ATOM 3323 C C . GLU A 1 403 ? 20.973 15.887 0.672 1.00 91.19 403 GLU A C 1
ATOM 3325 O O . GLU A 1 403 ? 22.056 16.471 0.608 1.00 91.19 403 GLU A O 1
ATOM 3330 N N . ILE A 1 404 ? 20.175 15.992 1.735 1.00 88.06 404 ILE A N 1
ATOM 3331 C CA . ILE A 1 404 ? 20.591 16.607 2.998 1.00 88.06 404 ILE A CA 1
ATOM 3332 C C . ILE A 1 404 ? 21.591 15.679 3.696 1.00 88.06 404 ILE A C 1
ATOM 3334 O O . ILE A 1 404 ? 21.227 14.570 4.088 1.00 88.06 404 ILE A O 1
ATOM 3338 N N . LYS A 1 405 ? 22.820 16.157 3.922 1.00 80.81 405 LYS A N 1
ATOM 3339 C CA . LYS A 1 405 ? 23.804 15.493 4.786 1.00 80.81 405 LYS A CA 1
ATOM 3340 C C . LYS A 1 405 ? 24.165 16.374 5.974 1.00 80.81 405 LYS A C 1
ATOM 3342 O O . LYS A 1 405 ? 24.568 17.524 5.807 1.00 80.81 405 LYS A O 1
ATOM 3347 N N . SER A 1 406 ? 24.072 15.788 7.162 1.00 68.25 406 SER A N 1
ATOM 3348 C CA . SER A 1 406 ? 24.496 16.405 8.417 1.00 68.25 406 SER A CA 1
ATOM 3349 C C . SER A 1 406 ? 25.811 15.776 8.865 1.00 68.25 406 SER A C 1
ATOM 3351 O O . SER A 1 406 ? 25.874 14.569 9.106 1.00 68.25 406 SER A O 1
ATOM 3353 N N . LYS A 1 407 ? 26.870 16.581 8.984 1.00 64.56 407 LYS A N 1
ATOM 3354 C CA . LYS A 1 407 ? 28.146 16.164 9.583 1.00 64.56 407 LYS A CA 1
ATOM 3355 C C . LYS A 1 407 ? 28.287 16.848 10.936 1.00 64.56 407 LYS A C 1
ATOM 3357 O O . LYS A 1 407 ? 28.027 18.040 11.032 1.00 64.56 407 LYS A O 1
ATOM 3362 N N . LYS A 1 408 ? 28.705 16.131 11.983 1.00 61.38 408 LYS A N 1
ATOM 3363 C CA . LYS A 1 408 ? 29.034 16.786 13.259 1.00 61.38 408 LYS A CA 1
ATOM 3364 C C . LYS A 1 408 ? 30.147 17.808 13.041 1.00 61.38 408 LYS A C 1
ATOM 3366 O O . LYS A 1 408 ? 31.131 17.520 12.360 1.00 61.38 408 LYS A O 1
ATOM 3371 N N . ASN A 1 409 ? 29.971 18.989 13.609 1.00 59.44 409 ASN A N 1
ATOM 3372 C CA . ASN A 1 409 ? 30.965 20.038 13.599 1.00 59.44 409 ASN A CA 1
ATOM 3373 C C . ASN A 1 409 ? 32.176 19.582 14.419 1.00 59.44 409 ASN A C 1
ATOM 3375 O O . ASN A 1 409 ? 32.070 19.280 15.608 1.00 59.44 409 ASN A O 1
ATOM 3379 N N . GLU A 1 410 ? 33.333 19.518 13.766 1.00 56.34 410 GLU A N 1
ATOM 3380 C CA . GLU A 1 410 ? 34.580 19.053 14.376 1.00 56.34 410 GLU A CA 1
ATOM 3381 C C . GLU A 1 410 ? 35.089 20.008 15.471 1.00 56.34 410 GLU A C 1
ATOM 3383 O O . GLU A 1 410 ? 35.888 19.594 16.305 1.00 56.34 410 GLU A O 1
ATOM 3388 N N . LYS A 1 411 ? 34.615 21.265 15.506 1.00 55.94 411 LYS A N 1
ATOM 3389 C CA . LYS A 1 411 ? 35.083 22.287 16.457 1.00 55.94 411 LYS A CA 1
ATOM 3390 C C . LYS A 1 411 ? 34.382 22.275 17.816 1.00 55.94 411 LYS A C 1
ATOM 3392 O O . LYS A 1 411 ? 35.017 22.623 18.803 1.00 55.94 411 LYS A O 1
ATOM 3397 N N . ASP A 1 412 ? 33.100 21.918 17.882 1.00 61.84 412 ASP A N 1
ATOM 3398 C CA . ASP A 1 412 ? 32.318 21.955 19.133 1.00 61.84 412 ASP A CA 1
ATOM 3399 C C . ASP A 1 412 ? 31.691 20.603 19.515 1.00 61.84 412 ASP A C 1
ATOM 3401 O O . ASP A 1 412 ? 31.086 20.488 20.582 1.00 61.84 412 ASP A O 1
ATOM 3405 N N . GLY A 1 413 ? 31.810 19.581 18.655 1.00 52.72 413 GLY A N 1
ATOM 3406 C CA . GLY A 1 413 ? 31.328 18.215 18.887 1.00 52.72 413 GLY A CA 1
ATOM 3407 C C . GLY A 1 413 ? 29.811 18.069 19.074 1.00 52.72 413 GLY A C 1
ATOM 3408 O O . GLY A 1 413 ? 29.334 16.952 19.305 1.00 52.72 413 GLY A O 1
ATOM 3409 N N . THR A 1 414 ? 29.056 19.167 18.979 1.00 48.84 414 THR A N 1
ATOM 3410 C CA . THR A 1 414 ? 27.658 19.274 19.422 1.00 48.84 414 THR A CA 1
ATOM 3411 C C . THR A 1 414 ? 26.741 19.861 18.353 1.00 48.84 414 THR A C 1
ATOM 3413 O O . THR A 1 414 ? 25.584 19.450 18.280 1.00 48.84 414 THR A O 1
ATOM 3416 N N . SER A 1 415 ? 27.236 20.742 17.479 1.00 53.00 415 SER A N 1
ATOM 3417 C CA . SER A 1 415 ? 26.479 21.251 16.331 1.00 53.00 415 SER A CA 1
ATOM 3418 C C . SER A 1 415 ? 26.688 20.386 15.080 1.00 53.00 415 SER A C 1
ATOM 3420 O O . SER A 1 415 ? 27.641 19.610 14.988 1.00 53.00 415 SER A O 1
ATOM 3422 N N . TYR A 1 416 ? 25.780 20.478 14.105 1.00 57.28 416 TYR A N 1
ATOM 3423 C CA . TYR A 1 416 ? 25.922 19.831 12.797 1.00 57.28 416 TYR A CA 1
ATOM 3424 C C . TYR A 1 416 ? 26.210 20.895 11.728 1.00 57.28 416 TYR A C 1
ATOM 3426 O O . TYR A 1 416 ? 25.518 21.907 11.650 1.00 57.28 416 TYR A O 1
ATOM 3434 N N . VAL A 1 417 ? 27.243 20.672 10.910 1.00 53.91 417 VAL A N 1
ATOM 3435 C CA . VAL A 1 417 ? 27.457 21.396 9.654 1.00 53.91 417 VAL A CA 1
ATOM 3436 C C . VAL A 1 417 ? 26.634 20.688 8.592 1.00 53.91 417 VAL A C 1
ATOM 3438 O O . VAL A 1 417 ? 26.898 19.537 8.230 1.00 53.91 417 VAL A O 1
ATOM 3441 N N . ASP A 1 418 ? 25.614 21.388 8.121 1.00 65.25 418 ASP A N 1
ATOM 3442 C CA . ASP A 1 418 ? 24.636 20.846 7.196 1.00 65.25 418 ASP A CA 1
ATOM 3443 C C . ASP A 1 418 ? 24.949 21.297 5.772 1.00 65.25 418 ASP A C 1
ATOM 3445 O O . ASP A 1 418 ? 25.140 22.482 5.498 1.00 65.25 418 ASP A O 1
ATOM 3449 N N . SER A 1 419 ? 25.010 20.337 4.854 1.00 74.50 419 SER A N 1
ATOM 3450 C CA . SER A 1 419 ? 25.270 20.591 3.439 1.00 74.50 419 SER A CA 1
ATOM 3451 C C . SER A 1 419 ? 24.289 19.822 2.568 1.00 74.50 419 SER A C 1
ATOM 3453 O O . SER A 1 419 ? 23.713 18.812 2.980 1.00 74.50 419 SER A O 1
ATOM 3455 N N . ILE A 1 420 ? 24.105 20.312 1.346 1.00 82.25 420 ILE A N 1
ATOM 3456 C CA . ILE A 1 420 ? 23.439 19.548 0.299 1.00 82.25 420 ILE A CA 1
ATOM 3457 C C . ILE A 1 420 ? 24.506 18.921 -0.566 1.00 82.25 420 ILE A C 1
ATOM 3459 O O . ILE A 1 420 ? 25.331 19.625 -1.149 1.00 82.25 420 ILE A O 1
ATOM 3463 N N . LEU A 1 421 ? 24.437 17.603 -0.691 1.00 84.81 421 LEU A N 1
ATOM 3464 C CA . LEU A 1 421 ? 25.202 16.884 -1.689 1.00 84.81 421 LEU A CA 1
ATOM 3465 C C . LEU A 1 421 ? 24.361 16.769 -2.962 1.00 84.81 421 LEU A C 1
ATOM 3467 O O . LEU A 1 421 ? 23.376 16.031 -2.998 1.00 84.81 421 LEU A O 1
ATOM 3471 N N . VAL A 1 422 ? 24.747 17.507 -4.003 1.00 88.44 422 VAL A N 1
ATOM 3472 C CA . VAL A 1 422 ? 24.159 17.373 -5.342 1.00 88.44 422 VAL A CA 1
ATOM 3473 C C . VAL A 1 422 ? 25.094 16.527 -6.198 1.00 88.44 422 VAL A C 1
ATOM 3475 O O . VAL A 1 422 ? 26.096 17.013 -6.710 1.00 88.44 422 VAL A O 1
ATOM 3478 N N . ASP A 1 423 ? 24.753 15.252 -6.337 1.00 89.00 423 ASP A N 1
ATOM 3479 C CA . ASP A 1 423 ? 25.391 14.342 -7.287 1.00 89.00 423 ASP A CA 1
ATOM 3480 C C . ASP A 1 423 ? 24.902 14.659 -8.713 1.00 89.00 423 ASP A C 1
ATOM 3482 O O . ASP A 1 423 ? 23.767 14.345 -9.080 1.00 89.00 423 ASP A O 1
ATOM 3486 N N . LEU A 1 424 ? 25.735 15.366 -9.482 1.00 89.75 424 LEU A N 1
ATOM 3487 C CA . LEU A 1 424 ? 25.392 15.848 -10.823 1.00 89.75 424 LEU A CA 1
ATOM 3488 C C . LEU A 1 424 ? 25.244 14.707 -11.836 1.00 89.75 424 LEU A C 1
ATOM 3490 O O . LEU A 1 424 ? 24.382 14.780 -12.709 1.00 89.75 424 LEU A O 1
ATOM 3494 N N . GLU A 1 425 ? 26.053 13.655 -11.709 1.00 89.50 425 GLU A N 1
ATOM 3495 C CA . GLU A 1 425 ? 26.003 12.497 -12.602 1.00 89.50 425 GLU A CA 1
ATOM 3496 C C . GLU A 1 425 ? 24.716 11.704 -12.367 1.00 89.50 425 GLU A C 1
ATOM 3498 O O . GLU A 1 425 ? 23.980 11.404 -13.311 1.00 89.50 425 GLU A O 1
ATOM 3503 N N . PHE A 1 426 ? 24.386 11.455 -11.096 1.00 87.81 426 PHE A N 1
ATOM 3504 C CA . PHE A 1 426 ? 23.125 10.819 -10.729 1.00 87.81 426 PHE A CA 1
ATOM 3505 C C . PHE A 1 426 ? 21.918 11.638 -11.202 1.00 87.81 426 PHE A C 1
ATOM 3507 O O . PHE A 1 426 ? 20.944 11.063 -11.692 1.00 87.81 426 PHE A O 1
ATOM 3514 N N . GLY A 1 427 ? 21.976 12.968 -11.074 1.00 87.38 427 GLY A N 1
ATOM 3515 C CA . GLY A 1 427 ? 20.934 13.876 -11.556 1.00 87.38 427 GLY A CA 1
ATOM 3516 C C . GLY A 1 427 ? 20.703 13.763 -13.064 1.00 87.38 427 GLY A C 1
ATOM 3517 O O . GLY A 1 427 ? 19.571 13.531 -13.489 1.00 87.38 427 GLY A O 1
ATOM 3518 N N . GLU A 1 428 ? 21.760 13.868 -13.874 1.00 89.56 428 GLU A N 1
ATOM 3519 C CA . GLU A 1 428 ? 21.633 13.827 -15.339 1.00 89.56 428 GLU A CA 1
ATOM 3520 C C . GLU A 1 428 ? 21.164 12.454 -15.836 1.00 89.56 428 GLU A C 1
ATOM 3522 O O . GLU A 1 428 ? 20.266 12.375 -16.676 1.00 89.56 428 GLU A O 1
ATOM 3527 N N . LYS A 1 429 ? 21.687 11.362 -15.266 1.00 88.00 429 LYS A N 1
ATOM 3528 C CA . LYS A 1 429 ? 21.287 9.992 -15.626 1.00 88.00 429 LYS A CA 1
ATOM 3529 C C . LYS A 1 429 ? 19.808 9.707 -15.352 1.00 88.00 429 LYS A C 1
ATOM 3531 O O . LYS A 1 429 ? 19.185 8.916 -16.057 1.00 88.00 429 LYS A O 1
ATOM 3536 N N . ASN A 1 430 ? 19.243 10.360 -14.337 1.00 83.75 430 ASN A N 1
ATOM 3537 C CA . ASN A 1 430 ? 17.869 10.145 -13.874 1.00 83.75 430 ASN A CA 1
ATOM 3538 C C . ASN A 1 430 ? 16.907 11.269 -14.248 1.00 83.75 430 ASN A C 1
ATOM 3540 O O . ASN A 1 430 ? 15.792 11.349 -13.723 1.00 83.75 430 ASN A O 1
ATOM 3544 N N . LYS A 1 431 ? 17.319 12.118 -15.183 1.00 88.38 431 LYS A N 1
ATOM 3545 C CA . LYS A 1 431 ? 16.508 13.198 -15.717 1.00 88.38 431 LYS A CA 1
ATOM 3546 C C . LYS A 1 431 ? 15.187 12.682 -16.278 1.00 88.38 431 LYS A C 1
ATOM 3548 O O . LYS A 1 431 ? 15.120 11.692 -17.007 1.00 88.38 431 LYS A O 1
ATOM 3553 N N . ARG A 1 432 ? 14.111 13.388 -15.936 1.00 88.25 432 ARG A N 1
ATOM 3554 C CA . ARG A 1 432 ? 12.753 13.107 -16.408 1.00 88.25 432 ARG A CA 1
ATOM 3555 C C . ARG A 1 432 ? 12.235 14.303 -17.186 1.00 88.25 432 ARG A C 1
ATOM 3557 O O . ARG A 1 432 ? 12.314 15.438 -16.716 1.00 88.25 432 ARG A O 1
ATOM 3564 N N . GLU A 1 433 ? 11.679 14.043 -18.362 1.00 91.81 433 GLU A N 1
ATOM 3565 C CA . GLU A 1 433 ? 11.023 15.083 -19.145 1.00 91.81 433 GLU A CA 1
ATOM 3566 C C . GLU A 1 433 ? 9.708 15.484 -18.477 1.00 91.81 433 GLU A C 1
ATOM 3568 O O . GLU A 1 433 ? 8.806 14.662 -18.291 1.00 91.81 433 GLU A O 1
ATOM 3573 N N . GLN A 1 434 ? 9.602 16.761 -18.124 1.00 94.94 434 GLN A N 1
ATOM 3574 C CA . GLN A 1 434 ? 8.399 17.338 -17.548 1.00 94.94 434 GLN A CA 1
ATOM 3575 C C . GLN A 1 434 ? 8.115 18.721 -18.129 1.00 94.94 434 GLN A C 1
ATOM 3577 O O . GLN A 1 434 ? 9.030 19.441 -18.532 1.00 94.94 434 GLN A O 1
ATOM 3582 N N . ARG A 1 435 ? 6.841 19.112 -18.133 1.00 94.88 435 ARG A N 1
ATOM 3583 C CA . ARG A 1 435 ? 6.393 20.439 -18.542 1.00 94.88 435 ARG A CA 1
ATOM 3584 C C . ARG A 1 435 ? 5.241 20.917 -17.674 1.00 94.88 435 ARG A C 1
ATOM 3586 O O . ARG A 1 435 ? 4.199 20.270 -17.592 1.00 94.88 435 ARG A O 1
ATOM 3593 N N . THR A 1 436 ? 5.410 22.094 -17.093 1.00 96.06 436 THR A N 1
ATOM 3594 C CA . THR A 1 436 ? 4.332 22.835 -16.441 1.00 96.06 436 THR A CA 1
ATOM 3595 C C . THR A 1 436 ? 3.511 23.571 -17.497 1.00 96.06 436 THR A C 1
ATOM 3597 O O . THR A 1 436 ? 4.064 24.275 -18.341 1.00 96.06 436 THR A O 1
ATOM 3600 N N . ILE A 1 437 ? 2.195 23.381 -17.479 1.00 95.62 437 ILE A N 1
ATOM 3601 C CA . ILE A 1 437 ? 1.248 23.913 -18.462 1.00 95.62 437 ILE A CA 1
ATOM 3602 C C . ILE A 1 437 ? 0.186 24.722 -17.720 1.00 95.62 437 ILE A C 1
ATOM 3604 O O . ILE A 1 437 ? -0.379 24.261 -16.726 1.00 95.62 437 ILE A O 1
ATOM 3608 N N . LYS A 1 438 ? -0.093 25.925 -18.222 1.00 94.00 438 LYS A N 1
ATOM 3609 C CA . LYS A 1 438 ? -1.149 26.812 -17.730 1.00 94.00 438 LYS A CA 1
ATOM 3610 C C . LYS A 1 438 ? -2.326 26.794 -18.701 1.00 94.00 438 LYS A C 1
ATOM 3612 O O . LYS A 1 438 ? -2.120 26.836 -19.912 1.00 94.00 438 LYS A O 1
ATOM 3617 N N . ARG A 1 439 ? -3.537 26.708 -18.162 1.00 93.56 439 ARG A N 1
ATOM 3618 C CA . ARG A 1 439 ? -4.795 26.798 -18.906 1.00 93.56 439 ARG A CA 1
ATOM 3619 C C . ARG A 1 439 ? -5.316 28.236 -18.890 1.00 93.56 439 ARG A C 1
ATOM 3621 O O . ARG A 1 439 ? -4.944 29.040 -18.033 1.00 93.56 439 ARG A O 1
ATOM 3628 N N . ASN A 1 440 ? -6.210 28.548 -19.821 1.00 93.06 440 ASN A N 1
ATOM 3629 C CA . ASN A 1 440 ? -6.822 29.872 -19.955 1.00 93.06 440 ASN A CA 1
ATOM 3630 C C . ASN A 1 440 ? -7.731 30.217 -18.768 1.00 93.06 440 ASN A C 1
ATOM 3632 O O . ASN A 1 440 ? -7.907 31.388 -18.453 1.00 93.06 440 ASN A O 1
ATOM 3636 N N . ASP A 1 441 ? -8.270 29.205 -18.083 1.00 88.12 441 ASP A N 1
ATOM 3637 C CA . ASP A 1 441 ? -9.064 29.363 -16.858 1.00 88.12 441 ASP A CA 1
ATOM 3638 C C . ASP A 1 441 ? -8.217 29.717 -15.617 1.00 88.12 441 ASP A C 1
ATOM 3640 O O . ASP A 1 441 ? -8.742 29.824 -14.510 1.00 88.12 441 ASP A O 1
ATOM 3644 N N . GLY A 1 442 ? -6.902 29.895 -15.786 1.00 87.56 442 GLY A N 1
ATOM 3645 C CA . GLY A 1 442 ? -5.960 30.216 -14.717 1.00 87.56 442 GLY A CA 1
ATOM 3646 C C . GLY A 1 442 ? -5.443 28.997 -13.953 1.00 87.56 442 GLY A C 1
ATOM 3647 O O . GLY A 1 442 ? -4.486 29.134 -13.187 1.00 87.56 442 GLY A O 1
ATOM 3648 N N . THR A 1 443 ? -6.002 27.804 -14.178 1.00 90.69 443 THR A N 1
ATOM 3649 C CA . THR A 1 443 ? -5.488 26.564 -13.587 1.00 90.69 443 THR A CA 1
ATOM 3650 C C . THR A 1 443 ? -4.182 26.136 -14.249 1.00 90.69 443 THR A C 1
ATOM 3652 O O . THR A 1 443 ? -3.833 26.553 -15.355 1.00 90.69 443 THR A O 1
ATOM 3655 N N . SER A 1 444 ? -3.418 25.293 -13.561 1.00 94.62 444 SER A N 1
ATOM 3656 C CA . SER A 1 444 ? -2.160 24.771 -14.086 1.00 94.62 444 SER A CA 1
ATOM 3657 C C . SER A 1 444 ? -1.888 23.361 -13.589 1.00 94.62 444 SER A C 1
ATOM 3659 O O . SER A 1 444 ? -2.404 22.926 -12.558 1.00 94.62 444 SER A O 1
ATOM 3661 N N . PHE A 1 445 ? -1.069 22.647 -14.349 1.00 96.12 445 PHE A N 1
ATOM 3662 C CA . PHE A 1 445 ? -0.670 21.281 -14.057 1.00 96.12 445 PHE A CA 1
ATOM 3663 C C . PHE A 1 445 ? 0.755 21.027 -14.537 1.00 96.12 445 PHE A C 1
ATOM 3665 O O . PHE A 1 445 ? 1.259 21.724 -15.417 1.00 96.12 445 PHE A O 1
ATOM 3672 N N . VAL A 1 446 ? 1.408 20.014 -13.977 1.00 97.06 446 VAL A N 1
ATOM 3673 C CA . VAL A 1 446 ? 2.702 19.529 -14.463 1.00 97.06 446 VAL A CA 1
ATOM 3674 C C . VAL A 1 446 ? 2.519 18.158 -15.084 1.00 97.06 446 VAL A C 1
ATOM 3676 O O . VAL A 1 446 ? 1.944 17.255 -14.477 1.00 97.06 446 VAL A O 1
ATOM 3679 N N . LEU A 1 447 ? 2.974 18.036 -16.326 1.00 96.06 447 LEU A N 1
ATOM 3680 C CA . LEU A 1 447 ? 2.970 16.812 -17.103 1.00 96.06 447 LEU A CA 1
ATOM 3681 C C . LEU A 1 447 ? 4.374 16.214 -17.077 1.00 96.06 447 LEU A C 1
ATOM 3683 O O . LEU A 1 447 ? 5.324 16.892 -17.437 1.00 96.06 447 LEU A O 1
ATOM 3687 N N . GLU A 1 448 ? 4.510 14.958 -16.682 1.00 94.44 448 GLU A N 1
ATOM 3688 C CA . GLU A 1 448 ? 5.767 14.206 -16.679 1.00 94.44 448 GLU A CA 1
ATOM 3689 C C . GLU A 1 448 ? 5.645 13.029 -17.646 1.00 94.44 448 GLU A C 1
ATOM 3691 O O . GLU A 1 448 ? 4.718 12.218 -17.513 1.00 94.44 448 GLU A O 1
ATOM 3696 N N . ARG A 1 449 ? 6.569 12.899 -18.608 1.00 91.38 449 ARG A N 1
ATOM 3697 C CA . ARG A 1 449 ? 6.632 11.698 -19.448 1.00 91.38 449 ARG A CA 1
ATOM 3698 C C . ARG A 1 449 ? 7.191 10.558 -18.611 1.00 91.38 449 ARG A C 1
ATOM 3700 O O . ARG A 1 449 ? 8.319 10.607 -18.130 1.00 91.38 449 ARG A O 1
ATOM 3707 N N . TRP A 1 450 ? 6.398 9.504 -18.474 1.00 81.69 450 TRP A N 1
ATOM 3708 C CA . TRP A 1 450 ? 6.819 8.308 -17.760 1.00 81.69 450 TRP A CA 1
ATOM 3709 C C . TRP A 1 450 ? 7.561 7.327 -18.671 1.00 81.69 450 TRP A C 1
ATOM 3711 O O . TRP A 1 450 ? 8.492 6.652 -18.244 1.00 81.69 450 TRP A O 1
ATOM 3721 N N . GLY A 1 451 ? 7.100 7.187 -19.911 1.00 82.44 451 GLY A N 1
ATOM 3722 C CA . GLY A 1 451 ? 7.644 6.233 -20.872 1.00 82.44 451 GLY A CA 1
ATOM 3723 C C . GLY A 1 451 ? 6.622 5.881 -21.940 1.00 82.44 451 GLY A C 1
ATOM 3724 O O . GLY A 1 451 ? 5.642 6.602 -22.131 1.00 82.44 451 GLY A O 1
ATOM 3725 N N . THR A 1 452 ? 6.836 4.758 -22.611 1.00 79.75 452 THR A N 1
ATOM 3726 C CA . THR A 1 452 ? 5.952 4.245 -23.659 1.00 79.75 452 THR A CA 1
ATOM 3727 C C . THR A 1 452 ? 5.541 2.807 -23.363 1.00 79.75 452 THR A C 1
ATOM 3729 O O . THR A 1 452 ? 6.213 2.080 -22.628 1.00 79.75 452 THR A O 1
ATOM 3732 N N . ILE A 1 453 ? 4.403 2.401 -23.913 1.00 72.19 453 ILE A N 1
ATOM 3733 C CA . ILE A 1 453 ? 3.928 1.017 -23.926 1.00 72.19 453 ILE A CA 1
ATOM 3734 C C . ILE A 1 453 ? 3.593 0.620 -25.364 1.00 72.19 453 ILE A C 1
ATOM 3736 O O . ILE A 1 453 ? 3.301 1.481 -26.192 1.00 72.19 453 ILE A O 1
ATOM 3740 N N . HIS A 1 454 ? 3.636 -0.680 -25.649 1.00 73.62 454 HIS A N 1
ATOM 3741 C CA . HIS A 1 454 ? 3.292 -1.229 -26.959 1.00 73.62 454 HIS A CA 1
ATOM 3742 C C . HIS A 1 454 ? 1.983 -2.007 -26.850 1.00 73.62 454 HIS A C 1
ATOM 3744 O O . HIS A 1 454 ? 1.851 -2.860 -25.970 1.00 73.62 454 HIS A O 1
ATOM 3750 N N . ILE A 1 455 ? 1.022 -1.706 -27.721 1.00 68.81 455 ILE A N 1
ATOM 3751 C CA . ILE A 1 455 ? -0.295 -2.354 -27.765 1.00 68.81 455 ILE A CA 1
ATOM 3752 C C . ILE A 1 455 ? -0.590 -2.708 -29.217 1.00 68.81 455 ILE A C 1
ATOM 3754 O O . ILE A 1 455 ? -0.693 -1.805 -30.039 1.00 68.81 455 ILE A O 1
ATOM 3758 N N . ASP A 1 456 ? -0.700 -4.000 -29.535 1.00 69.12 456 ASP A N 1
ATOM 3759 C CA . ASP A 1 456 ? -0.999 -4.498 -30.888 1.00 69.12 456 ASP A CA 1
ATOM 3760 C C . ASP A 1 456 ? -0.139 -3.827 -31.986 1.00 69.12 456 ASP A C 1
ATOM 3762 O O . ASP A 1 456 ? -0.633 -3.396 -33.026 1.00 69.12 456 ASP A O 1
ATOM 3766 N N . GLY A 1 457 ? 1.165 -3.670 -31.722 1.00 67.69 457 GLY A N 1
ATOM 3767 C CA . GLY A 1 457 ? 2.120 -3.020 -32.632 1.00 67.69 457 GLY A CA 1
ATOM 3768 C C . GLY A 1 457 ? 2.092 -1.484 -32.638 1.00 67.69 457 GLY A C 1
ATOM 3769 O O . GLY A 1 457 ? 2.918 -0.868 -33.304 1.00 67.69 457 GLY A O 1
ATOM 3770 N N . CYS A 1 458 ? 1.196 -0.848 -31.879 1.00 72.88 458 CYS A N 1
ATOM 3771 C CA . CYS A 1 458 ? 1.120 0.605 -31.737 1.00 72.88 458 CYS A CA 1
ATOM 3772 C C . CYS A 1 458 ? 1.937 1.091 -30.532 1.00 72.88 458 CYS A C 1
ATOM 3774 O O . CYS A 1 458 ? 1.836 0.538 -29.432 1.00 72.88 458 CYS A O 1
ATOM 3776 N N . HIS A 1 459 ? 2.706 2.163 -30.725 1.00 81.12 459 HIS A N 1
ATOM 3777 C CA . HIS A 1 459 ? 3.368 2.883 -29.640 1.00 81.12 459 HIS A CA 1
ATOM 3778 C C . HIS A 1 459 ? 2.383 3.830 -28.956 1.00 81.12 459 HIS A C 1
ATOM 3780 O O . HIS A 1 459 ? 1.707 4.612 -29.617 1.00 81.12 459 HIS A O 1
ATOM 3786 N N . VAL A 1 460 ? 2.324 3.780 -27.627 1.00 86.62 460 VAL A N 1
ATOM 3787 C CA . VAL A 1 460 ? 1.473 4.660 -26.821 1.00 86.62 460 VAL A CA 1
ATOM 3788 C C . VAL A 1 460 ? 2.322 5.325 -25.748 1.00 86.62 460 VAL A C 1
ATOM 3790 O O . VAL A 1 460 ? 2.984 4.653 -24.951 1.00 86.62 460 VAL A O 1
ATOM 3793 N N . TYR A 1 461 ? 2.298 6.652 -25.709 1.00 89.25 461 TYR A N 1
ATOM 3794 C CA . TYR A 1 461 ? 2.991 7.451 -24.709 1.00 89.25 461 TYR A CA 1
ATOM 3795 C C . TYR A 1 461 ? 2.210 7.472 -23.405 1.00 89.25 461 TYR A C 1
ATOM 3797 O O . TYR A 1 461 ? 0.982 7.556 -23.391 1.00 89.25 461 TYR A O 1
ATOM 3805 N N . ARG A 1 462 ? 2.935 7.407 -22.291 1.00 88.56 462 ARG A N 1
ATOM 3806 C CA . ARG A 1 462 ? 2.382 7.427 -20.940 1.00 88.56 462 ARG A CA 1
ATOM 3807 C C . ARG A 1 462 ? 2.889 8.641 -20.185 1.00 88.56 462 ARG A C 1
ATOM 3809 O O . ARG A 1 462 ? 4.101 8.827 -20.048 1.00 88.56 462 ARG A O 1
ATOM 3816 N N . TYR A 1 463 ? 1.962 9.386 -19.597 1.00 91.38 463 TYR A N 1
ATOM 3817 C CA . TYR A 1 463 ? 2.276 10.549 -18.777 1.00 91.38 463 TYR A CA 1
ATOM 3818 C C . TYR A 1 463 ? 1.608 10.488 -17.415 1.00 91.38 463 TYR A C 1
ATOM 3820 O O . TYR A 1 463 ? 0.572 9.842 -17.223 1.00 91.38 463 TYR A O 1
ATOM 3828 N N . ARG A 1 464 ? 2.197 11.222 -16.476 1.00 90.06 464 ARG A N 1
ATOM 3829 C CA . ARG A 1 464 ? 1.562 11.596 -15.216 1.00 90.06 464 ARG A CA 1
ATOM 3830 C C . ARG A 1 464 ? 1.289 13.082 -15.225 1.00 90.06 464 ARG A C 1
ATOM 3832 O O . ARG A 1 464 ? 2.169 13.871 -15.544 1.00 90.06 464 ARG A O 1
ATOM 3839 N N . LEU A 1 465 ? 0.065 13.437 -14.878 1.00 93.31 465 LEU A N 1
ATOM 3840 C CA . LEU A 1 465 ? -0.388 14.810 -14.768 1.00 93.31 465 LEU A CA 1
ATOM 3841 C C . LEU A 1 465 ? -0.688 15.091 -13.304 1.00 93.31 465 LEU A C 1
ATOM 3843 O O . LEU A 1 465 ? -1.483 14.364 -12.715 1.00 93.31 465 LEU A O 1
ATOM 3847 N N . PHE A 1 466 ? -0.070 16.123 -12.736 1.00 93.44 466 PHE A N 1
ATOM 3848 C CA . PHE A 1 466 ? -0.334 16.576 -11.372 1.00 93.44 466 PHE A CA 1
ATOM 3849 C C . PHE A 1 466 ? -0.943 17.972 -11.380 1.00 93.44 466 PHE A C 1
ATOM 3851 O O . PHE A 1 466 ? -0.372 18.887 -11.975 1.00 93.44 466 PHE A O 1
ATOM 3858 N N . GLU A 1 467 ? -2.073 18.146 -10.699 1.00 92.69 467 GLU A N 1
ATOM 3859 C CA . GLU A 1 467 ? -2.760 19.434 -10.601 1.00 92.69 467 GLU A CA 1
ATOM 3860 C C . GLU A 1 467 ? -3.432 19.623 -9.242 1.00 92.69 467 GLU A C 1
ATOM 3862 O O . GLU A 1 467 ? -3.956 18.676 -8.656 1.00 92.69 467 GLU A O 1
ATOM 3867 N N . THR A 1 468 ? -3.412 20.853 -8.731 1.00 91.00 468 THR A N 1
ATOM 3868 C CA . THR A 1 468 ? -4.083 21.197 -7.474 1.00 91.00 468 THR A CA 1
ATOM 3869 C C . THR A 1 468 ? -5.476 21.731 -7.778 1.00 91.00 468 THR A C 1
ATOM 3871 O O . THR A 1 468 ? -5.626 22.746 -8.454 1.00 91.00 468 THR A O 1
ATOM 3874 N N . VAL A 1 469 ? -6.496 21.043 -7.269 1.00 88.06 469 VAL A N 1
ATOM 3875 C CA . VAL A 1 469 ? -7.916 21.369 -7.455 1.00 88.06 469 VAL A CA 1
ATOM 3876 C C . VAL A 1 469 ? -8.565 21.728 -6.128 1.00 88.06 469 VAL A C 1
ATOM 3878 O O . VAL A 1 469 ? -8.193 21.207 -5.079 1.00 88.06 469 VAL A O 1
ATOM 3881 N N . LYS A 1 470 ? -9.544 22.632 -6.169 1.00 85.75 470 LYS A N 1
ATOM 3882 C CA . LYS A 1 470 ? -10.310 23.049 -4.993 1.00 85.75 470 LYS A CA 1
ATOM 3883 C C . LYS A 1 470 ? -11.610 22.249 -4.920 1.00 85.75 470 LYS A C 1
ATOM 3885 O O . LYS A 1 470 ? -12.487 22.433 -5.758 1.00 85.75 470 LYS A O 1
ATOM 3890 N N . GLU A 1 471 ? -11.749 21.400 -3.908 1.00 81.94 471 GLU A N 1
ATOM 3891 C CA . GLU A 1 471 ? -12.942 20.581 -3.658 1.00 81.94 471 GLU A CA 1
ATOM 3892 C C . GLU A 1 471 ? -13.438 20.812 -2.231 1.00 81.94 471 GLU A C 1
ATOM 3894 O O . GLU A 1 471 ? -12.660 20.724 -1.285 1.00 81.94 471 GLU A O 1
ATOM 3899 N N . ASN A 1 472 ? -14.727 21.122 -2.049 1.00 79.50 472 ASN A N 1
ATOM 3900 C CA . ASN A 1 472 ? -15.320 21.381 -0.726 1.00 79.50 472 ASN A CA 1
ATOM 3901 C C . ASN A 1 472 ? -14.512 22.386 0.127 1.00 79.50 472 ASN A C 1
ATOM 3903 O O . ASN A 1 472 ? -14.323 22.187 1.324 1.00 79.50 472 ASN A O 1
ATOM 3907 N N . ASN A 1 473 ? -14.015 23.459 -0.501 1.00 78.31 473 ASN A N 1
ATOM 3908 C CA . ASN A 1 473 ? -13.135 24.475 0.099 1.00 78.31 473 ASN A CA 1
ATOM 3909 C C . ASN A 1 473 ? -11.745 23.993 0.556 1.00 78.31 473 ASN A C 1
ATOM 3911 O O . ASN A 1 473 ? -11.033 24.750 1.211 1.00 78.31 473 ASN A O 1
ATOM 3915 N N . VAL A 1 474 ? -11.315 22.798 0.151 1.00 79.62 474 VAL A N 1
ATOM 3916 C CA . VAL A 1 474 ? -9.977 22.257 0.421 1.00 79.62 474 VAL A CA 1
ATOM 3917 C C . VAL A 1 474 ? -9.207 22.111 -0.890 1.00 79.62 474 VAL A C 1
ATOM 3919 O O . VAL A 1 474 ? -9.743 21.638 -1.889 1.00 79.62 474 VAL A O 1
ATOM 3922 N N . TYR A 1 475 ? -7.940 22.527 -0.904 1.00 84.00 475 TYR A N 1
ATOM 3923 C CA . TYR A 1 475 ? -7.054 22.302 -2.045 1.00 84.00 475 TYR A CA 1
ATOM 3924 C C . TY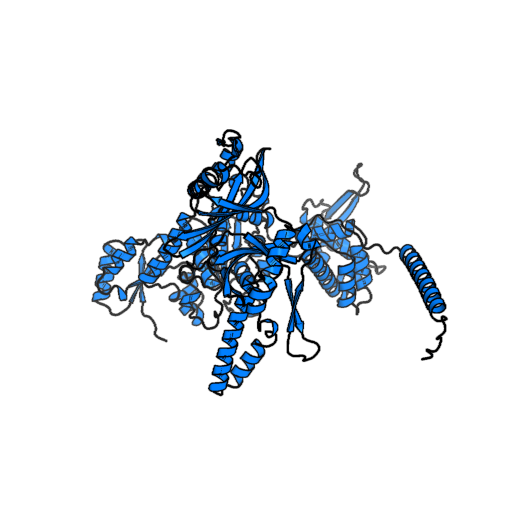R A 1 475 ? -6.429 20.915 -1.971 1.00 84.00 475 TYR A C 1
ATOM 3926 O O . TYR A 1 475 ? -5.698 20.609 -1.031 1.00 84.00 475 TYR A O 1
ATOM 3934 N N . ILE A 1 476 ? -6.650 20.111 -3.000 1.00 82.38 476 ILE A N 1
ATOM 3935 C CA . ILE A 1 476 ? -6.217 18.720 -3.083 1.00 82.38 476 ILE A CA 1
ATOM 3936 C C . ILE A 1 476 ? -5.301 18.581 -4.295 1.00 82.38 476 ILE A C 1
ATOM 3938 O O . ILE A 1 476 ? -5.655 18.997 -5.398 1.00 82.38 476 ILE A O 1
ATOM 3942 N N . LEU A 1 477 ? -4.117 17.995 -4.101 1.00 85.81 477 LEU A N 1
ATOM 3943 C CA . LEU A 1 477 ? -3.254 17.628 -5.223 1.00 85.81 477 LEU A CA 1
ATOM 3944 C C . LEU A 1 477 ? -3.771 16.323 -5.828 1.00 85.81 477 LEU A C 1
ATOM 3946 O O . LEU A 1 477 ? -3.749 15.291 -5.153 1.00 85.81 477 LEU A O 1
ATOM 3950 N N . LYS A 1 478 ? -4.194 16.368 -7.090 1.00 85.75 478 LYS A N 1
ATOM 3951 C CA . LYS A 1 478 ? -4.585 15.200 -7.878 1.00 85.75 478 LYS A CA 1
ATOM 3952 C C . LYS A 1 478 ? -3.461 14.753 -8.801 1.00 85.75 478 LYS A C 1
ATOM 3954 O O . LYS A 1 478 ? -2.742 15.581 -9.354 1.00 85.75 478 LYS A O 1
ATOM 3959 N N . GLN A 1 479 ? -3.350 13.443 -9.001 1.00 86.44 479 GLN A N 1
ATOM 3960 C CA . GLN A 1 479 ? -2.590 12.852 -10.104 1.00 86.44 479 GLN A CA 1
ATOM 3961 C C . GLN A 1 479 ? -3.532 12.091 -11.031 1.00 86.44 479 GLN A C 1
ATOM 3963 O O . GLN A 1 479 ? -4.339 11.303 -10.548 1.00 86.44 479 GLN A O 1
ATOM 3968 N N . ASN A 1 480 ? -3.337 12.228 -12.342 1.00 86.12 480 ASN A N 1
ATOM 3969 C CA . ASN A 1 480 ? -3.931 11.369 -13.364 1.00 86.12 480 ASN A CA 1
ATOM 3970 C C . ASN A 1 480 ? -2.836 10.691 -14.186 1.00 86.12 480 ASN A C 1
ATOM 3972 O O . ASN A 1 480 ? -1.820 11.304 -14.513 1.00 86.12 480 ASN A O 1
ATOM 3976 N N . THR A 1 481 ? -3.049 9.423 -14.538 1.00 84.06 481 THR A N 1
ATOM 3977 C CA . THR A 1 481 ? -2.229 8.753 -15.555 1.00 84.06 481 THR A CA 1
ATOM 3978 C C . THR A 1 481 ? -2.967 8.842 -16.880 1.00 84.06 481 THR A C 1
ATOM 3980 O O . THR A 1 481 ? -4.132 8.444 -16.960 1.00 84.06 481 THR A O 1
ATOM 3983 N N . ILE A 1 482 ? -2.304 9.379 -17.901 1.00 90.00 482 ILE A N 1
ATOM 3984 C CA . ILE A 1 482 ? -2.890 9.554 -19.231 1.00 90.00 482 ILE A CA 1
ATOM 3985 C C . ILE A 1 482 ? -2.048 8.856 -20.293 1.00 90.00 482 ILE A C 1
ATOM 3987 O O . ILE A 1 482 ? -0.832 8.699 -20.137 1.00 90.00 482 ILE A O 1
ATOM 3991 N N . PHE A 1 483 ? -2.716 8.458 -21.372 1.00 90.19 483 PHE A N 1
ATOM 3992 C CA . PHE A 1 483 ? -2.109 7.756 -22.494 1.00 90.19 483 PHE A CA 1
ATOM 3993 C C . PHE A 1 483 ? -2.466 8.438 -23.815 1.00 90.19 483 PHE A C 1
ATOM 3995 O O . PHE A 1 483 ? -3.631 8.787 -24.023 1.00 90.19 483 PHE A O 1
ATOM 4002 N N . THR A 1 484 ? -1.489 8.614 -24.701 1.00 94.00 484 THR A N 1
ATOM 4003 C CA . THR A 1 484 ? -1.667 9.276 -26.004 1.00 94.00 484 THR A CA 1
ATOM 4004 C C . THR A 1 484 ? -0.960 8.509 -27.115 1.00 94.00 484 THR A C 1
ATOM 4006 O O . THR A 1 484 ? 0.036 7.835 -26.860 1.00 94.00 484 THR A O 1
ATOM 4009 N N . ASP A 1 485 ? -1.461 8.600 -28.348 1.00 91.56 485 ASP A N 1
ATOM 4010 C CA . ASP A 1 485 ? -0.804 7.958 -29.503 1.00 91.56 485 ASP A CA 1
ATOM 4011 C C . ASP A 1 485 ? 0.441 8.739 -29.962 1.00 91.56 485 ASP A C 1
ATOM 4013 O O . ASP A 1 485 ? 1.369 8.165 -30.519 1.00 91.56 485 ASP A O 1
ATOM 4017 N N . GLU A 1 486 ? 0.483 10.044 -29.685 1.00 91.31 486 GLU A N 1
ATOM 4018 C CA . GLU A 1 486 ? 1.584 10.937 -30.056 1.00 91.31 486 GLU A CA 1
ATOM 4019 C C . GLU A 1 486 ? 2.255 11.551 -28.825 1.00 91.31 486 GLU A C 1
ATOM 4021 O O . GLU A 1 486 ? 1.656 11.648 -27.747 1.00 91.31 486 GLU A O 1
ATOM 4026 N N . ASP A 1 487 ? 3.502 11.988 -28.998 1.00 92.69 487 ASP A N 1
ATOM 4027 C CA . ASP A 1 487 ? 4.252 12.663 -27.951 1.00 92.69 487 ASP A CA 1
ATOM 4028 C C . ASP A 1 487 ? 3.816 14.122 -27.790 1.00 92.69 487 ASP A C 1
ATOM 4030 O O . ASP A 1 487 ? 4.037 14.958 -28.664 1.00 92.69 487 ASP A O 1
ATOM 4034 N N . ILE A 1 488 ? 3.237 14.443 -26.636 1.00 94.31 488 ILE A N 1
ATOM 4035 C CA . ILE A 1 488 ? 2.634 15.753 -26.369 1.00 94.31 488 ILE A CA 1
ATOM 4036 C C . ILE A 1 488 ? 3.467 16.655 -25.448 1.00 94.31 488 ILE A C 1
ATOM 4038 O O . ILE A 1 488 ? 3.065 17.793 -25.197 1.00 94.31 488 ILE A O 1
ATOM 4042 N N . ILE A 1 489 ? 4.619 16.202 -24.924 1.00 92.88 489 ILE A N 1
ATOM 4043 C CA . ILE A 1 489 ? 5.366 16.985 -23.913 1.00 92.88 489 ILE A CA 1
ATOM 4044 C C . ILE A 1 489 ? 5.851 18.331 -24.472 1.00 92.88 489 ILE A C 1
ATOM 4046 O O . ILE A 1 489 ? 5.932 19.309 -23.735 1.00 92.88 489 ILE A O 1
ATOM 4050 N N . ASN A 1 490 ? 6.146 18.386 -25.775 1.00 91.25 490 ASN A N 1
ATOM 4051 C CA . ASN A 1 490 ? 6.677 19.556 -26.478 1.00 91.25 490 ASN A CA 1
ATOM 4052 C C . ASN A 1 490 ? 5.645 20.190 -27.424 1.00 91.25 490 ASN A C 1
ATOM 4054 O O . ASN A 1 490 ? 5.997 21.016 -28.259 1.00 91.25 490 ASN A O 1
ATOM 4058 N N . ASP A 1 491 ? 4.365 19.837 -27.294 1.00 92.75 491 ASP A N 1
ATOM 4059 C CA . ASP A 1 491 ? 3.302 20.416 -28.112 1.00 92.75 491 ASP A CA 1
ATOM 4060 C C . ASP A 1 491 ? 2.701 21.649 -27.428 1.00 92.75 491 ASP A C 1
ATOM 4062 O O . ASP A 1 491 ? 2.055 21.535 -26.383 1.00 92.75 491 ASP A O 1
ATOM 4066 N N . TYR A 1 492 ? 2.982 22.837 -27.960 1.00 92.69 492 TYR A N 1
ATOM 4067 C CA . TYR A 1 492 ? 2.615 24.128 -27.361 1.00 92.69 492 TYR A CA 1
ATOM 4068 C C . TYR A 1 492 ? 1.291 24.697 -27.882 1.00 92.69 492 TYR A C 1
ATOM 4070 O O . TYR A 1 492 ? 0.945 25.834 -27.564 1.00 92.69 492 TYR A O 1
ATOM 4078 N N . ARG A 1 493 ? 0.543 23.938 -28.690 1.00 94.19 493 ARG A N 1
ATOM 4079 C CA . ARG A 1 493 ? -0.739 24.403 -29.229 1.00 94.19 493 ARG A CA 1
ATOM 4080 C C . ARG A 1 493 ? -1.737 24.625 -28.095 1.00 94.19 493 ARG A C 1
ATOM 4082 O O . ARG A 1 493 ? -1.888 23.783 -27.213 1.00 94.19 493 ARG A O 1
ATOM 4089 N N . GLU A 1 494 ? -2.472 25.732 -28.152 1.00 92.75 494 GLU A N 1
ATOM 4090 C CA . GLU A 1 494 ? -3.433 26.135 -27.113 1.00 92.75 494 GLU A CA 1
ATOM 4091 C C . GLU A 1 494 ? -4.480 25.045 -26.815 1.00 92.75 494 GLU A C 1
ATOM 4093 O O . GLU A 1 494 ? -4.823 24.784 -25.658 1.00 92.75 494 GLU A O 1
ATOM 4098 N N . GLY A 1 495 ? -4.927 24.343 -27.860 1.00 93.94 495 GLY A N 1
ATOM 4099 C CA . GLY A 1 495 ? -5.867 23.232 -27.748 1.00 93.94 495 GLY A CA 1
ATOM 4100 C C . GLY A 1 495 ? -5.348 22.040 -26.936 1.00 93.94 495 GLY A C 1
ATOM 4101 O O . GLY A 1 495 ? -6.151 21.329 -26.337 1.00 93.94 495 GLY A O 1
ATOM 4102 N N . ILE A 1 496 ? -4.028 21.846 -26.814 1.00 95.38 496 ILE A N 1
ATOM 4103 C CA . ILE A 1 496 ? -3.467 20.788 -25.959 1.00 95.38 496 ILE A CA 1
ATOM 4104 C C . ILE A 1 496 ? -3.811 21.050 -24.496 1.00 95.38 496 ILE A C 1
ATOM 4106 O O . ILE A 1 496 ? -4.296 20.154 -23.811 1.00 95.38 496 ILE A O 1
ATOM 4110 N N . ALA A 1 497 ? -3.597 22.275 -24.017 1.00 94.19 497 ALA A N 1
ATOM 4111 C CA . ALA A 1 497 ? -3.843 22.635 -22.624 1.00 94.19 497 ALA A CA 1
ATOM 4112 C C . ALA A 1 497 ? -5.343 22.736 -22.310 1.00 94.19 497 ALA A C 1
ATOM 4114 O O . ALA A 1 497 ? -5.802 22.226 -21.285 1.00 94.19 497 ALA A O 1
ATOM 4115 N N . ASN A 1 498 ? -6.091 23.394 -23.200 1.00 94.12 498 ASN A N 1
ATOM 4116 C CA . ASN A 1 498 ? -7.447 23.861 -22.917 1.00 94.12 498 ASN A CA 1
ATOM 4117 C C . ASN A 1 498 ? -8.555 22.919 -23.408 1.00 94.12 498 ASN A C 1
ATOM 4119 O O . ASN A 1 498 ? -9.639 22.927 -22.832 1.00 94.12 498 ASN A O 1
ATOM 4123 N N . ASP A 1 499 ? -8.300 22.085 -24.420 1.00 94.19 499 ASP A N 1
ATOM 4124 C CA . ASP A 1 499 ? -9.266 21.097 -24.921 1.00 94.19 499 ASP A CA 1
ATOM 4125 C C . ASP A 1 499 ? -8.820 19.660 -24.598 1.00 94.19 499 ASP A C 1
ATOM 4127 O O . ASP A 1 499 ? -9.498 18.933 -23.858 1.00 94.19 499 ASP A O 1
ATOM 4131 N N . PHE A 1 500 ? -7.651 19.250 -25.098 1.00 96.12 500 PHE A N 1
ATOM 4132 C CA . PHE A 1 500 ? -7.168 17.869 -25.030 1.00 96.12 500 PHE A CA 1
ATOM 4133 C C . PHE A 1 500 ? -6.819 17.410 -23.605 1.00 96.12 500 PHE A C 1
ATOM 4135 O O . PHE A 1 500 ? -7.165 16.289 -23.224 1.00 96.12 500 PHE A O 1
ATOM 4142 N N . LEU A 1 501 ? -6.200 18.285 -22.807 1.00 95.38 501 LEU A N 1
ATOM 4143 C CA . LEU A 1 501 ? -5.839 18.069 -21.398 1.00 95.38 501 LEU A CA 1
ATOM 4144 C C . LEU A 1 501 ? -6.711 18.894 -20.437 1.00 95.38 501 LEU A C 1
ATOM 4146 O O . LEU A 1 501 ? -6.293 19.219 -19.321 1.00 95.38 501 LEU A O 1
ATOM 4150 N N . SER A 1 502 ? -7.933 19.234 -20.852 1.00 93.88 502 SER A N 1
ATOM 4151 C CA . SER A 1 502 ? -8.922 19.831 -19.952 1.00 93.88 502 SER A CA 1
ATOM 4152 C C . SER A 1 502 ? -9.288 18.861 -18.824 1.00 93.88 502 SER A C 1
ATOM 4154 O O . SER A 1 502 ? -9.402 17.648 -19.036 1.00 93.88 502 SER A O 1
ATOM 4156 N N . ARG A 1 503 ? -9.513 19.389 -17.613 1.00 90.25 503 ARG A N 1
ATOM 4157 C CA . ARG A 1 503 ? -9.850 18.575 -16.431 1.00 90.25 503 ARG A CA 1
ATOM 4158 C C . ARG A 1 503 ? -11.071 17.687 -16.677 1.00 90.25 503 ARG A C 1
ATOM 4160 O O . ARG A 1 503 ? -11.021 16.484 -16.431 1.00 90.25 503 ARG A O 1
ATOM 4167 N N . SER A 1 504 ? -12.136 18.264 -17.231 1.00 90.19 504 SER A N 1
ATOM 4168 C CA . SER A 1 504 ? -13.382 17.549 -17.530 1.00 90.19 504 SER A CA 1
ATOM 4169 C C . SER A 1 504 ? -13.169 16.390 -18.510 1.00 90.19 504 SER A C 1
ATOM 4171 O O . SER A 1 504 ? -13.752 15.316 -18.349 1.00 90.19 504 SER A O 1
ATOM 4173 N N . ARG A 1 505 ? -12.294 16.560 -19.511 1.00 92.25 505 ARG A N 1
ATOM 4174 C CA . ARG A 1 505 ? -11.937 15.487 -20.444 1.00 92.25 505 ARG A CA 1
ATOM 4175 C C . ARG A 1 505 ? -11.112 14.400 -19.770 1.00 92.25 505 ARG A C 1
ATOM 4177 O O . ARG A 1 505 ? -11.400 13.230 -20.015 1.00 92.25 505 ARG A O 1
ATOM 4184 N N . ILE A 1 506 ? -10.121 14.767 -18.960 1.00 90.38 506 ILE A N 1
ATOM 4185 C CA . ILE A 1 506 ? -9.275 13.811 -18.231 1.00 90.38 506 ILE A CA 1
ATOM 4186 C C . ILE A 1 506 ? -10.141 12.934 -17.323 1.00 90.38 506 ILE A C 1
ATOM 4188 O O . ILE A 1 506 ? -10.044 11.712 -17.395 1.00 90.38 506 ILE A O 1
ATOM 4192 N N . GLU A 1 507 ? -11.047 13.527 -16.545 1.00 83.88 507 GLU A N 1
ATOM 4193 C CA . GLU A 1 507 ? -11.961 12.787 -15.662 1.00 83.88 507 GLU A CA 1
ATOM 4194 C C . GLU A 1 507 ? -12.899 11.864 -16.436 1.00 83.88 507 GLU A C 1
ATOM 4196 O O . GLU A 1 507 ? -13.082 10.698 -16.076 1.00 83.88 507 GLU A O 1
ATOM 4201 N N . ARG A 1 508 ? -13.467 12.358 -17.539 1.00 86.50 508 ARG A N 1
ATOM 4202 C CA . ARG A 1 508 ? -14.317 11.544 -18.408 1.00 86.50 508 ARG A CA 1
ATOM 4203 C C . ARG A 1 508 ? -13.540 10.363 -18.997 1.00 86.50 508 ARG A C 1
ATOM 4205 O O . ARG A 1 508 ? -14.018 9.235 -18.945 1.00 86.50 508 ARG A O 1
ATOM 4212 N N . LYS A 1 509 ? -12.328 10.587 -19.514 1.00 86.81 509 LYS A N 1
ATOM 4213 C CA . LYS A 1 509 ? -11.498 9.532 -20.121 1.00 86.81 509 LYS A CA 1
ATOM 4214 C C . LYS A 1 509 ? -10.899 8.565 -19.109 1.00 86.81 509 LYS A C 1
ATOM 4216 O O . LYS A 1 509 ? -10.745 7.390 -19.430 1.00 86.81 509 LYS A O 1
ATOM 4221 N N . ALA A 1 510 ? -10.634 8.999 -17.881 1.00 79.31 510 ALA A N 1
ATOM 4222 C CA . ALA A 1 510 ? -10.289 8.092 -16.791 1.00 79.31 510 ALA A CA 1
ATOM 4223 C C . ALA A 1 510 ? -11.389 7.034 -16.580 1.00 79.31 510 ALA A C 1
ATOM 4225 O O . ALA A 1 510 ? -11.075 5.856 -16.427 1.00 79.31 510 ALA A O 1
ATOM 4226 N N . LYS A 1 511 ? -12.666 7.436 -16.665 1.00 74.75 511 LYS A N 1
ATOM 4227 C CA . LYS A 1 511 ? -13.826 6.537 -16.541 1.00 74.75 511 LYS A CA 1
ATOM 4228 C C . LYS A 1 511 ? -14.080 5.701 -17.801 1.00 74.75 511 LYS A C 1
ATOM 4230 O O . LYS A 1 511 ? -14.314 4.504 -17.693 1.00 74.75 511 LYS A O 1
ATOM 4235 N N . GLU A 1 512 ? -14.026 6.316 -18.984 1.00 79.38 512 GLU A N 1
ATOM 4236 C CA . GLU A 1 512 ? -14.363 5.656 -20.259 1.00 79.38 512 GLU A CA 1
ATOM 4237 C C . GLU A 1 512 ? -13.300 4.665 -20.750 1.00 79.38 512 GLU A C 1
ATOM 4239 O O . GLU A 1 512 ? -13.634 3.627 -21.315 1.00 79.38 512 GLU A O 1
ATOM 4244 N N . THR A 1 513 ? -12.022 5.025 -20.626 1.00 80.19 513 THR A N 1
ATOM 4245 C CA . THR A 1 513 ? -10.908 4.339 -21.304 1.00 80.19 513 THR A CA 1
ATOM 4246 C C . THR A 1 513 ? -9.708 4.138 -20.386 1.00 80.19 513 THR A C 1
ATOM 4248 O O . THR A 1 513 ? -8.594 3.921 -20.856 1.00 80.19 513 THR A O 1
ATOM 4251 N N . GLY A 1 514 ? -9.874 4.289 -19.069 1.00 72.38 514 GLY A N 1
ATOM 4252 C CA . GLY A 1 514 ? -8.747 4.201 -18.143 1.00 72.38 514 GLY A CA 1
ATOM 4253 C C . GLY A 1 514 ? -7.651 5.230 -18.439 1.00 72.38 514 GLY A C 1
ATOM 4254 O O . GLY A 1 514 ? -6.489 4.965 -18.146 1.00 72.38 514 GLY A O 1
ATOM 4255 N N . GLY A 1 515 ? -7.996 6.397 -18.999 1.00 82.44 515 GLY A N 1
ATOM 4256 C CA . GLY A 1 515 ? -7.083 7.530 -19.216 1.00 82.44 515 GLY A CA 1
ATOM 4257 C C . GLY A 1 515 ? -6.482 7.643 -20.617 1.00 82.44 515 GLY A C 1
ATOM 4258 O O . GLY A 1 515 ? -5.650 8.520 -20.842 1.00 82.44 515 GLY A O 1
ATOM 4259 N N . TYR A 1 516 ? -6.882 6.796 -21.567 1.00 89.88 516 TYR A N 1
ATOM 4260 C CA . TYR A 1 516 ? -6.450 6.930 -22.958 1.00 89.88 516 TYR A CA 1
ATOM 4261 C C . TYR A 1 516 ? -7.194 8.059 -23.680 1.00 89.88 516 TYR A C 1
ATOM 4263 O O . TYR A 1 516 ? -8.426 8.052 -23.781 1.00 89.88 516 TYR A O 1
ATOM 4271 N N . LEU A 1 517 ? -6.434 9.042 -24.166 1.00 92.88 517 LEU A N 1
ATOM 4272 C CA . LEU A 1 517 ? -6.940 10.282 -24.755 1.00 92.88 517 LEU A CA 1
ATOM 4273 C C . LEU A 1 517 ? -6.942 10.281 -26.289 1.00 92.88 517 LEU A C 1
ATOM 4275 O O . LEU A 1 517 ? -7.665 11.106 -26.857 1.00 92.88 517 LEU A O 1
ATOM 4279 N N . GLY A 1 518 ? -6.184 9.381 -26.925 1.00 93.31 518 GLY A N 1
ATOM 4280 C CA . GLY A 1 518 ? -5.926 9.377 -28.368 1.00 93.31 518 GLY A CA 1
ATOM 4281 C C . GLY A 1 518 ? -4.804 10.342 -28.758 1.00 93.31 518 GLY A C 1
ATOM 4282 O O . GLY A 1 518 ? -3.794 10.433 -28.057 1.00 93.31 518 GLY A O 1
ATOM 4283 N N . PHE A 1 519 ? -4.999 11.109 -29.827 1.00 93.44 519 PHE A N 1
ATOM 4284 C CA . PHE A 1 519 ? -4.092 12.179 -30.247 1.00 93.44 519 PHE A CA 1
ATOM 4285 C C . PHE A 1 519 ? -4.844 13.441 -30.675 1.00 93.44 519 PHE A C 1
ATOM 4287 O O . PHE A 1 519 ? -6.070 13.454 -30.838 1.00 93.44 519 PHE A O 1
ATOM 4294 N N . TYR A 1 520 ? -4.087 14.526 -30.809 1.00 93.50 520 TYR A N 1
ATOM 4295 C CA . TYR A 1 520 ? -4.583 15.833 -31.213 1.00 93.50 520 TYR A CA 1
ATOM 4296 C C . TYR A 1 520 ? -4.001 16.157 -32.590 1.00 93.50 520 TYR A C 1
ATOM 4298 O O . TYR A 1 520 ? -2.829 16.520 -32.700 1.00 93.50 520 TYR A O 1
ATOM 4306 N N . SER A 1 521 ? -4.804 15.977 -33.643 1.00 89.75 521 SER A N 1
ATOM 4307 C CA . SER A 1 521 ? -4.352 16.087 -35.035 1.00 89.75 521 SER A CA 1
ATOM 4308 C C . SER A 1 521 ? -3.768 17.466 -35.335 1.00 89.75 521 SER A C 1
ATOM 4310 O O . SER A 1 521 ? -3.997 18.425 -34.592 1.00 89.75 521 SER A O 1
ATOM 4312 N N . LYS A 1 522 ? -3.027 17.603 -36.438 1.00 86.88 522 LYS A N 1
ATOM 4313 C CA . LYS A 1 522 ? -2.421 18.883 -36.849 1.00 86.88 522 LYS A CA 1
ATOM 4314 C C . LYS A 1 522 ? -3.458 20.001 -37.012 1.00 86.88 522 LYS A C 1
ATOM 4316 O O . LYS A 1 522 ? -3.168 21.143 -36.673 1.00 86.88 522 LYS A O 1
ATOM 4321 N N . GLU A 1 523 ? -4.673 19.649 -37.415 1.00 89.50 523 GLU A N 1
ATOM 4322 C CA . GLU A 1 523 ? -5.833 20.528 -37.606 1.00 89.50 523 GLU A CA 1
ATOM 4323 C C . GLU A 1 523 ? -6.524 20.915 -36.285 1.00 89.50 523 GLU A C 1
ATOM 4325 O O . GLU A 1 523 ? -7.510 21.645 -36.290 1.00 89.50 523 GLU A O 1
ATOM 4330 N N . GLY A 1 524 ? -6.032 20.424 -35.144 1.00 87.12 524 GLY A N 1
ATOM 4331 C CA . GLY A 1 524 ? -6.621 20.682 -33.834 1.00 87.12 524 GLY A CA 1
ATOM 4332 C C . GLY A 1 524 ? -7.843 19.816 -33.531 1.00 87.12 524 GLY A C 1
ATOM 4333 O O . GLY A 1 524 ? -8.701 20.207 -32.744 1.00 87.12 524 GLY A O 1
ATOM 4334 N N . ILE A 1 525 ? -7.944 18.640 -34.156 1.00 90.38 525 ILE A N 1
ATOM 4335 C CA . ILE A 1 525 ? -9.074 17.730 -33.971 1.00 90.38 525 ILE A CA 1
ATOM 4336 C C . ILE A 1 525 ? -8.655 16.571 -33.069 1.00 90.38 525 ILE A C 1
ATOM 4338 O O . ILE A 1 525 ? -7.634 15.915 -33.271 1.00 90.38 525 ILE A O 1
ATOM 4342 N N . ARG A 1 526 ? -9.481 16.282 -32.062 1.00 93.44 526 ARG A N 1
ATOM 4343 C CA . ARG A 1 526 ? -9.304 15.122 -31.181 1.00 93.44 526 ARG A CA 1
ATOM 4344 C C . ARG A 1 526 ? -9.688 13.849 -31.927 1.00 93.44 526 ARG A C 1
ATOM 4346 O O . ARG A 1 526 ? -10.837 13.699 -32.336 1.00 93.44 526 ARG A O 1
ATOM 4353 N N . THR A 1 527 ? -8.766 12.908 -32.024 1.00 91.88 527 THR A N 1
ATOM 4354 C CA . THR A 1 527 ? -8.966 11.617 -32.695 1.00 91.88 527 THR A CA 1
ATOM 4355 C C . THR A 1 527 ? -8.224 10.518 -31.925 1.00 91.88 527 THR A C 1
ATOM 4357 O O . THR A 1 527 ? -7.683 10.783 -30.851 1.00 91.88 527 THR A O 1
ATOM 4360 N N . TYR A 1 528 ? -8.296 9.264 -32.365 1.00 91.81 528 TYR A N 1
ATOM 4361 C CA . TYR A 1 528 ? -7.713 8.119 -31.664 1.00 91.81 528 TYR A CA 1
ATOM 4362 C C . TYR A 1 528 ? -7.479 6.933 -32.599 1.00 91.81 528 TYR A C 1
ATOM 4364 O O . TYR A 1 528 ? -8.185 6.764 -33.594 1.00 91.81 528 TYR A O 1
ATOM 4372 N N . ASN A 1 529 ? -6.545 6.058 -32.228 1.00 89.44 529 ASN A N 1
ATOM 4373 C CA . ASN A 1 529 ? -6.398 4.753 -32.862 1.00 89.44 529 ASN A CA 1
ATOM 4374 C C . ASN A 1 529 ? -7.524 3.796 -32.398 1.00 89.44 529 ASN A C 1
ATOM 4376 O O . ASN A 1 529 ? -7.653 3.549 -31.193 1.00 89.44 529 ASN A O 1
ATOM 4380 N N . PRO A 1 530 ? -8.350 3.231 -33.305 1.00 87.50 530 PRO A N 1
ATOM 4381 C CA . PRO A 1 530 ? -9.460 2.354 -32.926 1.00 87.50 530 PRO A CA 1
ATOM 4382 C C . PRO A 1 530 ? -9.037 1.090 -32.168 1.00 87.50 530 PRO A C 1
ATOM 4384 O O . PRO A 1 530 ? -9.724 0.704 -31.221 1.00 87.50 530 PRO A O 1
ATOM 4387 N N . ASN A 1 531 ? -7.905 0.480 -32.535 1.00 82.75 531 ASN A N 1
ATOM 4388 C CA . ASN A 1 531 ? -7.395 -0.734 -31.892 1.00 82.75 531 ASN A CA 1
ATOM 4389 C C . ASN A 1 531 ? -6.919 -0.432 -30.472 1.00 82.75 531 ASN A C 1
ATOM 4391 O O . ASN A 1 531 ? -7.361 -1.080 -29.523 1.00 82.75 531 ASN A O 1
ATOM 4395 N N . THR A 1 532 ? -6.110 0.617 -30.306 1.00 84.12 532 THR A N 1
ATOM 4396 C CA . THR A 1 532 ? -5.664 1.079 -28.986 1.00 84.12 532 THR A CA 1
ATOM 4397 C C . THR A 1 532 ? -6.861 1.439 -28.105 1.00 84.12 532 THR A C 1
ATOM 4399 O O . THR A 1 532 ? -6.977 0.965 -26.974 1.00 84.12 532 THR A O 1
ATOM 4402 N N . ASN A 1 533 ? -7.812 2.214 -28.634 1.00 85.38 533 ASN A N 1
ATOM 4403 C CA . ASN A 1 533 ? -9.029 2.596 -27.921 1.00 85.38 533 ASN A CA 1
ATOM 4404 C C . ASN A 1 533 ? -9.853 1.381 -27.482 1.00 85.38 533 ASN A C 1
ATOM 4406 O O . ASN A 1 533 ? -10.365 1.375 -26.364 1.00 85.38 533 ASN A O 1
ATOM 4410 N N . ARG A 1 534 ? -9.976 0.358 -28.337 1.00 84.44 534 ARG A N 1
ATOM 4411 C CA . ARG A 1 534 ? -10.661 -0.898 -28.009 1.00 84.44 534 ARG A CA 1
ATOM 4412 C C . ARG A 1 534 ? -9.997 -1.579 -26.815 1.00 84.44 534 ARG A C 1
ATOM 4414 O O . ARG A 1 534 ? -10.690 -1.863 -25.844 1.00 84.44 534 ARG A O 1
ATOM 4421 N N . VAL A 1 535 ? -8.672 -1.740 -26.834 1.00 75.25 535 VAL A N 1
ATOM 4422 C CA . VAL A 1 535 ? -7.912 -2.348 -25.725 1.00 75.25 535 VAL A CA 1
ATOM 4423 C C . VAL A 1 535 ? -8.108 -1.574 -24.421 1.00 75.25 535 VAL A C 1
ATOM 4425 O O . VAL A 1 535 ? -8.364 -2.167 -23.377 1.00 75.25 535 VAL A O 1
ATOM 4428 N N . PHE A 1 536 ? -8.047 -0.243 -24.459 1.00 77.12 536 PHE A N 1
ATOM 4429 C CA . PHE A 1 536 ? -8.259 0.580 -23.267 1.00 77.12 536 PHE A CA 1
ATOM 4430 C C . PHE A 1 536 ? -9.713 0.572 -22.762 1.00 77.12 536 PHE A C 1
ATOM 4432 O O . PHE A 1 536 ? -9.918 0.588 -21.548 1.00 77.12 536 PHE A O 1
ATOM 4439 N N . LYS A 1 537 ? -10.715 0.501 -23.652 1.00 74.94 537 LYS A N 1
ATOM 4440 C CA . LYS A 1 537 ? -12.149 0.388 -23.303 1.00 74.94 537 LYS A CA 1
ATOM 4441 C C . LYS A 1 537 ? -12.516 -0.965 -22.710 1.00 74.94 537 LYS A C 1
ATOM 4443 O O . LYS A 1 537 ? -13.224 -1.029 -21.710 1.00 74.94 537 LYS A O 1
ATOM 4448 N N . GLU A 1 538 ? -12.015 -2.040 -23.311 1.00 70.19 538 GLU A N 1
ATOM 4449 C CA . GLU A 1 538 ? -12.104 -3.394 -22.757 1.00 70.19 538 GLU A CA 1
ATOM 4450 C C . GLU A 1 538 ? -11.276 -3.514 -21.465 1.00 70.19 538 GLU A C 1
ATOM 4452 O O . GLU A 1 538 ? -11.385 -4.503 -20.750 1.00 70.19 538 GLU A O 1
ATOM 4457 N N . GLY A 1 539 ? -10.493 -2.483 -21.135 1.00 62.25 539 GLY A N 1
ATOM 4458 C CA . GLY A 1 539 ? -9.574 -2.408 -20.019 1.00 62.25 539 GLY A CA 1
ATOM 4459 C C . GLY A 1 539 ? -8.197 -2.868 -20.467 1.00 62.25 539 GLY A C 1
ATOM 4460 O O . GLY A 1 539 ? -7.992 -4.056 -20.701 1.00 62.25 539 GLY A O 1
ATOM 4461 N N . ILE A 1 540 ? -7.214 -1.959 -20.478 1.00 58.94 540 ILE A N 1
ATOM 4462 C CA . ILE A 1 540 ? -5.803 -2.315 -20.726 1.00 58.94 540 ILE A CA 1
ATOM 4463 C C . ILE A 1 540 ? -5.344 -3.467 -19.817 1.00 58.94 540 ILE A C 1
ATOM 4465 O O . ILE A 1 540 ? -4.496 -4.272 -20.169 1.00 58.94 540 ILE A O 1
ATOM 4469 N N . TYR A 1 541 ? -5.962 -3.597 -18.650 1.00 55.22 541 TYR A N 1
ATOM 4470 C CA . TYR A 1 541 ? -5.739 -4.671 -17.695 1.00 55.22 541 TYR A CA 1
ATOM 4471 C C . TYR A 1 541 ? -6.216 -6.047 -18.160 1.00 55.22 541 TYR A C 1
ATOM 4473 O O . TYR A 1 541 ? -5.665 -7.040 -17.703 1.00 55.22 541 TYR A O 1
ATOM 4481 N N . ASN A 1 542 ? -7.222 -6.141 -19.037 1.00 53.53 542 ASN A N 1
ATOM 4482 C CA . ASN A 1 542 ? -7.645 -7.421 -19.604 1.00 53.53 542 ASN A CA 1
ATOM 4483 C C . ASN A 1 542 ? -6.576 -7.997 -20.546 1.00 53.53 542 ASN A C 1
ATOM 4485 O O . ASN A 1 542 ? -6.396 -9.213 -20.590 1.00 53.53 542 ASN A O 1
ATOM 4489 N N . TYR A 1 543 ? -5.797 -7.132 -21.205 1.00 54.56 543 TYR A N 1
ATOM 4490 C CA . TYR A 1 543 ? -4.585 -7.521 -21.935 1.00 54.56 543 TYR A CA 1
ATOM 4491 C C . TYR A 1 543 ? -3.511 -8.103 -20.994 1.00 54.56 543 TYR A C 1
ATOM 4493 O O . TYR A 1 543 ? -2.795 -9.038 -21.348 1.00 54.56 543 TYR A O 1
ATOM 4501 N N . TYR A 1 544 ? -3.462 -7.611 -19.753 1.00 52.25 544 TYR A N 1
ATOM 4502 C CA . TYR A 1 544 ? -2.620 -8.128 -18.676 1.00 52.25 544 TYR A CA 1
ATOM 4503 C C . TYR A 1 544 ? -3.424 -8.960 -17.667 1.00 52.25 544 TYR A C 1
ATOM 4505 O O . TYR A 1 544 ? -3.230 -8.763 -16.478 1.00 52.25 544 TYR A O 1
ATOM 4513 N N . ARG A 1 545 ? -4.352 -9.850 -18.051 1.00 54.66 545 ARG A N 1
ATOM 4514 C CA . ARG A 1 545 ? -5.018 -10.742 -17.068 1.00 54.66 545 ARG A CA 1
ATOM 4515 C C . ARG A 1 545 ? -4.001 -11.582 -16.283 1.00 54.66 545 ARG A C 1
ATOM 4517 O O . ARG A 1 545 ? -2.948 -11.918 -16.821 1.00 54.66 545 ARG A O 1
ATOM 4524 N N . ILE A 1 546 ? -4.338 -11.948 -15.038 1.00 53.16 546 ILE A N 1
ATOM 4525 C CA . ILE A 1 546 ? -3.618 -12.989 -14.289 1.00 53.16 546 ILE A CA 1
ATOM 4526 C C . ILE A 1 546 ? -3.824 -14.272 -15.085 1.00 53.16 546 ILE A C 1
ATOM 4528 O O . ILE A 1 546 ? -4.887 -14.890 -15.038 1.00 53.16 546 ILE A O 1
ATOM 4532 N N . LYS A 1 547 ? -2.830 -14.624 -15.890 1.00 57.66 547 LYS A N 1
ATOM 4533 C CA . LYS A 1 547 ? -2.789 -15.903 -16.582 1.00 57.66 547 LYS A CA 1
ATOM 4534 C C . LYS A 1 547 ? -2.300 -16.975 -15.591 1.00 57.66 547 LYS A C 1
ATOM 4536 O O . LYS A 1 547 ? -1.605 -16.637 -14.633 1.00 57.66 547 LYS A O 1
ATOM 4541 N N . PRO A 1 548 ? -2.655 -18.260 -15.761 1.00 56.44 548 PRO A N 1
ATOM 4542 C CA . PRO A 1 548 ? -2.271 -19.314 -14.815 1.00 56.44 548 PRO A CA 1
ATOM 4543 C C . PRO A 1 548 ? -0.763 -19.410 -14.523 1.00 56.44 548 PRO A C 1
ATOM 4545 O O . PRO A 1 548 ? -0.379 -19.864 -13.449 1.00 56.44 548 PRO A O 1
ATOM 4548 N N . ASP A 1 549 ? 0.078 -18.961 -15.453 1.00 57.91 549 ASP A N 1
ATOM 4549 C CA . ASP A 1 549 ? 1.540 -18.934 -15.385 1.00 57.91 549 ASP A CA 1
ATOM 4550 C C . ASP A 1 549 ? 2.118 -17.850 -14.461 1.00 57.91 549 ASP A C 1
ATOM 4552 O O . ASP A 1 549 ? 3.312 -17.909 -14.162 1.00 57.91 549 ASP A O 1
ATOM 4556 N N . VAL A 1 550 ? 1.323 -16.884 -13.979 1.00 58.66 550 VAL A N 1
ATOM 4557 C CA . VAL A 1 550 ? 1.800 -15.865 -13.016 1.00 58.66 550 VAL A CA 1
ATOM 4558 C C . VAL A 1 550 ? 1.722 -16.336 -11.564 1.00 58.66 550 VAL A C 1
ATOM 4560 O O . VAL A 1 550 ? 2.295 -15.703 -10.676 1.00 58.66 550 VAL A O 1
ATOM 4563 N N . PHE A 1 551 ? 1.010 -17.432 -11.303 1.00 62.59 551 PHE A N 1
ATOM 4564 C CA . PHE A 1 551 ? 0.972 -18.042 -9.984 1.00 62.59 551 PHE A CA 1
ATOM 4565 C C . PHE A 1 551 ? 2.220 -18.896 -9.753 1.00 62.59 551 PHE A C 1
ATOM 4567 O O . PHE A 1 551 ? 2.721 -19.564 -10.661 1.00 62.59 551 PHE A O 1
ATOM 4574 N N . ARG A 1 552 ? 2.722 -18.885 -8.519 1.00 63.31 552 ARG A N 1
ATOM 4575 C CA . ARG A 1 552 ? 3.874 -19.694 -8.105 1.00 63.31 552 ARG A CA 1
ATOM 4576 C C . ARG A 1 552 ? 3.494 -20.469 -6.852 1.00 63.31 552 ARG A C 1
ATOM 4578 O O . ARG A 1 552 ? 3.155 -19.856 -5.841 1.00 63.31 552 ARG A O 1
ATOM 4585 N N . ASP A 1 553 ? 3.524 -21.792 -6.925 1.00 58.91 553 ASP A N 1
ATOM 4586 C CA . ASP A 1 553 ? 3.247 -22.633 -5.761 1.00 58.91 553 ASP A CA 1
ATOM 4587 C C . ASP A 1 553 ? 4.343 -22.469 -4.700 1.00 58.91 553 ASP A C 1
ATOM 4589 O O . ASP A 1 553 ? 5.451 -22.008 -4.992 1.00 58.91 553 ASP A O 1
ATOM 4593 N N . TYR A 1 554 ? 4.016 -22.792 -3.448 1.00 54.62 554 TYR A N 1
ATOM 4594 C CA . TYR A 1 554 ? 5.011 -22.814 -2.385 1.00 54.62 554 TYR A CA 1
ATOM 4595 C C . TYR A 1 554 ? 6.042 -23.909 -2.640 1.00 54.62 554 TYR A C 1
ATOM 4597 O O . TYR A 1 554 ? 5.703 -25.063 -2.913 1.00 54.62 554 TYR A O 1
ATOM 4605 N N . TYR A 1 555 ? 7.310 -23.555 -2.461 1.00 57.47 555 TYR A N 1
ATOM 4606 C CA . TYR A 1 555 ? 8.405 -24.501 -2.551 1.00 57.47 555 TYR A CA 1
ATOM 4607 C C . TYR A 1 555 ? 9.246 -24.395 -1.280 1.00 57.47 555 TYR A C 1
ATOM 4609 O O . TYR A 1 555 ? 9.890 -23.364 -1.081 1.00 57.47 555 TYR A O 1
ATOM 4617 N N . PRO A 1 556 ? 9.268 -25.432 -0.419 1.00 54.56 556 PRO A N 1
ATOM 4618 C CA . PRO A 1 556 ? 10.124 -25.415 0.761 1.00 54.56 556 PRO A CA 1
ATOM 4619 C C . PRO A 1 556 ? 11.586 -25.200 0.354 1.00 54.56 556 PRO A C 1
ATOM 4621 O O . PRO A 1 556 ? 12.037 -25.735 -0.671 1.00 54.56 556 PRO A O 1
ATOM 4624 N N . GLU A 1 557 ? 12.300 -24.388 1.141 1.00 60.66 557 GLU A N 1
ATOM 4625 C CA . GLU A 1 557 ? 13.735 -24.150 0.964 1.00 60.66 557 GLU A CA 1
ATOM 4626 C C . GLU A 1 557 ? 14.481 -25.488 0.977 1.00 60.66 557 GLU A C 1
ATOM 4628 O O . GLU A 1 557 ? 14.181 -26.361 1.788 1.00 60.66 557 GLU A O 1
ATOM 4633 N N . LEU A 1 558 ? 15.448 -25.657 0.069 1.00 68.44 558 LEU A N 1
ATOM 4634 C CA . LEU A 1 558 ? 16.292 -26.852 0.054 1.00 68.44 558 LEU A CA 1
ATOM 4635 C C . LEU A 1 558 ? 17.216 -26.776 1.270 1.00 68.44 558 LEU A C 1
ATOM 4637 O O . LEU A 1 558 ? 18.113 -25.929 1.315 1.00 68.44 558 LEU A O 1
ATOM 4641 N N . THR A 1 559 ? 16.979 -27.632 2.256 1.00 76.06 559 THR A N 1
ATOM 4642 C CA . THR A 1 559 ? 17.811 -27.695 3.455 1.00 76.06 559 THR A CA 1
ATOM 4643 C C . THR A 1 559 ? 19.120 -28.428 3.169 1.00 76.06 559 THR A C 1
ATOM 4645 O O . THR A 1 559 ? 19.258 -29.156 2.183 1.00 76.06 559 THR A O 1
ATOM 4648 N N . PHE A 1 560 ? 20.099 -28.267 4.061 1.00 79.50 560 PHE A N 1
ATOM 4649 C CA . PHE A 1 560 ? 21.348 -29.028 3.994 1.00 79.50 560 PHE A CA 1
ATOM 4650 C C . PHE A 1 560 ? 21.094 -30.548 4.015 1.00 79.50 560 PHE A C 1
ATOM 4652 O O . PHE A 1 560 ? 21.766 -31.297 3.313 1.00 79.50 560 PHE A O 1
ATOM 4659 N N . GLU A 1 561 ? 20.064 -30.990 4.743 1.00 81.75 561 GLU A N 1
ATOM 4660 C CA . GLU A 1 561 ? 19.642 -32.393 4.799 1.00 81.75 561 GLU A CA 1
ATOM 4661 C C . GLU A 1 561 ? 18.960 -32.854 3.504 1.00 81.75 561 GLU A C 1
ATOM 4663 O O . GLU A 1 561 ? 19.156 -33.982 3.049 1.00 81.75 561 GLU A O 1
ATOM 4668 N N . ASP A 1 562 ? 18.202 -31.970 2.852 1.00 81.88 562 ASP A N 1
ATOM 4669 C CA . ASP A 1 562 ? 17.645 -32.274 1.538 1.00 81.88 562 ASP A CA 1
ATOM 4670 C C . ASP A 1 562 ? 18.758 -32.454 0.505 1.00 81.88 562 ASP A C 1
ATOM 4672 O O . ASP A 1 562 ? 18.681 -33.386 -0.288 1.00 81.88 562 ASP A O 1
ATOM 4676 N N . MET A 1 563 ? 19.829 -31.649 0.542 1.00 88.75 563 MET A N 1
ATOM 4677 C CA . MET A 1 563 ? 20.991 -31.857 -0.336 1.00 88.75 563 MET A CA 1
ATOM 4678 C C . MET A 1 563 ? 21.632 -33.234 -0.124 1.00 88.75 563 MET A C 1
ATOM 4680 O O . MET A 1 563 ? 21.887 -33.937 -1.104 1.00 88.75 563 MET A O 1
ATOM 4684 N N . LYS A 1 564 ? 21.824 -33.662 1.137 1.00 89.00 564 LYS A N 1
ATOM 4685 C CA . LYS A 1 564 ? 22.312 -35.018 1.459 1.00 89.00 564 LYS A CA 1
ATOM 4686 C C . LYS A 1 564 ? 21.429 -36.086 0.816 1.00 89.00 564 LYS A C 1
ATOM 4688 O O . LYS A 1 564 ? 21.926 -37.024 0.192 1.00 89.00 564 LYS A O 1
ATOM 4693 N N . ARG A 1 565 ? 20.108 -35.927 0.932 1.00 88.12 565 ARG A N 1
ATOM 4694 C CA . ARG A 1 565 ? 19.124 -36.842 0.341 1.00 88.12 565 ARG A CA 1
ATOM 4695 C C . ARG A 1 565 ? 19.184 -36.844 -1.185 1.00 88.12 565 ARG A C 1
ATOM 4697 O O . ARG A 1 565 ? 19.160 -37.918 -1.775 1.00 88.12 565 ARG A O 1
ATOM 4704 N N . MET A 1 566 ? 19.285 -35.676 -1.819 1.00 90.31 566 MET A N 1
ATOM 4705 C CA . MET A 1 566 ? 19.342 -35.553 -3.279 1.00 90.31 566 MET A CA 1
ATOM 4706 C C . MET A 1 566 ? 20.545 -36.308 -3.852 1.00 90.31 566 MET A C 1
ATOM 4708 O O . MET A 1 566 ? 20.370 -37.095 -4.777 1.00 90.31 566 MET A O 1
ATOM 4712 N N . ILE A 1 567 ? 21.733 -36.139 -3.258 1.00 92.75 567 ILE A N 1
ATOM 4713 C CA . ILE A 1 567 ? 22.968 -36.827 -3.678 1.00 92.75 567 ILE A CA 1
ATOM 4714 C C . ILE A 1 567 ? 22.880 -38.354 -3.504 1.00 92.75 567 ILE A C 1
ATOM 4716 O O . ILE A 1 567 ? 23.477 -39.104 -4.278 1.00 92.75 567 ILE A O 1
ATOM 4720 N N . LYS A 1 568 ? 22.129 -38.832 -2.504 1.00 89.50 568 LYS A N 1
ATOM 4721 C CA . LYS A 1 568 ? 21.908 -40.269 -2.269 1.00 89.50 568 LYS A CA 1
ATOM 4722 C C . LYS A 1 568 ? 20.872 -40.891 -3.210 1.00 89.50 568 LYS A C 1
ATOM 4724 O O . LYS A 1 568 ? 20.956 -42.080 -3.481 1.00 89.50 568 LYS A O 1
ATOM 4729 N N . VAL A 1 569 ? 19.900 -40.117 -3.697 1.00 91.88 569 VAL A N 1
ATOM 4730 C CA . VAL A 1 569 ? 18.763 -40.631 -4.490 1.00 91.88 569 VAL A CA 1
ATOM 4731 C C . VAL A 1 569 ? 18.955 -40.459 -5.996 1.00 91.88 569 VAL A C 1
ATOM 4733 O O . VAL A 1 569 ? 18.437 -41.271 -6.762 1.00 91.88 569 VAL A O 1
ATOM 4736 N N . TYR A 1 570 ? 19.688 -39.434 -6.434 1.00 94.44 570 TYR A N 1
ATOM 4737 C CA . TYR A 1 570 ? 19.812 -39.083 -7.849 1.00 94.44 570 TYR A CA 1
ATOM 4738 C C . TYR A 1 570 ? 21.263 -39.028 -8.314 1.00 94.44 570 TYR A C 1
ATOM 4740 O O . TYR A 1 570 ? 22.119 -38.567 -7.564 1.00 94.44 570 TYR A O 1
ATOM 4748 N N . ASP A 1 571 ? 21.512 -39.433 -9.560 1.00 92.19 571 ASP A N 1
ATOM 4749 C CA . ASP A 1 571 ? 22.779 -39.219 -10.264 1.00 92.19 571 ASP A CA 1
ATOM 4750 C C . ASP A 1 571 ? 22.644 -38.148 -11.352 1.00 92.19 571 ASP A C 1
ATOM 4752 O O . ASP A 1 571 ? 21.664 -38.117 -12.102 1.00 92.19 571 ASP A O 1
ATOM 4756 N N . LEU A 1 572 ? 23.655 -37.280 -11.450 1.00 91.06 572 LEU A N 1
ATOM 4757 C CA . LEU A 1 572 ? 23.841 -36.328 -12.546 1.00 91.06 572 LEU A CA 1
ATOM 4758 C C . LEU A 1 572 ? 24.756 -36.962 -13.605 1.00 91.06 572 LEU A C 1
ATOM 4760 O O . LEU A 1 572 ? 25.950 -37.138 -13.372 1.00 91.06 572 LEU A O 1
ATOM 4764 N N . VAL A 1 573 ? 24.192 -37.315 -14.762 1.00 89.00 573 VAL A N 1
ATOM 4765 C CA . VAL A 1 573 ? 24.874 -38.067 -15.826 1.00 89.00 573 VAL A CA 1
ATOM 4766 C C . VAL A 1 573 ? 25.072 -37.185 -17.053 1.00 89.00 573 VAL A C 1
ATOM 4768 O O . VAL A 1 573 ? 24.105 -36.642 -17.589 1.00 89.00 573 VAL A O 1
ATOM 4771 N N . TYR A 1 574 ? 26.313 -37.104 -17.531 1.00 86.00 574 TYR A N 1
ATOM 4772 C CA . TYR A 1 574 ? 26.667 -36.431 -18.782 1.00 86.00 574 TYR A CA 1
ATOM 4773 C C . TYR A 1 574 ? 26.682 -37.421 -19.955 1.00 86.00 574 TYR A C 1
ATOM 4775 O O . TYR A 1 574 ? 27.118 -38.562 -19.800 1.00 86.00 574 TYR A O 1
ATOM 4783 N N . TYR A 1 575 ? 26.195 -37.000 -21.120 1.00 82.25 575 TYR A N 1
ATOM 4784 C CA . TYR A 1 575 ? 26.154 -37.786 -22.353 1.00 82.25 575 TYR A CA 1
ATOM 4785 C C . TYR A 1 575 ? 26.299 -36.884 -23.590 1.00 82.25 575 TYR A C 1
ATOM 4787 O O . TYR A 1 575 ? 26.142 -35.669 -23.505 1.00 82.25 575 TYR A O 1
ATOM 4795 N N . ASP A 1 576 ? 26.616 -37.489 -24.735 1.00 81.81 576 ASP A N 1
ATOM 4796 C CA . ASP A 1 576 ? 26.638 -36.819 -26.040 1.00 81.81 576 ASP A CA 1
ATOM 4797 C C . ASP A 1 576 ? 25.304 -37.083 -26.752 1.00 81.81 576 ASP A C 1
ATOM 4799 O O . ASP A 1 576 ? 24.952 -38.240 -26.993 1.00 81.81 576 ASP A O 1
ATOM 4803 N N . ASP A 1 577 ? 24.539 -36.029 -27.038 1.00 81.31 577 ASP A N 1
ATOM 4804 C CA . ASP A 1 577 ? 23.259 -36.112 -27.758 1.00 81.31 577 ASP A CA 1
ATOM 4805 C C . ASP A 1 577 ? 23.390 -35.831 -29.269 1.00 81.31 577 ASP A C 1
ATOM 4807 O O . ASP A 1 577 ? 22.385 -35.752 -29.976 1.00 81.31 577 ASP A O 1
ATOM 4811 N N . GLY A 1 578 ? 24.622 -35.687 -29.775 1.00 74.50 578 GLY A N 1
ATOM 4812 C CA . GLY A 1 578 ? 24.928 -35.364 -31.171 1.00 74.50 578 GLY A CA 1
ATOM 4813 C C . GLY A 1 578 ? 24.979 -33.862 -31.474 1.00 74.50 578 GLY A C 1
ATOM 4814 O O . GLY A 1 578 ? 25.531 -33.471 -32.506 1.00 74.50 578 GLY A O 1
ATOM 4815 N N . HIS A 1 579 ? 24.473 -33.011 -30.577 1.00 72.81 579 HIS A N 1
ATOM 4816 C CA . HIS A 1 579 ? 24.533 -31.547 -30.677 1.00 72.81 579 HIS A CA 1
ATOM 4817 C C . HIS A 1 579 ? 25.369 -30.918 -29.553 1.00 72.81 579 HIS A C 1
ATOM 4819 O O . HIS A 1 579 ? 25.984 -29.868 -29.751 1.00 72.81 579 HIS A O 1
ATOM 4825 N N . ASN A 1 580 ? 25.429 -31.566 -28.391 1.00 68.50 580 ASN A N 1
ATOM 4826 C CA . ASN A 1 580 ? 26.177 -31.150 -27.218 1.00 68.50 580 ASN A CA 1
ATOM 4827 C C . ASN A 1 580 ? 26.856 -32.363 -26.556 1.00 68.50 580 ASN A C 1
ATOM 4829 O O . ASN A 1 580 ? 26.203 -33.193 -25.928 1.00 68.50 580 ASN A O 1
ATOM 4833 N N . ARG A 1 581 ? 28.196 -32.404 -26.607 1.00 70.12 581 ARG A N 1
ATOM 4834 C CA . ARG A 1 581 ? 29.024 -33.446 -25.959 1.00 70.12 581 ARG A CA 1
ATOM 4835 C C . ARG A 1 581 ? 28.931 -33.475 -24.429 1.00 70.12 581 ARG A C 1
ATOM 4837 O O . ARG A 1 581 ? 29.483 -34.373 -23.800 1.00 70.12 581 ARG A O 1
ATOM 4844 N N . TYR A 1 582 ? 28.279 -32.478 -23.840 1.00 74.69 582 TYR A N 1
ATOM 4845 C CA . TYR A 1 582 ? 28.082 -32.328 -22.403 1.00 74.69 582 TYR A CA 1
ATOM 4846 C C . TYR A 1 582 ? 26.596 -32.155 -22.068 1.00 74.69 582 TYR A C 1
ATOM 4848 O O . TYR A 1 582 ? 26.251 -31.425 -21.136 1.00 74.69 582 TYR A O 1
ATOM 4856 N N . ALA A 1 583 ? 25.703 -32.788 -22.837 1.00 78.25 583 ALA A N 1
ATOM 4857 C CA . ALA A 1 583 ? 24.303 -32.879 -22.453 1.00 78.25 583 ALA A CA 1
ATOM 4858 C C . ALA A 1 583 ? 24.198 -33.594 -21.100 1.00 78.25 583 ALA A C 1
ATOM 4860 O O . ALA A 1 583 ? 24.974 -34.495 -20.788 1.00 78.25 583 ALA A O 1
ATOM 4861 N N . GLU A 1 584 ? 23.254 -33.177 -20.265 1.00 86.44 584 GLU A N 1
ATOM 4862 C CA . GLU A 1 584 ? 23.100 -33.724 -18.919 1.00 86.44 584 GLU A CA 1
ATOM 4863 C C . GLU A 1 584 ? 21.674 -34.208 -18.677 1.00 86.44 584 GLU A C 1
ATOM 4865 O O . GLU A 1 584 ? 20.692 -33.608 -19.125 1.00 86.44 584 GLU A O 1
ATOM 4870 N N . LYS A 1 585 ? 21.561 -35.321 -17.955 1.00 90.56 585 LYS A N 1
ATOM 4871 C CA . LYS A 1 585 ? 20.300 -35.864 -17.453 1.00 90.56 585 LYS A CA 1
ATOM 4872 C C . LYS A 1 585 ? 20.457 -36.236 -15.991 1.00 90.56 585 LYS A C 1
ATOM 4874 O O . LYS A 1 585 ? 21.548 -36.565 -15.533 1.00 90.56 585 LYS A O 1
ATOM 4879 N N . ILE A 1 586 ? 19.348 -36.195 -15.270 1.00 92.69 586 ILE A N 1
ATOM 4880 C CA . ILE A 1 586 ? 19.297 -36.615 -13.875 1.00 92.69 586 ILE A CA 1
ATOM 4881 C C . ILE A 1 586 ? 18.478 -37.887 -13.812 1.00 92.69 586 ILE A C 1
ATOM 4883 O O . ILE A 1 586 ? 17.399 -37.943 -14.399 1.00 92.69 586 ILE A O 1
ATOM 4887 N N . VAL A 1 587 ? 19.010 -38.907 -13.150 1.00 93.38 587 VAL A N 1
ATOM 4888 C CA . VAL A 1 587 ? 18.380 -40.226 -13.047 1.00 93.38 587 VAL A CA 1
ATOM 4889 C C . VAL A 1 587 ? 18.232 -40.632 -11.591 1.00 93.38 587 VAL A C 1
ATOM 4891 O O . VAL A 1 587 ? 19.076 -40.300 -10.763 1.00 93.38 587 VAL A O 1
ATOM 4894 N N . ASN A 1 588 ? 17.155 -41.334 -11.258 1.00 92.44 588 ASN A N 1
ATOM 4895 C CA . ASN A 1 588 ? 17.016 -41.965 -9.948 1.00 92.44 588 ASN A CA 1
ATOM 4896 C C . ASN A 1 588 ? 17.949 -43.184 -9.860 1.00 92.44 588 ASN A C 1
ATOM 4898 O O . ASN A 1 588 ? 17.890 -44.052 -10.728 1.00 92.44 588 ASN A O 1
ATOM 4902 N N . LYS A 1 589 ? 18.771 -43.279 -8.809 1.00 90.88 589 LYS A N 1
ATOM 4903 C CA . LYS A 1 589 ? 19.761 -44.362 -8.643 1.00 90.88 589 LYS A CA 1
ATOM 4904 C C . LYS A 1 589 ? 19.137 -45.747 -8.510 1.00 90.88 589 LYS A C 1
ATOM 4906 O O . LYS A 1 589 ? 19.734 -46.736 -8.918 1.00 90.88 589 LYS A O 1
ATOM 4911 N N . ASN A 1 590 ? 17.937 -45.816 -7.937 1.00 87.69 590 ASN A N 1
ATOM 4912 C CA . ASN A 1 590 ? 17.254 -47.078 -7.675 1.00 87.69 590 ASN A CA 1
ATOM 4913 C C . ASN A 1 590 ? 16.418 -47.537 -8.874 1.00 87.69 590 ASN A C 1
ATOM 4915 O O . ASN A 1 590 ? 16.328 -48.735 -9.127 1.00 87.69 590 ASN A O 1
ATOM 4919 N N . THR A 1 591 ? 15.782 -46.607 -9.597 1.00 89.56 591 THR A N 1
ATOM 4920 C CA . THR A 1 591 ? 14.842 -46.944 -10.685 1.00 89.56 591 THR A CA 1
ATOM 4921 C C . THR A 1 591 ? 15.419 -46.743 -12.086 1.00 89.56 591 THR A C 1
ATOM 4923 O O . THR A 1 591 ? 14.830 -47.217 -13.052 1.00 89.56 591 THR A O 1
ATOM 4926 N N . ASN A 1 592 ? 16.563 -46.060 -12.222 1.00 87.81 592 ASN A N 1
ATOM 4927 C CA . ASN A 1 592 ? 17.144 -45.588 -13.488 1.00 87.81 592 ASN A CA 1
ATOM 4928 C C . ASN A 1 592 ? 16.221 -44.679 -14.325 1.00 87.81 592 ASN A C 1
ATOM 4930 O O . ASN A 1 592 ? 16.514 -44.387 -15.487 1.00 87.81 592 ASN A O 1
ATOM 4934 N N . GLU A 1 593 ? 15.121 -44.192 -13.750 1.00 91.00 593 GLU A N 1
ATOM 4935 C CA . GLU A 1 593 ? 14.192 -43.297 -14.434 1.00 91.00 593 GLU A CA 1
ATOM 4936 C C . GLU A 1 593 ? 14.797 -41.903 -14.603 1.00 91.00 593 GLU A C 1
ATOM 4938 O O . GLU A 1 593 ? 15.381 -41.343 -13.670 1.00 91.00 593 GLU A O 1
ATOM 4943 N N . VAL A 1 594 ? 14.626 -41.326 -15.796 1.00 90.88 594 VAL A N 1
ATOM 4944 C CA . VAL A 1 594 ? 15.042 -39.951 -16.090 1.00 90.88 594 VAL A CA 1
ATOM 4945 C C . VAL A 1 594 ? 14.071 -38.979 -15.437 1.00 90.88 594 VAL A C 1
ATOM 4947 O O . VAL A 1 594 ? 12.869 -38.997 -15.696 1.00 90.88 594 VAL A O 1
ATOM 4950 N N . ILE A 1 595 ? 14.612 -38.082 -14.623 1.00 89.31 595 ILE A N 1
ATOM 4951 C CA . ILE A 1 595 ? 13.850 -37.053 -13.936 1.00 89.31 595 ILE A CA 1
ATOM 4952 C C . ILE A 1 595 ? 13.557 -35.908 -14.898 1.00 89.31 595 ILE A C 1
ATOM 4954 O O . ILE A 1 595 ? 14.460 -35.209 -15.360 1.00 89.31 595 ILE A O 1
ATOM 4958 N N . THR A 1 596 ? 12.272 -35.703 -15.172 1.00 82.06 596 THR A N 1
ATOM 4959 C CA . THR A 1 596 ? 11.763 -34.609 -16.012 1.00 82.06 596 THR A CA 1
ATOM 4960 C C . THR A 1 596 ? 11.335 -33.387 -15.201 1.00 82.06 596 THR A C 1
ATOM 4962 O O . THR A 1 596 ? 11.105 -32.325 -15.772 1.00 82.06 596 THR A O 1
ATOM 4965 N N . ASP A 1 597 ? 11.231 -33.514 -13.877 1.00 78.38 597 ASP A N 1
ATOM 4966 C CA . ASP A 1 597 ? 10.885 -32.407 -12.989 1.00 78.38 597 ASP A CA 1
ATOM 4967 C C . ASP A 1 597 ? 12.044 -31.392 -12.916 1.00 78.38 597 ASP A C 1
ATOM 4969 O O . ASP A 1 597 ? 13.098 -31.652 -12.330 1.00 78.38 597 ASP A O 1
ATOM 4973 N N . GLU A 1 598 ? 11.851 -30.212 -13.517 1.00 78.38 598 GLU A N 1
ATOM 4974 C CA . GLU A 1 598 ? 12.858 -29.142 -13.576 1.00 78.38 598 GLU A CA 1
ATOM 4975 C C . GLU A 1 598 ? 13.309 -28.639 -12.197 1.00 78.38 598 GLU A C 1
ATOM 4977 O O . GLU A 1 598 ? 14.437 -28.157 -12.050 1.00 78.38 598 GLU A O 1
ATOM 4982 N N . ARG A 1 599 ? 12.474 -28.761 -11.160 1.00 72.50 599 ARG A N 1
ATOM 4983 C CA . ARG A 1 599 ? 12.842 -28.373 -9.796 1.00 72.50 599 ARG A CA 1
ATOM 4984 C C . ARG A 1 599 ? 13.786 -29.397 -9.192 1.00 72.50 599 ARG A C 1
ATOM 4986 O O . ARG A 1 599 ? 14.832 -28.999 -8.678 1.00 72.50 599 ARG A O 1
ATOM 4993 N N . ILE A 1 600 ? 13.457 -30.686 -9.282 1.00 81.44 600 ILE A N 1
ATOM 4994 C CA . ILE A 1 600 ? 14.361 -31.752 -8.824 1.00 81.44 600 ILE A CA 1
ATOM 4995 C C . ILE A 1 600 ? 15.684 -31.628 -9.578 1.00 81.44 600 ILE A C 1
ATOM 4997 O O . ILE A 1 600 ? 16.747 -31.670 -8.960 1.00 81.44 600 ILE A O 1
ATOM 5001 N N . LYS A 1 601 ? 15.637 -31.332 -10.883 1.00 86.31 601 LYS A N 1
ATOM 5002 C CA . LYS A 1 601 ? 16.845 -31.093 -11.675 1.00 86.31 601 LYS A CA 1
ATOM 5003 C C . LYS A 1 601 ? 17.707 -29.959 -11.116 1.00 86.31 601 LYS A C 1
ATOM 5005 O O . LYS A 1 601 ? 18.905 -30.144 -10.911 1.00 86.31 601 LYS A O 1
ATOM 5010 N N . LYS A 1 602 ? 17.115 -28.799 -10.815 1.00 85.81 602 LYS A N 1
ATOM 5011 C CA . LYS A 1 602 ? 17.827 -27.653 -10.215 1.00 85.81 602 LYS A CA 1
ATOM 5012 C C . LYS A 1 602 ? 18.365 -27.951 -8.812 1.00 85.81 602 LYS A C 1
ATOM 5014 O O . LYS A 1 602 ? 19.495 -27.575 -8.510 1.00 85.81 602 LYS A O 1
ATOM 5019 N N . GLN A 1 603 ? 17.597 -28.644 -7.969 1.00 86.25 603 GLN A N 1
ATOM 5020 C CA . GLN A 1 603 ? 18.020 -29.033 -6.618 1.00 86.25 603 GLN A CA 1
ATOM 5021 C C . GLN A 1 603 ? 19.194 -30.012 -6.648 1.00 86.25 603 GLN A C 1
ATOM 5023 O O . GLN A 1 603 ? 20.163 -29.830 -5.911 1.00 86.25 603 GLN A O 1
ATOM 5028 N N . VAL A 1 604 ? 19.143 -31.010 -7.529 1.00 89.69 604 VAL A N 1
ATOM 5029 C CA . VAL A 1 604 ? 20.228 -31.974 -7.733 1.00 89.69 604 VAL A CA 1
ATOM 5030 C C . VAL A 1 604 ? 21.464 -31.268 -8.296 1.00 89.69 604 VAL A C 1
ATOM 5032 O O . VAL A 1 604 ? 22.532 -31.404 -7.710 1.00 89.69 604 VAL A O 1
ATOM 5035 N N . ARG A 1 605 ? 21.337 -30.421 -9.331 1.00 90.75 605 ARG A N 1
ATOM 5036 C CA . ARG A 1 605 ? 22.454 -29.604 -9.864 1.00 90.75 605 ARG A CA 1
ATOM 5037 C C . ARG A 1 605 ? 23.135 -28.769 -8.782 1.00 90.75 605 ARG A C 1
ATOM 5039 O O . ARG A 1 605 ? 24.359 -28.763 -8.693 1.00 90.75 605 ARG A O 1
ATOM 5046 N N . PHE A 1 606 ? 22.354 -28.083 -7.949 1.00 90.81 606 PHE A N 1
ATOM 5047 C CA . PHE A 1 606 ? 22.897 -27.290 -6.849 1.00 90.81 606 PHE A CA 1
ATOM 5048 C C . PHE A 1 606 ? 23.566 -28.169 -5.780 1.00 90.81 606 PHE A C 1
ATOM 5050 O O . PHE A 1 606 ? 24.650 -27.838 -5.307 1.00 90.81 606 PHE A O 1
ATOM 5057 N N . SER A 1 607 ? 22.971 -29.318 -5.447 1.00 92.25 607 SER A N 1
ATOM 5058 C CA . SER A 1 607 ? 23.551 -30.271 -4.490 1.00 92.25 607 SER A CA 1
ATOM 5059 C C . SER A 1 607 ? 24.889 -30.828 -4.991 1.00 92.25 607 SER A C 1
ATOM 5061 O O . SER A 1 607 ? 25.844 -30.910 -4.222 1.00 92.25 607 SER A O 1
ATOM 5063 N N . TYR A 1 608 ? 24.991 -31.152 -6.286 1.00 92.25 608 TYR A N 1
ATOM 5064 C CA . TYR A 1 608 ? 26.238 -31.598 -6.918 1.00 92.25 608 TYR A CA 1
ATOM 5065 C C . TYR A 1 608 ? 27.263 -30.468 -7.039 1.00 92.25 608 TYR A C 1
ATOM 5067 O O . TYR A 1 608 ? 28.453 -30.705 -6.850 1.00 92.25 608 TYR A O 1
ATOM 5075 N N . LEU A 1 609 ? 26.831 -29.224 -7.282 1.00 91.50 609 LEU A N 1
ATOM 5076 C CA . LEU A 1 609 ? 27.718 -28.063 -7.210 1.00 91.50 609 LEU A CA 1
ATOM 5077 C C . LEU A 1 609 ? 28.333 -27.931 -5.811 1.00 91.50 609 LEU A C 1
ATOM 5079 O O . LEU A 1 609 ? 29.546 -27.755 -5.701 1.00 91.50 609 LEU A O 1
ATOM 5083 N N . TRP A 1 610 ? 27.516 -28.045 -4.758 1.00 92.12 610 TRP A N 1
ATOM 5084 C CA . TRP A 1 610 ? 27.998 -28.026 -3.378 1.00 92.12 610 TRP A CA 1
ATOM 5085 C C . TRP A 1 610 ? 28.967 -29.178 -3.106 1.00 92.12 610 TRP A C 1
ATOM 5087 O O . TRP A 1 610 ? 30.072 -28.920 -2.640 1.00 92.12 610 TRP A O 1
ATOM 5097 N N . LEU A 1 611 ? 28.606 -30.417 -3.460 1.00 92.00 611 LEU A N 1
ATOM 5098 C CA . LEU A 1 611 ? 29.476 -31.588 -3.309 1.00 92.00 611 LEU A CA 1
ATOM 5099 C C . LEU A 1 611 ? 30.829 -31.381 -4.003 1.00 92.00 611 LEU A C 1
ATOM 5101 O O . LEU A 1 611 ? 31.863 -31.611 -3.392 1.00 92.00 611 LEU A O 1
ATOM 5105 N N . ASN A 1 612 ? 30.839 -30.869 -5.234 1.00 89.12 612 ASN A N 1
ATOM 5106 C CA . ASN A 1 612 ? 32.070 -30.646 -5.996 1.00 89.12 612 ASN A CA 1
ATOM 5107 C C . ASN A 1 612 ? 32.936 -29.505 -5.437 1.00 89.12 612 ASN A C 1
ATOM 5109 O O . ASN A 1 612 ? 34.155 -29.524 -5.592 1.00 89.12 612 ASN A O 1
ATOM 5113 N N . CYS A 1 613 ? 32.328 -28.485 -4.824 1.00 89.00 613 CYS A N 1
ATOM 5114 C CA . CYS A 1 613 ? 33.064 -27.345 -4.270 1.00 89.00 613 CYS A CA 1
ATOM 5115 C C . CYS A 1 613 ? 33.544 -27.612 -2.842 1.00 89.00 613 CYS A C 1
ATOM 5117 O O . CYS A 1 613 ? 34.695 -27.331 -2.516 1.00 89.00 613 CYS A O 1
ATOM 5119 N N . ALA A 1 614 ? 32.669 -28.153 -1.994 1.00 87.81 614 ALA A N 1
ATOM 5120 C CA . ALA A 1 614 ? 32.969 -28.471 -0.607 1.00 87.81 614 ALA A CA 1
ATOM 5121 C C . ALA A 1 614 ? 33.764 -29.773 -0.499 1.00 87.81 614 ALA A C 1
ATOM 5123 O O . ALA A 1 614 ? 34.791 -29.798 0.165 1.00 87.81 614 ALA A O 1
ATOM 5124 N N . GLY A 1 615 ? 33.367 -30.821 -1.216 1.00 84.25 615 GLY A N 1
ATOM 5125 C CA . GLY A 1 615 ? 33.966 -32.159 -1.196 1.00 84.25 615 GLY A CA 1
ATOM 5126 C C . GLY A 1 615 ? 35.206 -32.332 -2.073 1.00 84.25 615 GLY A C 1
ATOM 5127 O O . GLY A 1 615 ? 35.534 -33.451 -2.452 1.00 84.25 615 GLY A O 1
ATOM 5128 N N . ASN A 1 616 ? 35.936 -31.258 -2.394 1.00 74.75 616 ASN A N 1
ATOM 5129 C CA . ASN A 1 616 ? 37.167 -31.346 -3.194 1.00 74.75 616 ASN A CA 1
ATOM 5130 C C . ASN A 1 616 ? 38.262 -32.214 -2.519 1.00 74.75 616 ASN A C 1
ATOM 5132 O O . ASN A 1 616 ? 39.236 -32.615 -3.152 1.00 74.75 616 ASN A O 1
ATOM 5136 N N . LYS A 1 617 ? 38.103 -32.527 -1.225 1.00 73.44 617 LYS A N 1
ATOM 5137 C CA . LYS A 1 617 ? 38.901 -33.515 -0.485 1.00 73.44 617 LYS A CA 1
ATOM 5138 C C . LYS A 1 617 ? 38.016 -34.705 -0.142 1.00 73.44 617 LYS A C 1
ATOM 5140 O O . LYS A 1 617 ? 36.928 -34.515 0.393 1.00 73.44 617 LYS A O 1
ATOM 5145 N N . HIS A 1 618 ? 38.502 -35.908 -0.424 1.00 76.44 618 HIS A N 1
ATOM 5146 C CA . HIS A 1 618 ? 37.756 -37.149 -0.246 1.00 76.44 618 HIS A CA 1
ATOM 5147 C C . HIS A 1 618 ? 38.621 -38.221 0.419 1.00 76.44 618 HIS A C 1
ATOM 5149 O O . HIS A 1 618 ? 39.848 -38.215 0.282 1.00 76.44 618 HIS A O 1
ATOM 5155 N N . TYR A 1 619 ? 37.983 -39.132 1.152 1.00 77.81 619 TYR A N 1
ATOM 5156 C CA . TYR A 1 619 ? 38.655 -40.321 1.682 1.00 77.81 619 TYR A CA 1
ATOM 5157 C C . TYR A 1 619 ? 38.600 -41.449 0.644 1.00 77.81 619 TYR A C 1
ATOM 5159 O O . TYR A 1 619 ? 37.639 -41.561 -0.111 1.00 77.81 619 TYR A O 1
ATOM 5167 N N . ALA A 1 620 ? 39.617 -42.315 0.619 1.00 73.06 620 ALA A N 1
ATOM 5168 C CA . ALA A 1 620 ? 39.736 -43.378 -0.387 1.00 73.06 620 ALA A CA 1
ATOM 5169 C C . ALA A 1 620 ? 38.572 -44.396 -0.382 1.00 73.06 620 ALA A C 1
ATOM 5171 O O . ALA A 1 620 ? 38.353 -45.066 -1.384 1.00 73.06 620 ALA A O 1
ATOM 5172 N N . ASN A 1 621 ? 37.826 -44.492 0.726 1.00 79.94 621 ASN A N 1
ATOM 5173 C CA . ASN A 1 621 ? 36.777 -45.494 0.937 1.00 79.94 621 ASN A CA 1
ATOM 5174 C C . ASN A 1 621 ? 35.356 -44.894 0.962 1.00 79.94 621 ASN A C 1
ATOM 5176 O O . ASN A 1 621 ? 34.442 -45.517 1.499 1.00 79.94 621 ASN A O 1
ATOM 5180 N N . GLU A 1 622 ? 35.154 -43.673 0.456 1.00 82.88 622 GLU A N 1
ATOM 5181 C CA . GLU A 1 622 ? 33.812 -43.081 0.384 1.00 82.88 622 GLU A CA 1
ATOM 5182 C C . GLU A 1 622 ? 33.021 -43.642 -0.800 1.00 82.88 622 GLU A C 1
ATOM 5184 O O . GLU A 1 622 ? 33.504 -43.648 -1.929 1.00 82.88 622 GLU A O 1
ATOM 5189 N N . GLU A 1 623 ? 31.772 -44.048 -0.554 1.00 83.69 623 GLU A N 1
ATOM 5190 C CA . GLU A 1 623 ? 30.833 -44.473 -1.604 1.00 83.69 623 GLU A CA 1
ATOM 5191 C C . GLU A 1 623 ? 30.538 -43.338 -2.599 1.00 83.69 623 GLU A C 1
ATOM 5193 O O . GLU A 1 623 ? 30.415 -43.556 -3.801 1.00 83.69 623 GLU A O 1
ATOM 5198 N N . ILE A 1 624 ? 30.465 -42.105 -2.091 1.00 85.38 624 ILE A N 1
ATOM 5199 C CA . ILE A 1 624 ? 30.332 -40.885 -2.884 1.00 85.38 624 ILE A CA 1
ATOM 5200 C C . ILE A 1 624 ? 31.569 -40.024 -2.596 1.00 85.38 624 ILE A C 1
ATOM 5202 O O . ILE A 1 624 ? 31.691 -39.510 -1.479 1.00 85.38 624 ILE A O 1
ATOM 5206 N N . PRO A 1 625 ? 32.484 -39.847 -3.567 1.00 86.00 625 PRO A N 1
ATOM 5207 C CA . PRO A 1 625 ? 33.701 -39.072 -3.360 1.00 86.00 625 PRO A CA 1
ATOM 5208 C C . PRO A 1 625 ? 33.409 -37.655 -2.853 1.00 86.00 625 PRO A C 1
ATOM 5210 O O . PRO A 1 625 ? 32.634 -36.914 -3.458 1.00 86.00 625 PRO A O 1
ATOM 5213 N N . GLY A 1 626 ? 34.028 -37.279 -1.733 1.00 86.00 626 GLY A N 1
ATOM 5214 C CA . GLY A 1 626 ? 33.948 -35.933 -1.161 1.00 86.00 626 GLY A CA 1
ATOM 5215 C C . GLY A 1 626 ? 32.754 -35.721 -0.237 1.00 86.00 626 GLY A C 1
ATOM 5216 O O . GLY A 1 626 ? 32.604 -34.639 0.338 1.00 86.00 626 GLY A O 1
ATOM 5217 N N . TYR A 1 627 ? 31.906 -36.738 -0.067 1.00 88.06 627 TYR A N 1
ATOM 5218 C CA . TYR A 1 627 ? 30.657 -36.626 0.677 1.00 88.06 627 TYR A CA 1
ATOM 5219 C C . TYR A 1 627 ? 30.878 -36.266 2.148 1.00 88.06 627 TYR A C 1
ATOM 5221 O O . TYR A 1 627 ? 30.235 -35.335 2.637 1.00 88.06 627 TYR A O 1
ATOM 5229 N N . SER A 1 628 ? 31.798 -36.931 2.861 1.00 84.12 628 SER A N 1
ATOM 5230 C CA . SER A 1 628 ? 31.974 -36.670 4.300 1.00 84.12 628 SER A CA 1
ATOM 5231 C C . SER A 1 628 ? 32.437 -35.243 4.546 1.00 84.12 628 SER A C 1
ATOM 5233 O O . SER A 1 628 ? 31.976 -34.579 5.468 1.00 84.12 628 SER A O 1
ATOM 5235 N N . TYR A 1 629 ? 33.304 -34.727 3.681 1.00 82.62 629 TYR A N 1
ATOM 5236 C CA . TYR A 1 629 ? 33.793 -33.366 3.808 1.00 82.62 629 TYR A CA 1
ATOM 5237 C C . TYR A 1 629 ? 32.730 -32.327 3.426 1.00 82.62 629 TYR A C 1
ATOM 5239 O O . TYR A 1 629 ? 32.609 -31.290 4.078 1.00 82.62 629 TYR A O 1
ATOM 5247 N N . ALA A 1 630 ? 31.922 -32.615 2.403 1.00 85.25 630 ALA A N 1
ATOM 5248 C CA . ALA A 1 630 ? 30.837 -31.740 1.978 1.00 85.25 630 ALA A CA 1
ATOM 5249 C C . ALA A 1 630 ? 29.661 -31.693 2.969 1.00 85.25 630 ALA A C 1
ATOM 5251 O O . ALA A 1 630 ? 28.967 -30.675 3.011 1.00 85.25 630 ALA A O 1
ATOM 5252 N N . PHE A 1 631 ? 29.421 -32.764 3.740 1.00 85.75 631 PHE A N 1
ATOM 5253 C CA . PHE A 1 631 ? 28.162 -32.954 4.473 1.00 85.75 631 PHE A CA 1
ATOM 5254 C C . PHE A 1 631 ? 28.270 -33.437 5.929 1.00 85.75 631 PHE A C 1
ATOM 5256 O O . PHE A 1 631 ? 27.331 -33.206 6.691 1.00 85.75 631 PHE A O 1
ATOM 5263 N N . GLU A 1 632 ? 29.351 -34.099 6.339 1.00 75.69 632 GLU A N 1
ATOM 5264 C CA . GLU A 1 632 ? 29.473 -34.735 7.668 1.00 75.69 632 GLU A CA 1
ATOM 5265 C C . GLU A 1 632 ? 30.417 -33.987 8.624 1.00 75.69 632 GLU A C 1
ATOM 5267 O O . GLU A 1 632 ? 30.539 -34.344 9.791 1.00 75.69 632 GLU A O 1
ATOM 5272 N N . VAL A 1 633 ? 31.062 -32.910 8.167 1.00 72.62 633 VAL A N 1
ATOM 5273 C CA . VAL A 1 633 ? 31.818 -32.007 9.045 1.00 72.62 633 VAL A CA 1
ATOM 5274 C C . VAL A 1 633 ? 30.880 -30.910 9.563 1.00 72.62 633 VAL A C 1
ATOM 5276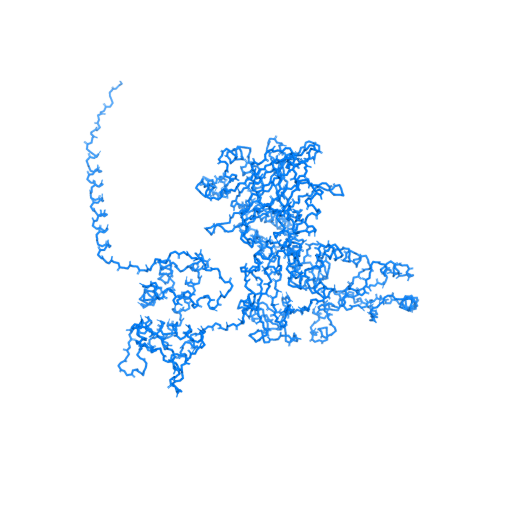 O O . VAL A 1 633 ? 30.365 -30.129 8.766 1.00 72.62 633 VAL A O 1
ATOM 5279 N N . ASP A 1 634 ? 30.719 -30.773 10.886 1.00 65.25 634 ASP A N 1
ATOM 5280 C CA . ASP A 1 634 ? 29.820 -29.782 11.527 1.00 65.25 634 ASP A CA 1
ATOM 5281 C C . ASP A 1 634 ? 30.020 -28.334 11.033 1.00 65.25 634 ASP A C 1
ATOM 5283 O O . ASP A 1 634 ? 29.096 -27.519 10.980 1.00 65.25 634 ASP A O 1
ATOM 5287 N N . SER A 1 635 ? 31.242 -27.994 10.621 1.00 73.31 635 SER A N 1
ATOM 5288 C CA . SER A 1 635 ? 31.571 -26.677 10.067 1.00 73.31 635 SER A CA 1
ATOM 5289 C C . SER A 1 635 ? 31.063 -26.458 8.635 1.00 73.31 635 SER A C 1
ATOM 5291 O O . SER A 1 635 ? 30.842 -25.305 8.261 1.00 73.31 635 SER A O 1
ATOM 5293 N N . ALA A 1 636 ? 30.798 -27.507 7.850 1.00 79.19 636 ALA A N 1
ATOM 5294 C CA . ALA A 1 636 ? 30.335 -27.401 6.463 1.00 79.19 636 ALA A CA 1
ATOM 5295 C C . ALA A 1 636 ? 28.930 -26.788 6.365 1.00 79.19 636 ALA A C 1
ATOM 5297 O O . ALA A 1 636 ? 28.704 -25.901 5.540 1.00 79.19 636 ALA A O 1
ATOM 5298 N N . GLN A 1 637 ? 28.005 -27.170 7.254 1.00 83.75 637 GLN A N 1
ATOM 5299 C CA . GLN A 1 637 ? 26.663 -26.577 7.297 1.00 83.75 637 GLN A CA 1
ATOM 5300 C C . GLN A 1 637 ? 26.710 -25.093 7.697 1.00 83.75 637 GLN A C 1
ATOM 5302 O O . GLN A 1 637 ? 25.986 -24.265 7.141 1.00 83.75 637 GLN A O 1
ATOM 5307 N N . SER A 1 638 ? 27.587 -24.731 8.638 1.00 80.25 638 SER A N 1
ATOM 5308 C CA . SER A 1 638 ? 27.795 -23.332 9.032 1.00 80.25 638 SER A CA 1
ATOM 5309 C C . SER A 1 638 ? 28.326 -22.494 7.863 1.00 80.25 638 SER A C 1
ATOM 5311 O O . SER A 1 638 ? 27.787 -21.426 7.564 1.00 80.25 638 SER A O 1
ATOM 5313 N N . VAL A 1 639 ? 29.319 -23.013 7.136 1.00 83.88 639 VAL A N 1
ATOM 5314 C CA . VAL A 1 639 ? 29.889 -22.369 5.942 1.00 83.88 639 VAL A CA 1
ATOM 5315 C C . VAL A 1 639 ? 28.848 -22.238 4.836 1.00 83.88 639 VAL A C 1
ATOM 5317 O O . VAL A 1 639 ? 28.711 -21.155 4.270 1.00 83.88 639 VAL A O 1
ATOM 5320 N N . PHE A 1 640 ? 28.060 -23.285 4.579 1.00 86.12 640 PHE A N 1
ATOM 5321 C CA . PHE A 1 640 ? 26.941 -23.243 3.636 1.00 86.12 640 PHE A CA 1
ATOM 5322 C C . PHE A 1 640 ? 25.977 -22.102 3.962 1.00 86.12 640 PHE A C 1
ATOM 5324 O O . PHE A 1 640 ? 25.674 -21.272 3.105 1.00 86.12 640 PHE A O 1
ATOM 5331 N N . ASN A 1 641 ? 25.540 -22.015 5.220 1.00 82.62 641 ASN A N 1
ATOM 5332 C CA . ASN A 1 641 ? 24.605 -20.987 5.667 1.00 82.62 641 ASN A CA 1
ATOM 5333 C C . ASN A 1 641 ? 25.175 -19.573 5.497 1.00 82.62 641 ASN A C 1
ATOM 5335 O O . ASN A 1 641 ? 24.443 -18.655 5.119 1.00 82.62 641 ASN A O 1
ATOM 5339 N N . VAL A 1 642 ? 26.472 -19.378 5.758 1.00 84.12 642 VAL A N 1
ATOM 5340 C CA . VAL A 1 642 ? 27.127 -18.077 5.564 1.00 84.12 642 VAL A CA 1
ATOM 5341 C C . VAL A 1 642 ? 27.267 -17.738 4.084 1.00 84.12 642 VAL A C 1
ATOM 5343 O O . VAL A 1 642 ? 26.907 -16.626 3.702 1.00 84.12 642 VAL A O 1
ATOM 5346 N N . ILE A 1 643 ? 27.731 -18.671 3.247 1.00 85.62 643 ILE A N 1
ATOM 5347 C CA . ILE A 1 643 ? 27.866 -18.464 1.799 1.00 85.62 643 ILE A CA 1
ATOM 5348 C C . ILE A 1 643 ? 26.501 -18.159 1.181 1.00 85.62 643 ILE A C 1
ATOM 5350 O O . ILE A 1 643 ? 26.368 -17.163 0.474 1.00 85.62 643 ILE A O 1
ATOM 5354 N N . ASN A 1 644 ? 25.468 -18.944 1.499 1.00 83.50 644 ASN A N 1
ATOM 5355 C CA . ASN A 1 644 ? 24.118 -18.730 0.980 1.00 83.50 644 ASN A CA 1
ATOM 5356 C C . ASN A 1 644 ? 23.551 -17.369 1.412 1.00 83.50 644 ASN A C 1
ATOM 5358 O O . ASN A 1 644 ? 22.943 -16.660 0.609 1.00 83.50 644 ASN A O 1
ATOM 5362 N N . ARG A 1 645 ? 23.813 -16.952 2.659 1.00 80.88 645 ARG A N 1
ATOM 5363 C CA . ARG A 1 645 ? 23.457 -15.609 3.134 1.00 80.88 645 ARG A CA 1
ATOM 5364 C C . ARG A 1 645 ? 24.218 -14.526 2.378 1.00 80.88 645 ARG A C 1
ATOM 5366 O O . ARG A 1 645 ? 23.601 -13.565 1.956 1.00 80.88 645 ARG A O 1
ATOM 5373 N N . CYS A 1 646 ? 25.521 -14.676 2.159 1.00 83.44 646 CYS A N 1
ATOM 5374 C CA . CYS A 1 646 ? 26.320 -13.710 1.403 1.00 83.44 646 CYS A CA 1
ATOM 5375 C C . CYS A 1 646 ? 25.894 -13.612 -0.070 1.00 83.44 646 CYS A C 1
ATOM 5377 O O . CYS A 1 646 ? 25.840 -12.510 -0.610 1.00 83.44 646 CYS A O 1
ATOM 5379 N N . ILE A 1 647 ? 25.550 -14.732 -0.709 1.00 82.81 647 ILE A N 1
ATOM 5380 C CA . ILE A 1 647 ? 24.969 -14.765 -2.058 1.00 82.81 647 ILE A CA 1
ATOM 5381 C C . ILE A 1 647 ? 23.619 -14.048 -2.066 1.00 82.81 647 ILE A C 1
ATOM 5383 O O . ILE A 1 647 ? 23.389 -13.198 -2.921 1.00 82.81 647 ILE A O 1
ATOM 5387 N N . THR A 1 648 ? 22.755 -14.346 -1.094 1.00 75.12 648 THR A N 1
ATOM 5388 C CA . THR A 1 648 ? 21.453 -13.685 -0.933 1.00 75.12 648 THR A CA 1
ATOM 5389 C C . THR A 1 648 ? 21.621 -12.184 -0.736 1.00 75.12 648 THR A C 1
ATOM 5391 O O . THR A 1 648 ? 21.013 -11.415 -1.469 1.00 75.12 648 THR A O 1
ATOM 5394 N N . ASP A 1 649 ? 22.491 -11.761 0.184 1.00 73.06 649 ASP A N 1
ATOM 5395 C CA . ASP A 1 649 ? 22.824 -10.358 0.436 1.00 73.06 649 ASP A CA 1
ATOM 5396 C C . ASP A 1 649 ? 23.311 -9.686 -0.856 1.00 73.06 649 ASP A C 1
ATOM 5398 O O . ASP A 1 649 ? 22.897 -8.574 -1.170 1.00 73.06 649 ASP A O 1
ATOM 5402 N N . SER A 1 650 ? 24.151 -10.374 -1.637 1.00 74.31 650 SER A N 1
ATOM 5403 C CA . SER A 1 650 ? 24.655 -9.884 -2.920 1.00 74.31 650 SER A CA 1
ATOM 5404 C C . SER A 1 650 ? 23.534 -9.717 -3.947 1.00 74.31 650 SER A C 1
ATOM 5406 O O . SER A 1 650 ? 23.408 -8.648 -4.535 1.00 74.31 650 SER A O 1
ATOM 5408 N N . ILE A 1 651 ? 22.654 -10.705 -4.113 1.00 66.81 651 ILE A N 1
ATOM 5409 C CA . ILE A 1 651 ? 21.534 -10.608 -5.060 1.00 66.81 651 ILE A CA 1
ATOM 5410 C C . ILE A 1 651 ? 20.522 -9.549 -4.614 1.00 66.81 651 ILE A C 1
ATOM 5412 O O . ILE A 1 651 ? 20.060 -8.769 -5.440 1.00 66.81 651 ILE A O 1
ATOM 5416 N N . VAL A 1 652 ? 20.216 -9.458 -3.320 1.00 59.31 652 VAL A N 1
ATOM 5417 C CA . VAL A 1 652 ? 19.328 -8.423 -2.767 1.00 59.31 652 VAL A CA 1
ATOM 5418 C C . VAL A 1 652 ? 19.925 -7.031 -2.970 1.00 59.31 652 VAL A C 1
ATOM 5420 O O . VAL A 1 652 ? 19.201 -6.094 -3.298 1.00 59.31 652 VAL A O 1
ATOM 5423 N N . LYS A 1 653 ? 21.242 -6.890 -2.797 1.00 58.91 653 LYS A N 1
ATOM 5424 C CA . LYS A 1 653 ? 21.948 -5.613 -2.929 1.00 58.91 653 LYS A CA 1
ATOM 5425 C C . LYS A 1 653 ? 22.228 -5.230 -4.382 1.00 58.91 653 LYS A C 1
ATOM 5427 O O . LYS A 1 653 ? 22.292 -4.046 -4.657 1.00 58.91 653 LYS A O 1
ATOM 5432 N N . PHE A 1 654 ? 22.414 -6.169 -5.309 1.00 55.06 654 PHE A N 1
ATOM 5433 C CA . PHE A 1 654 ? 22.888 -5.876 -6.676 1.00 55.06 654 PHE A CA 1
ATOM 5434 C C . PHE A 1 654 ? 22.004 -6.407 -7.802 1.00 55.06 654 PHE A C 1
ATOM 5436 O O . PHE A 1 654 ? 22.344 -6.230 -8.970 1.00 55.06 654 PHE A O 1
ATOM 5443 N N . GLY A 1 655 ? 20.923 -7.121 -7.489 1.00 53.62 655 GLY A N 1
ATOM 5444 C CA . GLY A 1 655 ? 20.091 -7.821 -8.475 1.00 53.62 655 GLY A CA 1
ATOM 5445 C C . GLY A 1 655 ? 20.783 -9.010 -9.159 1.00 53.62 655 GLY A C 1
ATOM 5446 O O . GLY A 1 655 ? 20.195 -9.646 -10.032 1.00 53.62 655 GLY A O 1
ATOM 5447 N N . THR A 1 656 ? 22.028 -9.316 -8.785 1.00 72.06 656 THR A N 1
ATOM 5448 C CA . THR A 1 656 ? 22.845 -10.426 -9.290 1.00 72.06 656 THR A CA 1
ATOM 5449 C C . THR A 1 656 ? 23.916 -10.792 -8.258 1.00 72.06 656 THR A C 1
ATOM 5451 O O . THR A 1 656 ? 24.135 -10.062 -7.294 1.00 72.06 656 THR A O 1
ATOM 5454 N N . ILE A 1 657 ? 24.615 -11.907 -8.460 1.00 77.69 657 ILE A N 1
ATOM 5455 C CA . ILE A 1 657 ? 25.757 -12.286 -7.620 1.00 77.69 657 ILE A CA 1
ATOM 5456 C C . ILE A 1 657 ? 26.970 -11.450 -8.044 1.00 77.69 657 ILE A C 1
ATOM 5458 O O . ILE A 1 657 ? 27.344 -11.470 -9.216 1.00 77.69 657 ILE A O 1
ATOM 5462 N N . LYS A 1 658 ? 27.592 -10.736 -7.099 1.00 80.19 658 LYS A N 1
ATOM 5463 C CA . LYS A 1 658 ? 28.898 -10.068 -7.248 1.00 80.19 658 LYS A CA 1
ATOM 5464 C C . LYS A 1 658 ? 29.983 -10.915 -6.568 1.00 80.19 658 LYS A C 1
ATOM 5466 O O . LYS A 1 658 ? 30.131 -10.818 -5.348 1.00 80.19 658 LYS A O 1
ATOM 5471 N N . PRO A 1 659 ? 30.747 -11.737 -7.318 1.00 82.50 659 PRO A N 1
ATOM 5472 C CA . PRO A 1 659 ? 31.677 -12.712 -6.745 1.00 82.50 659 PRO A CA 1
ATOM 5473 C C . PRO A 1 659 ? 32.684 -12.148 -5.742 1.00 82.50 659 PRO A C 1
ATOM 5475 O O . PRO A 1 659 ? 32.865 -12.730 -4.677 1.00 82.50 659 PRO A O 1
ATOM 5478 N N . ILE A 1 660 ? 33.283 -10.991 -6.039 1.00 78.62 660 ILE A N 1
ATOM 5479 C CA . ILE A 1 660 ? 34.276 -10.350 -5.161 1.00 78.62 660 ILE A CA 1
ATOM 5480 C C . ILE A 1 660 ? 33.647 -9.957 -3.816 1.00 78.62 660 ILE A C 1
ATOM 5482 O O . ILE A 1 660 ? 34.218 -10.234 -2.765 1.00 78.62 660 ILE A O 1
ATOM 5486 N N . GLU A 1 661 ? 32.440 -9.381 -3.817 1.00 79.81 661 GLU A N 1
ATOM 5487 C CA . GLU A 1 661 ? 31.766 -8.995 -2.569 1.00 79.81 661 GLU A CA 1
ATOM 5488 C C . GLU A 1 661 ? 31.342 -10.200 -1.731 1.00 79.81 661 GLU A C 1
ATOM 5490 O O . GLU A 1 661 ? 31.437 -10.166 -0.499 1.00 79.81 661 GLU A O 1
ATOM 5495 N N . VAL A 1 662 ? 30.880 -11.268 -2.389 1.00 81.88 662 VAL A N 1
ATOM 5496 C CA . VAL A 1 662 ? 30.540 -12.520 -1.708 1.00 81.88 662 VAL A CA 1
ATOM 5497 C C . VAL A 1 662 ? 31.793 -13.118 -1.076 1.00 81.88 662 VAL A C 1
ATOM 5499 O O . VAL A 1 662 ? 31.758 -13.449 0.106 1.00 81.88 662 VAL A O 1
ATOM 5502 N N . TYR A 1 663 ? 32.902 -13.191 -1.815 1.00 86.44 663 TYR A N 1
ATOM 5503 C CA . TYR A 1 663 ? 34.176 -13.710 -1.319 1.00 86.44 663 TYR A CA 1
ATOM 5504 C C . TYR A 1 663 ? 34.692 -12.930 -0.102 1.00 86.44 663 TYR A C 1
ATOM 5506 O O . TYR A 1 663 ? 34.912 -13.529 0.951 1.00 86.44 663 TYR A O 1
ATOM 5514 N N . GLU A 1 664 ? 34.798 -11.601 -0.193 1.00 82.19 664 GLU A N 1
ATOM 5515 C CA . GLU A 1 664 ? 35.267 -10.758 0.920 1.00 82.19 664 GLU A CA 1
ATOM 5516 C C . GLU A 1 664 ? 34.362 -10.884 2.155 1.00 82.19 664 GLU A C 1
ATOM 5518 O O . GLU A 1 664 ? 34.823 -10.940 3.300 1.00 82.19 664 GLU A O 1
ATOM 5523 N N . SER A 1 665 ? 33.049 -11.001 1.936 1.00 84.25 665 SER A N 1
ATOM 5524 C CA . SER A 1 665 ? 32.084 -11.199 3.018 1.00 84.25 665 SER A CA 1
ATOM 5525 C C . SER A 1 665 ? 32.222 -12.567 3.683 1.00 84.25 665 SER A C 1
ATOM 5527 O O . SER A 1 665 ? 32.133 -12.655 4.909 1.00 84.25 665 SER A O 1
ATOM 5529 N N . VAL A 1 666 ? 32.439 -13.627 2.900 1.00 84.38 666 VAL A N 1
ATOM 5530 C CA . VAL A 1 666 ? 32.661 -14.984 3.418 1.00 84.38 666 VAL A CA 1
ATOM 5531 C C . VAL A 1 666 ? 33.974 -15.037 4.184 1.00 84.38 666 VAL A C 1
ATOM 5533 O O . VAL A 1 666 ? 33.974 -15.488 5.326 1.00 84.38 666 VAL A O 1
ATOM 5536 N N . LYS A 1 667 ? 35.060 -14.486 3.634 1.00 82.44 667 LYS A N 1
ATOM 5537 C CA . LYS A 1 667 ? 36.360 -14.382 4.307 1.00 82.44 667 LYS A CA 1
ATOM 5538 C C . LYS A 1 667 ? 36.244 -13.706 5.672 1.00 82.44 667 LYS A C 1
ATOM 5540 O O . LYS A 1 667 ? 36.712 -14.234 6.678 1.00 82.44 667 LYS A O 1
ATOM 5545 N N . LYS A 1 668 ? 35.535 -12.576 5.738 1.00 83.38 668 LYS A N 1
ATOM 5546 C CA . LYS A 1 668 ? 35.303 -11.847 6.993 1.00 83.38 668 LYS A CA 1
ATOM 5547 C C . LYS A 1 668 ? 34.459 -12.635 8.003 1.00 83.38 668 LYS A C 1
ATOM 5549 O O . LYS A 1 668 ? 34.726 -12.561 9.199 1.00 83.38 668 LYS A O 1
ATOM 5554 N N . LYS A 1 669 ? 33.414 -13.339 7.553 1.00 81.31 669 LYS A N 1
ATOM 5555 C CA . LYS A 1 669 ? 32.440 -14.024 8.429 1.00 81.31 669 LYS A CA 1
ATOM 5556 C C . LYS A 1 669 ? 32.861 -15.448 8.824 1.00 81.31 669 LYS A C 1
ATOM 5558 O O . LYS A 1 669 ? 32.421 -15.930 9.862 1.00 81.31 669 LYS A O 1
ATOM 5563 N N . CYS A 1 670 ? 33.699 -16.107 8.025 1.00 77.19 670 CYS A N 1
ATOM 5564 C CA . CYS A 1 670 ? 34.115 -17.503 8.193 1.00 77.19 670 CYS A CA 1
ATOM 5565 C C . CYS A 1 670 ? 35.617 -17.683 8.458 1.00 77.19 670 CYS A C 1
ATOM 5567 O O . CYS A 1 670 ? 36.080 -18.818 8.404 1.00 77.19 670 CYS A O 1
ATOM 5569 N N . GLY A 1 671 ? 36.373 -16.620 8.765 1.00 61.84 671 GLY A N 1
ATOM 5570 C CA . GLY A 1 671 ? 37.846 -16.645 8.852 1.00 61.84 671 GLY A CA 1
ATOM 5571 C C . GLY A 1 671 ? 38.472 -17.692 9.792 1.00 61.84 671 GLY A C 1
ATOM 5572 O O . GLY A 1 671 ? 39.659 -17.974 9.685 1.00 61.84 671 GLY A O 1
ATOM 5573 N N . ASN A 1 672 ? 37.684 -18.323 10.668 1.00 68.56 672 ASN A N 1
ATOM 5574 C CA . ASN A 1 672 ? 38.138 -19.411 11.540 1.00 68.56 672 ASN A CA 1
ATOM 5575 C C . ASN A 1 672 ? 38.085 -20.805 10.879 1.00 68.56 672 ASN A C 1
ATOM 5577 O O . ASN A 1 672 ? 38.624 -21.761 11.434 1.00 68.56 672 ASN A O 1
ATOM 5581 N N . TYR A 1 673 ? 37.435 -20.955 9.719 1.00 73.50 673 TYR A N 1
ATOM 5582 C CA . TYR A 1 673 ? 37.373 -22.216 8.982 1.00 73.50 673 TYR A CA 1
ATOM 5583 C C . TYR A 1 673 ? 38.253 -22.155 7.737 1.00 73.50 673 TYR A C 1
ATOM 5585 O O . TYR A 1 673 ? 37.910 -21.518 6.742 1.00 73.50 673 TYR A O 1
ATOM 5593 N N . LYS A 1 674 ? 39.375 -22.880 7.783 1.00 70.56 674 LYS A N 1
ATOM 5594 C CA . LYS A 1 674 ? 40.454 -22.825 6.781 1.00 70.56 674 LYS A CA 1
ATOM 5595 C C . LYS A 1 674 ? 40.043 -23.157 5.340 1.00 70.56 674 LYS A C 1
ATOM 5597 O O . LYS A 1 674 ? 40.795 -22.861 4.426 1.00 70.56 674 LYS A O 1
ATOM 5602 N N . TYR A 1 675 ? 38.866 -23.750 5.133 1.00 77.25 675 TYR A N 1
ATOM 5603 C CA . TYR A 1 675 ? 38.372 -24.137 3.810 1.00 77.25 675 TYR A CA 1
ATOM 5604 C C . TYR A 1 675 ? 37.211 -23.272 3.304 1.00 77.25 675 TYR A C 1
ATOM 5606 O O . TYR A 1 675 ? 36.765 -23.455 2.178 1.00 77.25 675 TYR A O 1
ATOM 5614 N N . ALA A 1 676 ? 36.718 -22.310 4.094 1.00 80.44 676 ALA A N 1
ATOM 5615 C CA . ALA A 1 676 ? 35.602 -21.455 3.682 1.00 80.44 676 ALA A CA 1
ATOM 5616 C C . ALA A 1 676 ? 35.947 -20.609 2.445 1.00 80.44 676 ALA A C 1
ATOM 5618 O O . ALA A 1 676 ? 35.119 -20.466 1.546 1.00 80.44 676 ALA A O 1
ATOM 5619 N N . GLU A 1 677 ? 37.174 -20.082 2.392 1.00 81.94 677 GLU A N 1
ATOM 5620 C CA . GLU A 1 677 ? 37.674 -19.303 1.253 1.00 81.94 677 GLU A CA 1
ATOM 5621 C C . GLU A 1 677 ? 37.801 -20.179 -0.005 1.00 81.94 677 GLU A C 1
ATOM 5623 O O . GLU A 1 677 ? 37.311 -19.788 -1.063 1.00 81.94 677 GLU A O 1
ATOM 5628 N N . GLU A 1 678 ? 38.360 -21.391 0.114 1.00 82.94 678 GLU A N 1
ATOM 5629 C CA . GLU A 1 678 ? 38.487 -22.349 -0.999 1.00 82.94 678 GLU A CA 1
ATOM 5630 C C . GLU A 1 678 ? 37.116 -22.713 -1.598 1.00 82.94 678 GLU A C 1
ATOM 5632 O O . GLU A 1 678 ? 36.942 -22.698 -2.819 1.00 82.94 678 GLU A O 1
ATOM 5637 N N . ILE A 1 679 ? 36.120 -22.979 -0.744 1.00 86.88 679 ILE A N 1
ATOM 5638 C CA . ILE A 1 679 ? 34.753 -23.321 -1.166 1.00 86.88 679 ILE A CA 1
ATOM 5639 C C . ILE A 1 679 ? 34.095 -22.134 -1.873 1.00 86.88 679 ILE A C 1
ATOM 5641 O O . ILE A 1 679 ? 33.509 -22.302 -2.945 1.00 86.88 679 ILE A O 1
ATOM 5645 N N . ALA A 1 680 ? 34.213 -20.926 -1.313 1.00 86.12 680 ALA A N 1
ATOM 5646 C CA . ALA A 1 680 ? 33.658 -19.720 -1.921 1.00 86.12 680 ALA A CA 1
ATOM 5647 C C . ALA A 1 680 ? 34.272 -19.447 -3.301 1.00 86.12 680 ALA A C 1
ATOM 5649 O O . ALA A 1 680 ? 33.538 -19.184 -4.254 1.00 86.12 680 ALA A O 1
ATOM 5650 N N . VAL A 1 681 ? 35.597 -19.575 -3.434 1.00 84.31 681 VAL A N 1
ATOM 5651 C CA . VAL A 1 681 ? 36.293 -19.456 -4.724 1.00 84.31 681 VAL A CA 1
ATOM 5652 C C . VAL A 1 681 ? 35.761 -20.496 -5.709 1.00 84.31 681 VAL A C 1
ATOM 5654 O O . VAL A 1 681 ? 35.377 -20.138 -6.820 1.00 84.31 681 VAL A O 1
ATOM 5657 N N . ALA A 1 682 ? 35.657 -21.764 -5.303 1.00 85.12 682 ALA A N 1
ATOM 5658 C CA . ALA A 1 682 ? 35.185 -22.839 -6.172 1.00 85.12 682 ALA A CA 1
ATOM 5659 C C . ALA A 1 682 ? 33.740 -22.635 -6.666 1.00 85.12 682 ALA A C 1
ATOM 5661 O O . ALA A 1 682 ? 33.453 -22.911 -7.832 1.00 85.12 682 ALA A O 1
ATOM 5662 N N . MET A 1 683 ? 32.849 -22.108 -5.820 1.00 87.69 683 MET A N 1
ATOM 5663 C CA . MET A 1 683 ? 31.457 -21.812 -6.187 1.00 87.69 683 MET A CA 1
ATOM 5664 C C . MET A 1 683 ? 31.342 -20.604 -7.132 1.00 87.69 683 MET A C 1
ATOM 5666 O O . MET A 1 683 ? 30.455 -20.561 -7.987 1.00 87.69 683 MET A O 1
ATOM 5670 N N . LEU A 1 684 ? 32.252 -19.635 -7.018 1.00 86.31 684 LEU A N 1
ATOM 5671 C CA . LEU A 1 684 ? 32.204 -18.353 -7.732 1.00 86.31 684 LEU A CA 1
ATOM 5672 C C . LEU A 1 684 ? 33.144 -18.273 -8.953 1.00 86.31 684 LEU A C 1
ATOM 5674 O O . LEU A 1 684 ? 33.197 -17.241 -9.625 1.00 86.31 684 LEU A O 1
ATOM 5678 N N . LYS A 1 685 ? 33.871 -19.356 -9.255 1.00 80.94 685 LYS A N 1
ATOM 5679 C CA . LYS A 1 685 ? 34.937 -19.403 -10.274 1.00 80.94 685 LYS A CA 1
ATOM 5680 C C . LYS A 1 685 ? 34.480 -19.252 -11.724 1.00 80.94 685 LYS A C 1
ATOM 5682 O O . LYS A 1 685 ? 35.303 -18.985 -12.590 1.00 80.94 685 LYS A O 1
ATOM 5687 N N . SER A 1 686 ? 33.207 -19.505 -12.035 1.00 80.69 686 SER A N 1
ATOM 5688 C CA . SER A 1 686 ? 32.745 -19.557 -13.427 1.00 80.69 686 SER A CA 1
ATOM 5689 C C . SER A 1 686 ? 31.321 -19.051 -13.594 1.00 80.69 686 SER A C 1
ATOM 5691 O O . SER A 1 686 ? 30.491 -19.168 -12.695 1.00 80.69 686 SER A O 1
ATOM 5693 N N . THR A 1 687 ? 31.007 -18.571 -14.794 1.00 77.31 687 THR A N 1
ATOM 5694 C CA . THR A 1 687 ? 29.644 -18.169 -15.160 1.00 77.31 687 THR A CA 1
ATOM 5695 C C . THR A 1 687 ? 28.651 -19.324 -15.018 1.00 77.31 687 THR A C 1
ATOM 5697 O O . THR A 1 687 ? 27.531 -19.107 -14.574 1.00 77.31 687 THR A O 1
ATOM 5700 N N . SER A 1 688 ? 29.065 -20.561 -15.320 1.00 80.31 688 SER A N 1
ATOM 5701 C CA . SER A 1 688 ? 28.213 -21.751 -15.181 1.00 80.31 688 SER A CA 1
ATOM 5702 C C . SER A 1 688 ? 27.827 -22.016 -13.721 1.00 80.31 688 SER A C 1
ATOM 5704 O O . SER A 1 688 ? 26.643 -22.118 -13.400 1.00 80.31 688 SER A O 1
ATOM 5706 N N . THR A 1 689 ? 28.804 -22.029 -12.807 1.00 86.19 689 THR A N 1
ATOM 5707 C CA . THR A 1 689 ? 28.529 -22.219 -11.374 1.00 86.19 689 THR A CA 1
ATOM 5708 C C . THR A 1 689 ? 27.696 -21.069 -10.813 1.00 86.19 689 THR A C 1
ATOM 5710 O O . THR A 1 689 ? 26.725 -21.317 -10.106 1.00 86.19 689 THR A O 1
ATOM 5713 N N . ILE A 1 690 ? 27.984 -19.822 -11.202 1.00 84.25 690 ILE A N 1
ATOM 5714 C CA . ILE A 1 690 ? 27.186 -18.652 -10.808 1.00 84.25 690 ILE A CA 1
ATOM 5715 C C . ILE A 1 690 ? 25.745 -18.756 -11.324 1.00 84.25 690 ILE A C 1
ATOM 5717 O O . ILE A 1 690 ? 24.817 -18.426 -10.587 1.00 84.25 690 ILE A O 1
ATOM 5721 N N . ASN A 1 691 ? 25.528 -19.250 -12.543 1.00 82.62 691 ASN A N 1
ATOM 5722 C CA . ASN A 1 691 ? 24.184 -19.469 -13.075 1.00 82.62 691 ASN A CA 1
ATOM 5723 C C . ASN A 1 691 ? 23.420 -20.527 -12.276 1.00 82.62 691 ASN A C 1
ATOM 5725 O O . ASN A 1 691 ? 22.259 -20.296 -11.965 1.00 82.62 691 ASN A O 1
ATOM 5729 N N . ILE A 1 692 ? 24.064 -21.619 -11.849 1.00 86.56 692 ILE A N 1
ATOM 5730 C CA . ILE A 1 692 ? 23.436 -22.609 -10.954 1.00 86.56 692 ILE A CA 1
ATOM 5731 C C . ILE A 1 692 ? 23.049 -21.963 -9.612 1.00 86.56 692 ILE A C 1
ATOM 5733 O O . ILE A 1 692 ? 21.949 -22.201 -9.114 1.00 86.56 692 ILE A O 1
ATOM 5737 N N . LEU A 1 693 ? 23.907 -21.108 -9.039 1.00 86.06 693 LEU A N 1
ATOM 5738 C CA . LEU A 1 693 ? 23.598 -20.366 -7.806 1.00 86.06 693 LEU A CA 1
ATOM 5739 C C . LEU A 1 693 ? 22.420 -19.398 -7.995 1.00 86.06 693 LEU A C 1
ATOM 5741 O O . LEU A 1 693 ? 21.551 -19.313 -7.128 1.00 86.06 693 LEU A O 1
ATOM 5745 N N . LYS A 1 694 ? 22.366 -18.687 -9.128 1.00 79.75 694 LYS A N 1
ATOM 5746 C CA . LYS A 1 694 ? 21.252 -17.793 -9.480 1.00 79.75 694 LYS A CA 1
ATOM 5747 C C . LYS A 1 694 ? 19.959 -18.578 -9.679 1.00 79.75 694 LYS A C 1
ATOM 5749 O O . LYS A 1 694 ? 18.947 -18.230 -9.078 1.00 79.75 694 LYS A O 1
ATOM 5754 N N . ASP A 1 695 ? 19.994 -19.641 -10.475 1.00 79.81 695 ASP A N 1
ATOM 5755 C CA . ASP A 1 695 ? 18.847 -20.511 -10.738 1.00 79.81 695 ASP A CA 1
ATOM 5756 C C . ASP A 1 695 ? 18.273 -21.076 -9.444 1.00 79.81 695 ASP A C 1
ATOM 5758 O O . ASP A 1 695 ? 17.054 -21.102 -9.262 1.00 79.81 695 ASP A O 1
ATOM 5762 N N . PHE A 1 696 ? 19.149 -21.484 -8.528 1.00 78.31 696 PHE A N 1
ATOM 5763 C CA . PHE A 1 696 ? 18.764 -21.946 -7.207 1.00 78.31 696 PHE A CA 1
ATOM 5764 C C . PHE A 1 696 ? 18.146 -20.830 -6.357 1.00 78.31 696 PHE A C 1
ATOM 5766 O O . PHE A 1 696 ? 17.068 -21.018 -5.792 1.00 78.31 696 PHE A O 1
ATOM 5773 N N . TYR A 1 697 ? 18.770 -19.650 -6.310 1.00 76.25 697 TYR A N 1
ATOM 5774 C CA . TYR A 1 697 ? 18.240 -18.507 -5.568 1.00 76.25 697 TYR A CA 1
ATOM 5775 C C . TYR A 1 697 ? 16.845 -18.096 -6.055 1.00 76.25 697 TYR A C 1
ATOM 5777 O O . TYR A 1 697 ? 15.942 -17.929 -5.238 1.00 76.25 697 TYR A O 1
ATOM 5785 N N . PHE A 1 698 ? 16.636 -17.968 -7.369 1.00 71.88 698 PHE A N 1
ATOM 5786 C CA . PHE A 1 698 ? 15.338 -17.582 -7.937 1.00 71.88 698 PHE A CA 1
ATOM 5787 C C . PHE A 1 698 ? 14.298 -18.700 -7.854 1.00 71.88 698 PHE A C 1
ATOM 5789 O O . PHE A 1 698 ? 13.110 -18.413 -7.739 1.00 71.88 698 PHE A O 1
ATOM 5796 N N . MET A 1 699 ? 14.719 -19.969 -7.840 1.00 72.75 699 MET A N 1
ATOM 5797 C CA . MET A 1 699 ? 13.831 -21.083 -7.496 1.00 72.75 699 MET A CA 1
ATOM 5798 C C . MET A 1 699 ? 13.307 -20.948 -6.057 1.00 72.75 699 MET A C 1
ATOM 5800 O O . MET A 1 699 ? 12.130 -21.200 -5.813 1.00 72.75 699 MET A O 1
ATOM 5804 N N . GLN A 1 700 ? 14.155 -20.529 -5.112 1.00 65.19 700 GLN A N 1
ATOM 5805 C CA . GLN A 1 700 ? 13.770 -20.304 -3.712 1.00 65.19 700 GLN A CA 1
ATOM 5806 C C . GLN A 1 700 ? 13.093 -18.950 -3.465 1.00 65.19 700 GLN A C 1
ATOM 5808 O O . GLN A 1 700 ? 12.402 -18.781 -2.464 1.00 65.19 700 GLN A O 1
ATOM 5813 N N . ASN A 1 701 ? 13.269 -17.982 -4.360 1.00 60.56 701 ASN A N 1
ATOM 5814 C CA . ASN A 1 701 ? 12.745 -16.626 -4.229 1.00 60.56 701 ASN A CA 1
ATOM 5815 C C . ASN A 1 701 ? 12.094 -16.191 -5.550 1.00 60.56 701 ASN A C 1
ATOM 5817 O O . ASN A 1 701 ? 12.604 -15.299 -6.232 1.00 60.56 701 ASN A O 1
ATOM 5821 N N . PRO A 1 702 ? 10.966 -16.812 -5.940 1.00 52.09 702 PRO A N 1
ATOM 5822 C CA . PRO A 1 702 ? 10.343 -16.572 -7.241 1.00 52.09 702 PRO A CA 1
ATOM 5823 C C . PRO A 1 702 ? 9.785 -15.147 -7.402 1.00 52.09 702 PRO A C 1
ATOM 5825 O O . PRO A 1 702 ? 9.457 -14.742 -8.514 1.00 52.09 702 PRO A O 1
ATOM 5828 N N . SER A 1 703 ? 9.676 -14.383 -6.310 1.00 47.69 703 SER A N 1
ATOM 5829 C CA . SER A 1 703 ? 9.303 -12.963 -6.282 1.00 47.69 703 SER A CA 1
ATOM 5830 C C . SER A 1 703 ? 10.483 -12.000 -6.514 1.00 47.69 703 SER A C 1
ATOM 5832 O O . SER A 1 703 ? 10.250 -10.819 -6.791 1.00 47.69 703 SER A O 1
ATOM 5834 N N . SER A 1 704 ? 11.734 -12.472 -6.425 1.00 49.50 704 SER A N 1
ATOM 5835 C CA . SER A 1 704 ? 12.940 -11.642 -6.561 1.00 49.50 704 SER A CA 1
ATOM 5836 C C . SER A 1 704 ? 13.199 -11.206 -8.007 1.00 49.50 704 SER A C 1
ATOM 5838 O O . SER A 1 704 ? 12.993 -11.956 -8.960 1.00 49.50 704 SER A O 1
ATOM 5840 N N . VAL A 1 705 ? 13.696 -9.976 -8.183 1.00 44.56 705 VAL A N 1
ATOM 5841 C CA . VAL A 1 705 ? 14.003 -9.393 -9.501 1.00 44.56 705 VAL A CA 1
ATOM 5842 C C . VAL A 1 705 ? 15.397 -9.832 -9.960 1.00 44.56 705 VAL A C 1
ATOM 5844 O O . VAL A 1 705 ? 16.390 -9.487 -9.327 1.00 44.56 705 VAL A O 1
ATOM 5847 N N . ASN A 1 706 ? 15.480 -10.555 -11.080 1.00 44.94 706 ASN A N 1
ATOM 5848 C CA . ASN A 1 706 ? 16.745 -10.807 -11.776 1.00 44.94 706 ASN A CA 1
ATOM 5849 C C . ASN A 1 706 ? 17.058 -9.605 -12.673 1.00 44.94 706 ASN A C 1
ATOM 5851 O O . ASN A 1 706 ? 16.353 -9.373 -13.656 1.00 44.94 706 ASN A O 1
ATOM 5855 N N . MET A 1 707 ? 18.081 -8.822 -12.331 1.00 40.66 707 MET A N 1
ATOM 5856 C CA . MET A 1 707 ? 18.621 -7.839 -13.268 1.00 40.66 707 MET A CA 1
ATOM 5857 C C . MET A 1 707 ? 19.546 -8.594 -14.226 1.00 40.66 707 MET A C 1
ATOM 5859 O O . MET A 1 707 ? 20.465 -9.282 -13.777 1.00 40.66 707 MET A O 1
ATOM 5863 N N . GLU A 1 708 ? 19.313 -8.484 -15.537 1.00 40.81 708 GLU A N 1
ATOM 5864 C CA . GLU A 1 708 ? 20.224 -8.986 -16.580 1.00 40.81 708 GLU A CA 1
ATOM 5865 C C . GLU A 1 708 ? 21.509 -8.137 -16.613 1.00 40.81 708 GLU A C 1
ATOM 5867 O O . GLU A 1 708 ? 21.823 -7.455 -17.582 1.00 40.81 708 GLU A O 1
ATOM 5872 N N . ALA A 1 709 ? 22.238 -8.113 -15.500 1.00 39.81 709 ALA A N 1
ATOM 5873 C CA . ALA A 1 709 ? 23.554 -7.512 -15.406 1.00 39.81 709 ALA A CA 1
ATOM 5874 C C . ALA A 1 709 ? 24.613 -8.527 -15.881 1.00 39.81 709 ALA A C 1
ATOM 5876 O O . ALA A 1 709 ? 24.478 -9.720 -15.579 1.00 39.81 709 ALA A O 1
ATOM 5877 N N . PRO A 1 710 ? 25.685 -8.080 -16.563 1.00 42.06 710 PRO A N 1
ATOM 5878 C CA . PRO A 1 710 ? 26.805 -8.942 -16.929 1.00 42.06 710 PRO A CA 1
ATOM 5879 C C . PRO A 1 710 ? 27.382 -9.648 -15.695 1.00 42.06 710 PRO A C 1
ATOM 5881 O O . PRO A 1 710 ? 27.603 -9.022 -14.653 1.00 42.06 710 PRO A O 1
ATOM 5884 N N . ILE A 1 711 ? 27.606 -10.959 -15.803 1.00 50.12 711 ILE A N 1
ATOM 5885 C CA . ILE A 1 711 ? 28.257 -11.756 -14.760 1.00 50.12 711 ILE A CA 1
ATOM 5886 C C . ILE A 1 711 ? 29.761 -11.709 -15.017 1.00 50.12 711 ILE A C 1
ATOM 5888 O O . ILE A 1 711 ? 30.237 -12.285 -15.991 1.00 50.12 711 ILE A O 1
ATOM 5892 N N . GLU A 1 712 ? 30.503 -11.055 -14.128 1.00 54.47 712 GLU A N 1
ATOM 5893 C CA . GLU A 1 712 ? 31.962 -11.153 -14.080 1.00 54.47 712 GLU A CA 1
ATOM 5894 C C . GLU A 1 712 ? 32.337 -12.235 -13.055 1.00 54.47 712 GLU A C 1
ATOM 5896 O O . GLU A 1 712 ? 32.157 -12.007 -11.855 1.00 54.47 712 GLU A O 1
ATOM 5901 N N . PRO A 1 713 ? 32.776 -13.436 -13.485 1.00 57.84 713 PRO A N 1
ATOM 5902 C CA . PRO A 1 713 ? 33.200 -14.490 -12.568 1.00 57.84 713 PRO A CA 1
ATOM 5903 C C . PRO A 1 713 ? 34.459 -14.083 -11.790 1.00 57.84 713 PRO A C 1
ATOM 5905 O O . PRO A 1 713 ? 35.176 -13.161 -12.176 1.00 57.84 713 PRO A O 1
ATOM 5908 N N . LEU A 1 714 ? 34.749 -14.776 -10.687 1.00 46.81 714 LEU A N 1
ATOM 5909 C CA . LEU A 1 714 ? 35.970 -14.530 -9.918 1.00 46.81 714 LEU A CA 1
ATOM 5910 C C . LEU A 1 714 ? 37.198 -15.004 -10.726 1.00 46.81 714 LEU A C 1
ATOM 5912 O O . LEU A 1 714 ? 37.479 -16.200 -10.769 1.00 46.81 714 LEU A O 1
ATOM 5916 N N . ILE A 1 715 ? 37.919 -14.084 -11.378 1.00 46.47 715 ILE A N 1
ATOM 5917 C CA . ILE A 1 715 ? 39.149 -14.387 -12.131 1.00 46.47 715 ILE A CA 1
ATOM 5918 C C . ILE A 1 715 ? 40.364 -14.148 -11.224 1.00 46.47 715 ILE A C 1
ATOM 5920 O O . ILE A 1 715 ? 40.750 -13.008 -10.977 1.00 46.47 715 ILE A O 1
ATOM 5924 N N . PHE A 1 716 ? 40.990 -15.225 -10.746 1.00 46.62 716 PHE A N 1
ATOM 5925 C CA . PHE A 1 716 ? 42.366 -15.185 -10.245 1.00 46.62 716 PHE A CA 1
ATOM 5926 C C . PHE A 1 716 ? 43.310 -15.459 -11.424 1.00 46.62 716 PHE A C 1
ATOM 5928 O O . PHE A 1 716 ? 43.596 -16.611 -11.733 1.00 46.62 716 PHE A O 1
ATOM 5935 N N . ASP A 1 717 ? 43.780 -14.409 -12.099 1.00 46.59 717 ASP A N 1
ATOM 5936 C CA . ASP A 1 717 ? 44.969 -14.498 -12.954 1.00 46.59 717 ASP A CA 1
ATOM 5937 C C . ASP A 1 717 ? 46.172 -14.039 -12.116 1.00 46.59 717 ASP A C 1
ATOM 5939 O O . ASP A 1 717 ? 46.402 -12.842 -11.915 1.00 46.59 717 ASP A O 1
ATOM 5943 N N . LEU A 1 718 ? 46.903 -15.009 -11.557 1.00 42.22 718 LEU A N 1
ATOM 5944 C CA . LEU A 1 718 ? 48.105 -14.761 -10.755 1.00 42.22 718 LEU A CA 1
ATOM 5945 C C . LEU A 1 718 ? 49.170 -13.986 -11.556 1.00 42.22 718 LEU A C 1
ATOM 5947 O O . LEU A 1 718 ? 49.883 -13.167 -10.971 1.00 42.22 718 LEU A O 1
ATOM 5951 N N . ASP A 1 719 ? 49.210 -14.144 -12.883 1.00 40.69 719 ASP A N 1
ATOM 5952 C CA . ASP A 1 719 ? 50.161 -13.453 -13.754 1.00 40.69 719 ASP A CA 1
ATOM 5953 C C . ASP A 1 719 ? 49.739 -12.003 -14.018 1.00 40.69 719 ASP A C 1
ATOM 5955 O O . ASP A 1 719 ? 50.584 -11.109 -14.095 1.00 40.69 719 ASP A O 1
ATOM 5959 N N . ALA A 1 720 ? 48.436 -11.713 -14.100 1.00 45.22 720 ALA A N 1
ATOM 5960 C CA . ALA A 1 720 ? 47.946 -10.333 -14.181 1.00 45.22 720 ALA A CA 1
ATOM 5961 C C . ALA A 1 720 ? 48.200 -9.552 -12.885 1.00 45.22 720 ALA A C 1
ATOM 5963 O O . ALA A 1 720 ? 48.545 -8.371 -12.942 1.00 45.22 720 ALA A O 1
ATOM 5964 N N . ILE A 1 721 ? 48.088 -10.206 -11.724 1.00 41.12 721 ILE A N 1
ATOM 5965 C CA . ILE A 1 721 ? 48.401 -9.602 -10.421 1.00 41.12 721 ILE A CA 1
ATOM 5966 C C . ILE A 1 721 ? 49.909 -9.347 -10.291 1.00 41.12 721 ILE A C 1
ATOM 5968 O O . ILE A 1 721 ? 50.292 -8.279 -9.815 1.00 41.12 721 ILE A O 1
ATOM 5972 N N . ALA A 1 722 ? 50.765 -10.261 -10.762 1.00 44.47 722 ALA A N 1
ATOM 5973 C CA . ALA A 1 722 ? 52.215 -10.057 -10.799 1.00 44.47 722 ALA A CA 1
ATOM 5974 C C . ALA A 1 722 ? 52.609 -8.885 -11.716 1.00 44.47 722 ALA A C 1
ATOM 5976 O O . ALA A 1 722 ? 53.314 -7.980 -11.271 1.00 44.47 722 ALA A O 1
ATOM 5977 N N . ARG A 1 723 ? 52.054 -8.828 -12.938 1.00 51.16 723 ARG A N 1
ATOM 5978 C CA . ARG A 1 723 ? 52.261 -7.718 -13.890 1.00 51.16 723 ARG A CA 1
ATOM 5979 C C . ARG A 1 723 ? 51.787 -6.379 -13.325 1.00 51.16 723 ARG A C 1
ATOM 5981 O O . ARG A 1 723 ? 52.491 -5.378 -13.414 1.00 51.16 723 ARG A O 1
ATOM 5988 N N . ARG A 1 724 ? 50.609 -6.354 -12.692 1.00 45.94 724 ARG A N 1
ATOM 5989 C CA . ARG A 1 724 ? 50.043 -5.133 -12.098 1.00 45.94 724 ARG A CA 1
ATOM 5990 C C . ARG A 1 724 ? 50.831 -4.674 -10.872 1.00 45.94 724 ARG A C 1
ATOM 5992 O O . ARG A 1 724 ? 50.956 -3.471 -10.665 1.00 45.94 724 ARG A O 1
ATOM 5999 N N . LYS A 1 725 ? 51.377 -5.605 -10.083 1.00 48.62 725 LYS A N 1
ATOM 6000 C CA . LYS A 1 725 ? 52.229 -5.313 -8.923 1.00 48.62 725 LYS A CA 1
ATOM 6001 C C . LYS A 1 725 ? 53.606 -4.798 -9.351 1.00 48.62 725 LYS A C 1
ATOM 6003 O O . LYS A 1 725 ? 54.053 -3.807 -8.789 1.00 48.62 725 LYS A O 1
ATOM 6008 N N . GLU A 1 726 ? 54.226 -5.379 -10.378 1.00 54.19 726 GLU A N 1
ATOM 6009 C CA . GLU A 1 726 ? 55.453 -4.834 -10.986 1.00 54.19 726 GLU A CA 1
ATOM 6010 C C . GLU A 1 726 ? 55.239 -3.437 -11.575 1.00 54.19 726 GLU A C 1
ATOM 6012 O O . GLU A 1 726 ? 56.094 -2.563 -11.433 1.00 54.19 726 GLU A O 1
ATOM 6017 N N . GLU A 1 727 ? 54.095 -3.198 -12.214 1.00 55.19 727 GLU A N 1
ATOM 6018 C CA . GLU A 1 727 ? 53.788 -1.895 -12.798 1.00 55.19 727 GLU A CA 1
ATOM 6019 C C . GLU A 1 727 ? 53.508 -0.826 -11.733 1.00 55.19 727 GLU A C 1
ATOM 6021 O O . GLU A 1 727 ? 53.990 0.300 -11.855 1.00 55.19 727 GLU A O 1
ATOM 6026 N N . LEU A 1 728 ? 52.819 -1.187 -10.646 1.00 51.72 728 LEU A N 1
ATOM 6027 C CA . LEU A 1 728 ? 52.626 -0.320 -9.479 1.00 51.72 728 LEU A CA 1
ATOM 6028 C C . LEU A 1 728 ? 53.941 -0.027 -8.746 1.00 51.72 728 LEU A C 1
ATOM 6030 O O . LEU A 1 728 ? 54.160 1.119 -8.361 1.00 51.72 728 LEU A O 1
ATOM 6034 N N . GLU A 1 729 ? 54.837 -1.006 -8.596 1.00 59.12 729 GLU A N 1
ATOM 6035 C CA . GLU A 1 729 ? 56.163 -0.782 -8.001 1.00 59.12 729 GLU A CA 1
ATOM 6036 C C . GLU A 1 729 ? 57.059 0.074 -8.913 1.00 59.12 729 GLU A C 1
ATOM 6038 O O . GLU A 1 729 ? 57.715 0.993 -8.429 1.00 59.12 729 GLU A O 1
ATOM 6043 N N . ARG A 1 730 ? 57.009 -0.098 -10.244 1.00 61.97 730 ARG A N 1
ATOM 6044 C CA . ARG A 1 730 ? 57.692 0.807 -11.194 1.00 61.97 730 ARG A CA 1
ATOM 6045 C C . ARG A 1 730 ? 57.158 2.235 -11.139 1.00 61.97 730 ARG A C 1
ATOM 6047 O O . ARG A 1 730 ? 57.943 3.181 -11.197 1.00 61.97 730 ARG A O 1
ATOM 6054 N N . GLN A 1 731 ? 55.840 2.408 -11.049 1.00 61.66 731 GLN A N 1
ATOM 6055 C CA . GLN A 1 731 ? 55.222 3.731 -10.918 1.00 61.66 731 GLN A CA 1
ATOM 6056 C C . GLN A 1 731 ? 55.582 4.382 -9.580 1.00 61.66 731 GLN A C 1
ATOM 6058 O O . GLN A 1 731 ? 55.867 5.576 -9.545 1.00 61.66 731 GLN A O 1
ATOM 6063 N N . LYS A 1 732 ? 55.645 3.598 -8.499 1.00 57.44 732 LYS A N 1
ATOM 6064 C CA . LYS A 1 732 ? 56.051 4.057 -7.168 1.00 57.44 732 LYS A CA 1
ATOM 6065 C C . LYS A 1 732 ? 57.534 4.429 -7.111 1.00 57.44 732 LYS A C 1
ATOM 6067 O O . LYS A 1 732 ? 57.847 5.484 -6.574 1.00 57.44 732 LYS A O 1
ATOM 6072 N N . SER A 1 733 ? 58.428 3.650 -7.726 1.00 63.97 733 SER A N 1
ATOM 6073 C CA . SER A 1 733 ? 59.847 4.012 -7.866 1.00 63.97 733 SER A CA 1
ATOM 6074 C C . SER A 1 733 ? 60.039 5.293 -8.678 1.00 63.97 733 SER A C 1
ATOM 6076 O O . SER A 1 733 ? 60.762 6.171 -8.225 1.00 63.97 733 SER A O 1
ATOM 6078 N N . LYS A 1 734 ? 59.331 5.468 -9.806 1.00 64.25 734 LYS A N 1
ATOM 6079 C CA . LYS A 1 734 ? 59.358 6.732 -10.569 1.00 64.25 734 LYS A CA 1
ATOM 6080 C C . LYS A 1 734 ? 58.828 7.920 -9.766 1.00 64.25 734 LYS A C 1
ATOM 6082 O O . LYS A 1 734 ? 59.358 9.019 -9.880 1.00 64.25 734 LYS A O 1
ATOM 6087 N N . LEU A 1 735 ? 57.784 7.720 -8.961 1.00 49.69 735 LEU A N 1
ATOM 6088 C CA . LEU A 1 735 ? 57.232 8.777 -8.113 1.00 49.69 735 LEU A CA 1
ATOM 6089 C C . LEU A 1 735 ? 58.209 9.163 -6.990 1.00 49.69 735 LEU A C 1
ATOM 6091 O O . LEU A 1 735 ? 58.355 10.345 -6.702 1.00 49.69 735 LEU A O 1
ATOM 6095 N N . MET A 1 736 ? 58.911 8.192 -6.397 1.00 54.06 736 MET A N 1
ATOM 6096 C CA . MET A 1 736 ? 59.942 8.438 -5.381 1.00 54.06 736 MET A CA 1
ATOM 6097 C C . MET A 1 736 ? 61.175 9.137 -5.970 1.00 54.06 736 MET A C 1
ATOM 6099 O O . MET A 1 736 ? 61.679 10.071 -5.360 1.00 54.06 736 MET A O 1
ATOM 6103 N N . GLU A 1 737 ? 61.586 8.785 -7.190 1.00 57.72 737 GLU A N 1
ATOM 6104 C CA . GLU A 1 737 ? 62.683 9.440 -7.922 1.00 57.72 737 GLU A CA 1
ATOM 6105 C C . GLU A 1 737 ? 62.342 10.902 -8.298 1.00 57.72 737 GLU A C 1
ATOM 6107 O O . GLU A 1 737 ? 63.199 11.786 -8.269 1.00 57.72 737 GLU A O 1
ATOM 6112 N N . ILE A 1 738 ? 61.066 11.201 -8.579 1.00 57.28 738 ILE A N 1
ATOM 6113 C CA . ILE A 1 738 ? 60.564 12.576 -8.775 1.00 57.28 738 ILE A CA 1
ATOM 6114 C C . ILE A 1 738 ? 60.524 13.357 -7.449 1.00 57.28 738 ILE A C 1
ATOM 6116 O O . ILE A 1 738 ? 60.777 14.562 -7.433 1.00 57.28 738 ILE A O 1
ATOM 6120 N N . ILE A 1 739 ? 60.208 12.696 -6.332 1.00 51.44 739 ILE A N 1
ATOM 6121 C CA . ILE A 1 739 ? 60.175 13.317 -4.998 1.00 51.44 739 ILE A CA 1
ATOM 6122 C C . ILE A 1 739 ? 61.596 13.609 -4.487 1.00 51.44 739 ILE A C 1
ATOM 6124 O O . ILE A 1 739 ? 61.823 14.673 -3.914 1.00 51.44 739 ILE A O 1
ATOM 6128 N N . GLU A 1 740 ? 62.564 12.724 -4.735 1.00 49.34 740 GLU A N 1
ATOM 6129 C CA . GLU A 1 740 ? 63.972 12.934 -4.366 1.00 49.34 740 GLU A CA 1
ATOM 6130 C C . GLU A 1 740 ? 64.631 14.050 -5.192 1.00 49.34 740 GLU A C 1
ATOM 6132 O O . GLU A 1 740 ? 65.325 14.892 -4.622 1.00 49.34 740 GLU A O 1
ATOM 6137 N N . ASN A 1 741 ? 64.331 14.148 -6.493 1.00 48.16 741 ASN A N 1
ATOM 6138 C CA . ASN A 1 741 ? 64.841 15.229 -7.347 1.00 48.16 741 ASN A CA 1
ATOM 6139 C C . ASN A 1 741 ? 64.225 16.610 -7.038 1.00 48.16 741 ASN A C 1
ATOM 6141 O O . ASN A 1 741 ? 64.872 17.630 -7.262 1.00 48.16 741 ASN A O 1
ATOM 6145 N N . ASN A 1 742 ? 63.005 16.671 -6.489 1.00 45.28 742 ASN A N 1
ATOM 6146 C CA . ASN A 1 742 ? 62.364 17.936 -6.098 1.00 45.28 742 ASN A CA 1
ATOM 6147 C C . ASN A 1 742 ? 62.809 18.465 -4.720 1.00 45.28 742 ASN A C 1
ATOM 6149 O O . ASN A 1 742 ? 62.544 19.623 -4.406 1.00 45.28 742 ASN A O 1
ATOM 6153 N N . ASN A 1 743 ? 63.505 17.660 -3.910 1.00 43.78 743 ASN A N 1
ATOM 6154 C CA . ASN A 1 743 ? 64.019 18.066 -2.594 1.00 43.78 743 ASN A CA 1
ATOM 6155 C C . ASN A 1 743 ? 65.441 18.674 -2.636 1.00 43.78 743 ASN A C 1
ATOM 6157 O O . ASN A 1 743 ? 65.999 18.971 -1.581 1.00 43.78 743 ASN A O 1
ATOM 6161 N N . GLN A 1 744 ? 66.023 18.895 -3.824 1.00 42.16 744 GLN A N 1
ATOM 6162 C CA . GLN A 1 744 ? 67.334 19.546 -4.013 1.00 42.16 744 GLN A CA 1
ATOM 6163 C C . GLN A 1 744 ? 67.265 20.951 -4.648 1.00 42.16 744 GLN A C 1
ATOM 6165 O O . GLN A 1 744 ? 68.183 21.357 -5.355 1.00 42.16 744 GLN A O 1
ATOM 6170 N N . VAL A 1 745 ? 66.213 21.737 -4.388 1.00 36.06 745 VAL A N 1
ATOM 6171 C CA . VAL A 1 745 ? 66.215 23.170 -4.745 1.00 36.06 745 VAL A CA 1
ATOM 6172 C C . VAL A 1 745 ? 66.432 24.011 -3.486 1.00 36.06 745 VAL A C 1
ATOM 6174 O O . VAL A 1 745 ? 65.601 24.044 -2.581 1.00 36.06 745 VAL A O 1
ATOM 6177 N N . GLU A 1 746 ? 67.608 24.637 -3.437 1.00 33.84 746 GLU A N 1
ATOM 6178 C CA . GLU A 1 746 ? 68.172 25.421 -2.339 1.00 33.84 746 GLU A CA 1
ATOM 6179 C C . GLU A 1 746 ? 67.293 26.593 -1.872 1.00 33.84 746 GLU A C 1
ATOM 6181 O O . GLU A 1 746 ? 66.706 27.336 -2.660 1.00 33.84 746 GLU A O 1
ATOM 6186 N N . MET A 1 747 ? 67.298 26.815 -0.552 1.00 30.97 747 MET A N 1
ATOM 6187 C CA . MET A 1 747 ? 66.892 28.075 0.066 1.00 30.97 747 MET A CA 1
ATOM 6188 C C . MET A 1 747 ? 67.890 29.185 -0.292 1.00 30.97 747 MET A C 1
ATOM 6190 O O . MET A 1 747 ? 69.044 29.135 0.130 1.00 30.97 747 MET A O 1
ATOM 6194 N N . VAL A 1 748 ? 67.427 30.236 -0.972 1.00 31.17 748 VAL A N 1
ATOM 6195 C CA . VAL A 1 748 ? 68.138 31.522 -1.053 1.00 31.17 748 VAL A CA 1
ATOM 6196 C C . VAL A 1 748 ? 67.563 32.461 0.019 1.00 31.17 748 VAL A C 1
ATOM 6198 O O . VAL A 1 748 ? 66.339 32.611 0.091 1.00 31.17 748 VAL A O 1
ATOM 6201 N N . PRO A 1 749 ? 68.390 33.086 0.878 1.00 32.91 749 PRO A N 1
ATOM 6202 C CA . PRO A 1 749 ? 67.900 33.930 1.958 1.00 32.91 749 PRO A CA 1
ATOM 6203 C C . PRO A 1 749 ? 67.408 35.283 1.437 1.00 32.91 749 PRO A C 1
ATOM 6205 O O . PRO A 1 749 ? 68.066 35.956 0.647 1.00 32.91 749 PRO A O 1
ATOM 6208 N N . TYR A 1 750 ? 66.249 35.693 1.943 1.00 27.53 750 TYR A N 1
ATOM 6209 C CA . TYR A 1 750 ? 65.677 37.023 1.765 1.00 27.53 750 TYR A CA 1
ATOM 6210 C C . TYR A 1 750 ? 66.609 38.084 2.380 1.00 27.53 750 TYR A C 1
ATOM 6212 O O . TYR A 1 750 ? 66.818 38.097 3.595 1.00 27.53 750 TYR A O 1
ATOM 6220 N N . THR A 1 751 ? 67.136 39.006 1.571 1.00 35.44 751 THR A N 1
ATOM 6221 C CA . THR A 1 751 ? 67.729 40.262 2.058 1.00 35.44 751 THR A CA 1
ATOM 6222 C C . THR A 1 751 ? 66.837 41.447 1.707 1.00 35.44 751 THR A C 1
ATOM 6224 O O . THR A 1 751 ? 66.689 41.754 0.530 1.00 35.44 751 THR A O 1
ATOM 6227 N N . ARG A 1 752 ? 66.335 42.071 2.786 1.00 33.81 752 ARG A N 1
ATOM 6228 C CA . ARG A 1 752 ? 65.669 43.378 2.975 1.00 33.81 752 A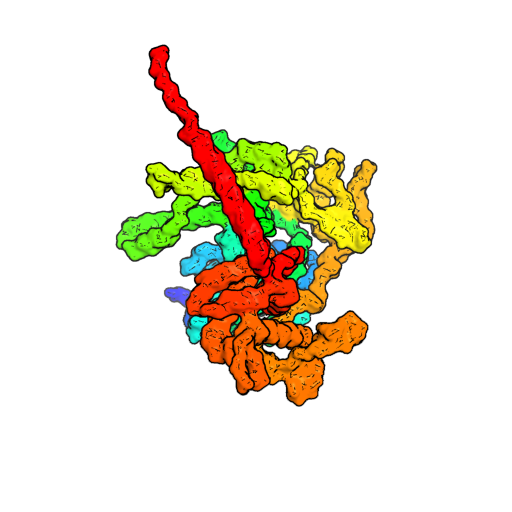RG A CA 1
ATOM 6229 C C . ARG A 1 752 ? 64.529 43.782 2.047 1.00 33.81 752 ARG A C 1
ATOM 6231 O O . ARG A 1 752 ? 64.797 44.183 0.898 1.00 33.81 752 ARG A O 1
#

Sequence (752 aa):
MVKYNYYRISTSTVDDKLLKYVENYLENNSNNVAINFKNTSFVSMHDIELLERLKNSNRVFIRIEGGYDDSRVNNYTADIYVNMHKYDNIYSLYEMKLILKEINKIEQGINSNWSTEQKLLYFIGYLKEKIIYHPFFETAPSKDIRSLRGLFSHKTVCAGYAMILKELCDRNGISCQYVEGACNKKDSEKGWLTHAWNIVNLNGRNIPIDLTWTASKSKSGKLLDVGDLANVNEFIRTHIPGQYEKIQNYEKNLTSIDGKYLRVVSSLINKDRTFDTSRFEGSRKDGTRYSVTLVREEIIENEYLYAYVYQRILNDNTYSEPIIFYSKTNIALTLSRLKQKRKLEKELQDAIRKGDTKKADEYRTMLKGSEYLDGIEDRIDNLLFSKLNMVNALKRRDYYLGEIKSKKNEKDGTSYVDSILVDLEFGEKNKREQRTIKRNDGTSFVLERWGTIHIDGCHVYRYRLFETVKENNVYILKQNTIFTDEDIINDYREGIANDFLSRSRIERKAKETGGYLGFYSKEGIRTYNPNTNRVFKEGIYNYYRIKPDVFRDYYPELTFEDMKRMIKVYDLVYYDDGHNRYAEKIVNKNTNEVITDERIKKQVRFSYLWLNCAGNKHYANEEIPGYSYAFEVDSAQSVFNVINRCITDSIVKFGTIKPIEVYESVKKKCGNYKYAEEIAVAMLKSTSTINILKDFYFMQNPSSVNMEAPIEPLIFDLDAIARRKEELERQKSKLMEIIENNNQVEMVPYTR